Protein AF-A0A498M2C6-F1 (afdb_monomer_lite)

Secondary structure (DSSP, 8-state):
-PPPEEEEEEEETTSSEEEEEEESSSTT-EE-SEEEPPTT--HHHHHHHHHHHHHS---TTT--TT-EEEEEETTEEEEEEEEEEE-TT------SSSSEEEEEEEEGGGS-SSTT--HHHHHTS--GGGGTTTHHHHHHHHHHHHHHHHTTS--SS-------PPP----------------------------------------------------------------------PPP---PPPP--SGGGS--S-SS-----TT-SHHHHHH-GGGG-SS-S-BEE-TTT--B-TTSPPPEEES-B--TTSEEEEEE-SS-EEEE--TT-EEEESSSS-EEEEEEEEEE--SSS---SSEETTEEPSEEEEEEEEETTSSSHHHHTTSTT-EEEEEEEEEE-SS--HHHHHHHTTTTTT-STT-EEEEE--BGGGGS-S--SSEEEEEE--SSTT--S-EEEEEESSPEEE-HHHHHHHHHH-B-TTS-B-----PPPBP-TTPPPEESS-------------------THHHHHHHHHHHHHHHHHHHHHHHHHHHHHHHHHHHHHHHHHTTS---------------------

pLDDT: mean 75.08, std 27.7, range [21.81, 98.88]

Sequence (598 aa):
MGVPTFGAIILDETLDNVLMVQGYLAKSGWGFPKGKVNEDEAFHDCAVREVLEETGFDIRDRICQKTYIEQKISDQLVRLYIIPGVPKDTKFNPKTRKEIRNIEWFPVDKLPCHRNDMTPKSKLGLAPNKFFMAIPFMRQLREWIAKHKGESTSSDEDFASNGSTPCKPFRSKPRRSQMLMEASPESWSKQKQQKPFGQPSQSELVDVLKPKNHVKGNSKKHQESPNLKKRANGVSQQQRDDKKLQPRRLQDNFDTGSSHQDHWGYHDQESWLSAFEHCRGKSQSPINIDTRNVPYDPKLPPLKLEGYDLTGSTALTLINNGHTLQLSLPSNMRIMRGFDHVYVAAQLHFHWGTKEVPGSEHTIDNVHFPAEIHVVHYNSKYANLAEAATKADGLAVLGGFIGIGLHDNDNYEKILSALKDVSIEESDTEIPGFNVRHLLPDSLERFYRYNGSLTTPPCFQTVSWTVFNESIRVSRKQLAALEDTLKTEHNKLLSKNFRAPQLLHGRKVLASFHTGPHIGKPKALAPETEDSSIMESSGHILAIIFGALFAITLLVFSVYTYRQRKKYSKFKKDSKQNVIYKPAAIGKDMDQTSVTVT

Radius of gyration: 39.32 Å; chains: 1; bounding box: 101×142×106 Å

InterPro domains:
  IPR000086 NUDIX hydrolase domain [PF00293] (4-116)
  IPR000086 NUDIX hydrolase domain [PS51462] (1-132)
  IPR001148 Alpha carbonic anhydrase domain [PF00194] (268-513)
  IPR001148 Alpha carbonic anhydrase domain [PS51144] (262-513)
  IPR001148 Alpha carbonic anhydrase domain [SM01057] (264-513)
  IPR015797 NUDIX hydrolase-like domain superfamily [SSF55811] (4-115)
  IPR018338 Carbonic anhydrase, alpha-class, conserved site [PS00162] (360-376)
  IPR020084 NUDIX hydrolase, conserved site [PS00893] (35-56)
  IPR036398 Alpha carbonic anhydrase domain superfamily [G3DSA:3.10.200.10] (259-521)
  IPR036398 Alpha carbonic anhydrase domain superfamily [SSF51069] (263-513)
  IPR044099 mRNA decapping enzyme 2 , NUDIX hydrolase domain [cd03672] (3-152)

Foldseek 3Di:
DDFAKEAAFEAAQLSQKTKWWQWLLNNQATAGQMDGDDPPHDRVNRHQVRCCQRFVDGCPQQFDPPAWDWDQDPNYIYIYTYGYHDHQPDHGDHNDDRTTDDMDIDGLVQQDQDPPRCSCCVPVVGGNVNHVNVNVPSVVSVVVSVVVVVVVPPDDDDDDDDDDDDDDDDDDDDDDDDDDDDDDDDDDDDDDDDDDDDDDDDDDDDDDDDDDDDDDDDDDDDDDDDDDDDDDDDDDDDDDDPPDDDDDDDPSLAPDDDPDPDDDAQVCLVVLVVRAVQSVDLFADDAEDALVQAAADQPQKFWDKFDLADFQVDKWKWAQAQQWTKIADDQRIWGPDRDPAIWGWGIKTKWAAALVDATDQYHYNNDHARMKMKTKTFGPVDPDLSRQQQAQQTIEIEMAGEHADDDADPVLCQVLVCLQQRQEHGGMDITGRHNNCLVHDPDRQKWKWWFHFPQDPSTRRRYTYTYHPDHHYHHPVSSVSRQPRHAHPVRHTNHSSYHHHHDCSPTHMHISDDSDPPPPDPDDDDDDDDDDPPPPVVVVVVVVVVVVVVVVVVVVVVVVVVVVVVVVVVVVVVVPPDDDDDDDDDDDDDDDDDDDDD

Organism: Labeo rohita (NCBI:txid84645)

Structure (mmCIF, N/CA/C/O backbone):
data_AF-A0A498M2C6-F1
#
_entry.id   AF-A0A498M2C6-F1
#
loop_
_atom_site.group_PDB
_atom_site.id
_atom_site.type_symbol
_atom_site.label_atom_id
_atom_site.label_alt_id
_atom_site.label_comp_id
_atom_site.label_asym_id
_atom_site.label_entity_id
_atom_site.label_seq_id
_atom_site.pdbx_PDB_ins_code
_atom_site.Cartn_x
_atom_site.Cartn_y
_atom_site.Cartn_z
_atom_site.occupancy
_atom_site.B_iso_or_equiv
_atom_site.auth_seq_id
_atom_site.auth_comp_id
_atom_site.auth_asym_id
_atom_site.auth_atom_id
_atom_site.pdbx_PDB_model_num
ATOM 1 N N . MET A 1 1 ? 4.056 -15.065 -25.770 1.00 57.44 1 MET A N 1
ATOM 2 C CA . MET A 1 1 ? 5.535 -15.033 -25.743 1.00 57.44 1 MET A CA 1
ATOM 3 C C . MET A 1 1 ? 5.967 -13.614 -25.426 1.00 57.44 1 MET A C 1
ATOM 5 O O . MET A 1 1 ? 5.304 -12.699 -25.901 1.00 57.44 1 MET A O 1
ATOM 9 N N . GLY A 1 2 ? 7.008 -13.424 -24.613 1.00 76.38 2 GLY A N 1
ATOM 10 C CA . GLY A 1 2 ? 7.559 -12.086 -24.365 1.00 76.38 2 GLY A CA 1
ATOM 11 C C . GLY A 1 2 ? 8.337 -11.570 -25.578 1.00 76.38 2 GLY A C 1
ATOM 12 O O . GLY A 1 2 ? 8.970 -12.365 -26.274 1.00 76.38 2 GLY A O 1
ATOM 13 N N . VAL A 1 3 ? 8.303 -10.256 -25.826 1.00 87.94 3 VAL A N 1
ATOM 14 C CA . VAL A 1 3 ? 9.088 -9.620 -26.902 1.00 87.94 3 VAL A CA 1
ATOM 15 C C . VAL A 1 3 ? 10.584 -9.860 -26.641 1.00 87.94 3 VAL A C 1
ATOM 17 O O . VAL A 1 3 ? 11.045 -9.532 -25.543 1.00 87.94 3 VAL A O 1
ATOM 20 N N . PRO A 1 4 ? 11.346 -10.434 -27.594 1.00 92.19 4 PRO A N 1
ATOM 21 C CA . PRO A 1 4 ? 12.780 -10.650 -27.436 1.00 92.19 4 PRO A CA 1
ATOM 22 C C . PRO A 1 4 ? 13.545 -9.361 -27.128 1.00 92.19 4 PRO A C 1
ATOM 24 O O . PRO A 1 4 ? 13.195 -8.284 -27.613 1.00 92.19 4 PRO A O 1
ATOM 27 N N . THR A 1 5 ? 14.617 -9.486 -26.347 1.00 93.88 5 THR A N 1
ATOM 28 C CA . THR A 1 5 ? 15.501 -8.359 -26.021 1.00 93.88 5 THR A CA 1
ATOM 29 C C . THR A 1 5 ? 16.945 -8.628 -26.408 1.00 93.88 5 THR A C 1
ATOM 31 O O . THR A 1 5 ? 17.477 -9.699 -26.093 1.00 93.88 5 THR A O 1
ATOM 34 N N . PHE A 1 6 ? 17.582 -7.632 -27.017 1.00 95.81 6 PHE A N 1
ATOM 35 C CA . PHE A 1 6 ? 18.954 -7.693 -27.511 1.00 95.81 6 PHE A CA 1
ATOM 36 C C . PHE A 1 6 ? 19.806 -6.579 -26.902 1.00 95.81 6 PHE A C 1
ATOM 38 O O . PHE A 1 6 ? 19.297 -5.527 -26.523 1.00 95.81 6 PHE A O 1
ATOM 45 N N . GLY A 1 7 ? 21.105 -6.832 -26.765 1.00 96.31 7 GLY A N 1
ATOM 46 C CA . GLY A 1 7 ? 22.038 -5.919 -26.108 1.00 96.31 7 GLY A CA 1
ATOM 47 C C . GLY A 1 7 ? 23.475 -6.425 -26.149 1.00 96.31 7 GLY A C 1
ATOM 48 O O . GLY A 1 7 ? 23.799 -7.289 -26.969 1.00 96.31 7 GLY A O 1
ATOM 49 N N . ALA A 1 8 ? 24.337 -5.933 -25.258 1.00 96.81 8 ALA A N 1
ATOM 50 C CA . ALA A 1 8 ? 25.755 -6.298 -25.258 1.00 96.81 8 ALA A CA 1
ATOM 51 C C . ALA A 1 8 ? 26.371 -6.513 -23.871 1.00 96.81 8 ALA A C 1
ATOM 53 O O . ALA A 1 8 ? 26.026 -5.860 -22.892 1.00 96.81 8 ALA A O 1
ATOM 54 N N . ILE A 1 9 ? 27.359 -7.406 -23.826 1.00 97.12 9 ILE A N 1
ATOM 55 C CA . ILE A 1 9 ? 28.312 -7.567 -22.730 1.00 97.12 9 ILE A CA 1
ATOM 56 C C . ILE A 1 9 ? 29.603 -6.872 -23.165 1.00 97.12 9 ILE A C 1
ATOM 58 O O . ILE A 1 9 ? 30.325 -7.383 -24.021 1.00 97.12 9 ILE A O 1
ATOM 62 N N . ILE A 1 10 ? 29.883 -5.702 -22.594 1.00 96.75 10 ILE A N 1
ATOM 63 C CA . ILE A 1 10 ? 31.083 -4.917 -22.907 1.00 96.75 10 ILE A CA 1
ATOM 64 C C . ILE A 1 10 ? 32.184 -5.277 -21.907 1.00 96.75 10 ILE A C 1
ATOM 66 O O . ILE A 1 10 ? 31.971 -5.176 -20.700 1.00 96.75 10 ILE A O 1
ATOM 70 N N . LEU A 1 11 ? 33.348 -5.693 -22.403 1.00 96.19 11 LEU A N 1
ATOM 71 C CA . LEU A 1 11 ? 34.517 -6.060 -21.600 1.00 96.19 11 LEU A CA 1
ATOM 72 C C . LEU A 1 11 ? 35.653 -5.051 -21.788 1.00 96.19 11 LEU A C 1
ATOM 74 O O . LEU A 1 11 ? 35.818 -4.460 -22.860 1.00 96.19 11 LEU A O 1
ATOM 78 N N . ASP A 1 12 ? 36.450 -4.890 -20.737 1.00 95.00 12 ASP A N 1
ATOM 79 C CA . ASP A 1 12 ? 37.647 -4.059 -20.757 1.00 95.00 12 ASP A CA 1
ATOM 80 C C . ASP A 1 12 ? 38.783 -4.663 -21.605 1.00 95.00 12 ASP A C 1
ATOM 82 O O . ASP A 1 12 ? 38.686 -5.765 -22.150 1.00 95.00 12 ASP A O 1
ATOM 86 N N . GLU A 1 13 ? 39.883 -3.923 -21.733 1.00 93.06 13 GLU A N 1
ATOM 87 C CA . GLU A 1 13 ? 41.071 -4.338 -22.493 1.00 93.06 13 GLU A CA 1
ATOM 88 C C . GLU A 1 13 ? 41.732 -5.614 -21.953 1.00 93.06 13 GLU A C 1
ATOM 90 O O . GLU A 1 13 ? 42.285 -6.381 -22.736 1.00 93.06 13 GLU A O 1
ATOM 95 N N . THR A 1 14 ? 41.641 -5.886 -20.645 1.00 91.38 14 THR A N 1
ATOM 96 C CA . THR A 1 14 ? 42.213 -7.097 -20.025 1.00 91.38 14 THR A CA 1
ATOM 97 C C . THR A 1 14 ? 41.213 -8.255 -19.902 1.00 91.38 14 THR A C 1
ATOM 99 O O . THR A 1 14 ? 41.553 -9.326 -19.392 1.00 91.38 14 THR A O 1
ATOM 102 N N . LEU A 1 15 ? 39.966 -8.069 -20.359 1.00 92.31 15 LEU A N 1
ATOM 103 C CA . LEU A 1 15 ? 38.848 -9.007 -20.191 1.00 92.31 15 LEU A CA 1
ATOM 104 C C . LEU A 1 15 ? 38.634 -9.439 -18.720 1.00 92.31 15 LEU A C 1
ATOM 106 O O . LEU A 1 15 ? 38.170 -10.549 -18.444 1.00 92.31 15 LEU A O 1
ATOM 110 N N . ASP A 1 16 ? 39.043 -8.609 -17.756 1.00 91.50 16 ASP A N 1
ATOM 111 C CA . ASP A 1 16 ? 38.853 -8.827 -16.316 1.00 91.50 16 ASP A CA 1
ATOM 112 C C . ASP A 1 16 ? 37.620 -8.109 -15.785 1.00 91.50 16 ASP A C 1
ATOM 114 O O . ASP A 1 16 ? 37.108 -8.492 -14.736 1.00 91.50 16 ASP A O 1
ATOM 118 N N . ASN A 1 17 ? 37.157 -7.057 -16.461 1.00 93.25 17 ASN A N 1
ATOM 119 C CA . ASN A 1 17 ? 36.062 -6.219 -15.997 1.00 93.25 17 ASN A CA 1
ATOM 120 C C . ASN A 1 17 ? 34.991 -6.115 -17.073 1.00 93.25 17 ASN A C 1
ATOM 122 O O . ASN A 1 17 ? 35.276 -6.006 -18.264 1.00 93.25 17 ASN A O 1
ATOM 126 N N . VAL A 1 18 ? 33.741 -6.139 -16.629 1.00 95.81 18 VAL A N 1
ATOM 127 C CA . VAL A 1 18 ? 32.568 -6.036 -17.486 1.00 95.81 18 VAL A CA 1
ATOM 128 C C . VAL A 1 18 ? 31.791 -4.777 -17.140 1.00 95.81 18 VAL A C 1
ATOM 130 O O . VAL A 1 18 ? 31.618 -4.448 -15.963 1.00 95.81 18 VAL A O 1
ATOM 133 N N . LEU A 1 19 ? 31.350 -4.055 -18.164 1.00 95.06 19 LEU A N 1
ATOM 134 C CA . LEU A 1 19 ? 30.497 -2.894 -17.993 1.00 95.06 19 LEU A CA 1
ATOM 135 C C . LEU A 1 19 ? 29.098 -3.369 -17.615 1.00 95.06 19 LEU A C 1
ATOM 137 O O . LEU A 1 19 ? 28.514 -4.221 -18.292 1.00 95.06 19 LEU A O 1
ATOM 141 N N . MET A 1 20 ? 28.550 -2.797 -16.551 1.00 94.06 20 MET A N 1
ATOM 142 C CA . MET A 1 20 ? 27.161 -3.009 -16.173 1.00 94.06 20 MET A CA 1
ATOM 143 C C . MET A 1 20 ? 26.452 -1.669 -16.045 1.00 94.06 20 MET A C 1
ATOM 145 O O . MET A 1 20 ? 27.032 -0.677 -15.598 1.00 94.06 20 MET A O 1
ATOM 149 N N . VAL A 1 21 ? 25.177 -1.664 -16.415 1.00 92.19 21 VAL A N 1
ATOM 150 C CA . VAL A 1 21 ? 24.284 -0.519 -16.245 1.00 92.19 21 VAL A CA 1
ATOM 151 C C . VAL A 1 21 ? 23.347 -0.770 -15.068 1.00 92.19 21 VAL A C 1
ATOM 153 O O . VAL A 1 21 ? 22.921 -1.904 -14.815 1.00 92.19 21 VAL A O 1
ATOM 156 N N . GLN A 1 22 ? 23.033 0.293 -14.332 1.00 86.88 22 GLN A N 1
ATOM 157 C CA . GLN A 1 22 ? 21.986 0.306 -13.318 1.00 86.88 22 GLN A CA 1
ATOM 158 C C . GLN A 1 22 ? 20.840 1.185 -13.807 1.00 86.88 22 GLN A C 1
ATOM 160 O O . GLN A 1 22 ? 21.009 2.397 -13.972 1.00 86.88 22 GLN A O 1
ATOM 165 N N . GLY A 1 23 ? 19.668 0.578 -13.986 1.00 79.31 23 GLY A N 1
ATOM 166 C CA . GLY A 1 23 ? 18.453 1.306 -14.331 1.00 79.31 23 GLY A CA 1
ATOM 167 C C . GLY A 1 23 ? 18.041 2.287 -13.228 1.00 79.31 23 GLY A C 1
ATOM 168 O O . GLY A 1 23 ? 18.191 2.019 -12.035 1.00 79.31 23 GLY A O 1
ATOM 169 N N . TYR A 1 24 ? 17.493 3.427 -13.630 1.00 63.91 24 TYR A N 1
ATOM 170 C CA . TYR A 1 24 ? 17.062 4.520 -12.759 1.00 63.91 24 TYR A CA 1
ATOM 171 C C . TYR A 1 24 ? 15.860 4.143 -11.891 1.00 63.91 24 TYR A C 1
ATOM 173 O O . TYR A 1 24 ? 15.805 4.512 -10.719 1.00 63.91 24 TYR A O 1
ATOM 181 N N . LEU A 1 25 ? 14.951 3.336 -12.444 1.00 48.78 25 LEU A N 1
ATOM 182 C CA . LEU A 1 25 ? 13.845 2.704 -11.720 1.00 48.78 25 LEU A CA 1
ATOM 183 C C . LEU A 1 25 ? 14.295 1.388 -11.057 1.00 48.78 25 LEU A C 1
ATOM 185 O O . LEU A 1 25 ? 13.977 1.125 -9.902 1.00 48.78 25 LEU A O 1
ATOM 189 N N . ALA A 1 26 ? 15.156 0.610 -11.722 1.00 54.56 26 ALA A N 1
ATOM 190 C CA . ALA A 1 26 ? 15.774 -0.602 -11.173 1.00 54.56 26 ALA A CA 1
ATOM 191 C C . ALA A 1 26 ? 16.940 -0.292 -10.201 1.00 54.56 26 ALA A C 1
ATOM 193 O O . ALA A 1 26 ? 18.030 -0.855 -10.320 1.00 54.56 26 ALA A O 1
ATOM 194 N N . LYS A 1 27 ? 16.696 0.573 -9.202 1.00 53.25 27 LYS A N 1
ATOM 195 C CA . LYS A 1 27 ? 17.661 1.246 -8.291 1.00 53.25 27 LYS A CA 1
ATOM 196 C C . LYS A 1 27 ? 18.659 0.335 -7.544 1.00 53.25 27 LYS A C 1
ATOM 198 O O . LYS A 1 27 ? 19.547 0.841 -6.854 1.00 53.25 27 LYS A O 1
ATOM 203 N N . SER A 1 28 ? 18.503 -0.988 -7.617 1.00 57.03 28 SER A N 1
ATOM 204 C CA . SER A 1 28 ? 19.352 -1.996 -6.966 1.00 57.03 28 SER A CA 1
ATOM 205 C C . SER A 1 28 ? 19.918 -3.072 -7.905 1.00 57.03 28 SER A C 1
ATOM 207 O O . SER A 1 28 ? 20.810 -3.807 -7.481 1.00 57.03 28 SER A O 1
ATOM 209 N N . GLY A 1 29 ? 19.428 -3.171 -9.146 1.00 75.44 29 GLY A N 1
ATOM 210 C CA . GLY A 1 29 ? 19.758 -4.241 -10.085 1.00 75.44 29 GLY A CA 1
ATOM 211 C C . GLY A 1 29 ? 20.777 -3.808 -11.135 1.00 75.44 29 GLY A C 1
ATOM 212 O O . GLY A 1 29 ? 20.482 -2.968 -11.980 1.00 75.44 29 GLY A O 1
ATOM 213 N N . TRP A 1 30 ? 21.953 -4.426 -11.113 1.00 86.75 30 TRP A N 1
ATOM 214 C CA . TRP A 1 30 ? 22.955 -4.338 -12.169 1.00 86.75 30 TRP A CA 1
ATOM 215 C C . TRP A 1 30 ? 22.662 -5.365 -13.262 1.00 86.75 30 TRP A C 1
ATOM 217 O O . TRP A 1 30 ? 22.455 -6.552 -12.982 1.00 86.75 30 TRP A O 1
ATOM 227 N N . GLY A 1 31 ? 22.670 -4.911 -14.512 1.00 91.19 31 GLY A N 1
ATOM 228 C CA . GLY A 1 31 ? 22.482 -5.746 -15.694 1.00 91.19 31 GLY A CA 1
ATOM 229 C C . GLY A 1 31 ? 23.414 -5.354 -16.836 1.00 91.19 31 GLY A C 1
ATOM 230 O O . GLY A 1 31 ? 24.191 -4.406 -16.735 1.00 91.19 31 GLY A O 1
ATOM 231 N N . PHE A 1 32 ? 23.323 -6.107 -17.926 1.00 94.62 32 PHE A N 1
ATOM 232 C CA . PHE A 1 32 ? 23.949 -5.753 -19.197 1.00 94.62 32 PHE A CA 1
ATOM 233 C C . PHE A 1 32 ? 23.003 -4.866 -20.009 1.00 94.62 32 PHE A C 1
ATOM 235 O O . PHE A 1 32 ? 21.794 -5.135 -19.972 1.00 94.62 32 PHE A O 1
ATOM 242 N N . PRO A 1 33 ? 23.523 -3.850 -20.721 1.00 93.94 33 PRO A N 1
ATOM 243 C CA . PRO A 1 33 ? 22.693 -2.939 -21.491 1.00 93.94 33 PRO A CA 1
ATOM 244 C C . PRO A 1 33 ? 21.955 -3.666 -22.619 1.00 93.94 33 PRO A C 1
ATOM 246 O O . PRO A 1 33 ? 22.583 -4.422 -23.371 1.00 93.94 33 PRO A O 1
ATOM 249 N N . LYS A 1 34 ? 20.626 -3.505 -22.681 1.00 93.88 34 LYS A N 1
ATOM 250 C CA . LYS A 1 34 ? 19.717 -4.239 -23.586 1.00 93.88 34 LYS A CA 1
ATOM 251 C C . LYS A 1 34 ? 18.287 -3.668 -23.557 1.00 93.88 34 LYS A C 1
ATOM 253 O O . LYS A 1 34 ? 17.760 -3.374 -22.482 1.00 93.88 34 LYS A O 1
ATOM 258 N N . GLY A 1 35 ? 17.572 -3.788 -24.671 1.00 90.88 35 GLY A N 1
ATOM 259 C CA . GLY A 1 35 ? 16.126 -3.540 -24.723 1.00 90.88 35 GLY A CA 1
ATOM 260 C C . GLY A 1 35 ? 15.424 -4.320 -25.828 1.00 90.88 35 GLY A C 1
ATOM 261 O O . GLY A 1 35 ? 15.910 -5.379 -26.232 1.00 90.88 35 GLY A O 1
ATOM 262 N N . LYS A 1 36 ? 14.209 -3.905 -26.196 1.00 91.81 36 LYS A N 1
ATOM 263 C CA . LYS A 1 36 ? 13.266 -4.713 -26.995 1.00 91.81 36 LYS A CA 1
ATOM 264 C C . LYS A 1 36 ? 13.494 -4.507 -28.490 1.00 91.81 36 LYS A C 1
ATOM 266 O O . LYS A 1 36 ? 13.746 -3.395 -28.939 1.00 91.81 36 LYS A O 1
ATOM 271 N N . VAL A 1 37 ? 13.337 -5.582 -29.260 1.00 93.06 37 VAL A N 1
ATOM 272 C CA . VAL A 1 37 ? 13.366 -5.508 -30.727 1.00 93.06 37 VAL A CA 1
ATOM 273 C C . VAL A 1 37 ? 12.085 -4.881 -31.275 1.00 93.06 37 VAL A C 1
ATOM 275 O O . VAL A 1 37 ? 10.990 -5.206 -30.807 1.00 93.06 37 VAL A O 1
ATOM 278 N N . ASN A 1 38 ? 12.226 -4.000 -32.265 1.00 91.19 38 ASN A N 1
ATOM 279 C CA . ASN A 1 38 ? 11.103 -3.475 -33.043 1.00 91.19 38 ASN A CA 1
ATOM 280 C C . ASN A 1 38 ? 10.715 -4.434 -34.187 1.00 91.19 38 ASN A C 1
ATOM 282 O O . ASN A 1 38 ? 11.491 -5.311 -34.556 1.00 91.19 38 ASN A O 1
ATOM 286 N N . GLU A 1 39 ? 9.513 -4.272 -34.747 1.00 82.31 39 GLU A N 1
ATOM 287 C CA . GLU A 1 39 ? 8.877 -5.257 -35.644 1.00 82.31 39 GLU A CA 1
ATOM 288 C C . GLU A 1 39 ? 9.708 -5.610 -36.898 1.00 82.31 39 GLU A C 1
ATOM 290 O O . GLU A 1 39 ? 9.787 -6.784 -37.256 1.00 82.31 39 GLU A O 1
ATOM 295 N N . ASP A 1 40 ? 10.425 -4.633 -37.469 1.00 87.62 40 ASP A N 1
ATOM 296 C CA . ASP A 1 40 ? 11.303 -4.788 -38.645 1.00 87.62 40 ASP A CA 1
ATOM 297 C C . ASP A 1 40 ? 12.809 -4.601 -38.330 1.00 87.62 40 ASP A C 1
ATOM 299 O O . ASP A 1 40 ? 13.622 -4.336 -39.218 1.00 87.62 40 ASP A O 1
ATOM 303 N N . GLU A 1 41 ? 13.220 -4.696 -37.060 1.00 92.06 41 GLU A N 1
ATOM 304 C CA . GLU A 1 41 ? 14.597 -4.408 -36.632 1.00 92.06 41 GLU A CA 1
ATOM 305 C C . GLU A 1 41 ? 15.467 -5.673 -36.535 1.00 92.06 41 GLU A C 1
ATOM 307 O O . GLU A 1 41 ? 15.142 -6.642 -35.844 1.00 92.06 41 GLU A O 1
ATOM 312 N N . ALA A 1 42 ? 16.637 -5.666 -37.183 1.00 92.25 42 ALA A N 1
ATOM 313 C CA . ALA A 1 42 ? 17.572 -6.779 -37.073 1.00 92.25 42 ALA A CA 1
ATOM 314 C C . ALA A 1 42 ? 18.167 -6.871 -35.655 1.00 92.25 42 ALA A C 1
ATOM 316 O O . ALA A 1 42 ? 18.538 -5.876 -35.038 1.00 92.25 42 ALA A O 1
ATOM 317 N N . PHE A 1 43 ? 18.347 -8.095 -35.151 1.00 94.06 43 PHE A N 1
ATOM 318 C CA . PHE A 1 43 ? 18.755 -8.362 -33.761 1.00 94.06 43 PHE A CA 1
ATOM 319 C C . PHE A 1 43 ? 20.061 -7.678 -33.315 1.00 94.06 43 PHE A C 1
ATOM 321 O O . PHE A 1 43 ? 20.238 -7.385 -32.134 1.00 94.06 43 PHE A O 1
ATOM 328 N N . HIS A 1 44 ? 20.982 -7.437 -34.250 1.00 93.12 44 HIS A N 1
ATOM 329 C CA . HIS A 1 44 ? 22.243 -6.752 -33.975 1.00 93.12 44 HIS A CA 1
ATOM 330 C C . HIS A 1 44 ? 22.098 -5.225 -34.037 1.00 93.12 44 HIS A C 1
ATOM 332 O O . HIS A 1 44 ? 22.731 -4.543 -33.239 1.00 93.12 44 HIS A O 1
ATOM 338 N N . ASP A 1 45 ? 21.226 -4.693 -34.898 1.00 92.81 45 ASP A N 1
ATOM 339 C CA . ASP A 1 45 ? 20.904 -3.263 -34.938 1.00 92.81 45 ASP A CA 1
ATOM 340 C C . ASP A 1 45 ? 20.137 -2.831 -33.683 1.00 92.81 45 ASP A C 1
ATOM 342 O O . ASP A 1 45 ? 20.489 -1.817 -33.084 1.00 92.81 45 ASP A O 1
ATOM 346 N N . CYS A 1 46 ? 19.205 -3.666 -33.201 1.00 94.75 46 CYS A N 1
ATOM 347 C CA . CYS A 1 46 ? 18.575 -3.509 -31.887 1.00 94.75 46 CYS A CA 1
ATOM 348 C C . CYS A 1 46 ? 19.635 -3.425 -30.776 1.00 94.75 46 CYS A C 1
ATOM 350 O O . CYS A 1 46 ? 19.673 -2.451 -30.031 1.00 94.75 46 CYS A O 1
ATOM 352 N N . ALA A 1 47 ? 20.571 -4.381 -30.711 1.00 95.00 47 ALA A N 1
ATOM 353 C CA . ALA A 1 47 ? 21.644 -4.344 -29.716 1.00 95.00 47 ALA A CA 1
ATOM 354 C C . ALA A 1 47 ? 22.526 -3.082 -29.818 1.00 95.00 47 ALA A C 1
ATOM 356 O O . ALA A 1 47 ? 22.919 -2.536 -28.791 1.00 95.00 47 ALA A O 1
ATOM 357 N N . VAL A 1 48 ? 22.828 -2.603 -31.031 1.00 95.12 48 VAL A N 1
ATOM 358 C CA . VAL A 1 48 ? 23.579 -1.354 -31.255 1.00 95.12 48 VAL A CA 1
ATOM 359 C C . VAL A 1 48 ? 22.799 -0.142 -30.744 1.00 95.12 48 VAL A C 1
ATOM 361 O O . VAL A 1 48 ? 23.377 0.693 -30.049 1.00 95.12 48 VAL A O 1
ATOM 364 N N . ARG A 1 49 ? 21.505 -0.044 -31.074 1.00 94.44 49 ARG A N 1
ATOM 365 C CA . ARG A 1 49 ? 20.628 1.062 -30.673 1.00 94.44 49 ARG A CA 1
ATOM 366 C C . ARG A 1 49 ? 20.496 1.140 -29.152 1.00 94.44 49 ARG A C 1
ATOM 368 O O . ARG A 1 49 ? 20.845 2.165 -28.577 1.00 94.44 49 ARG A O 1
ATOM 375 N N . GLU A 1 50 ? 20.094 0.044 -28.516 1.00 94.19 50 GLU A N 1
ATOM 376 C CA . GLU A 1 50 ? 19.857 -0.036 -27.067 1.00 94.19 50 GLU A CA 1
ATOM 377 C C . GLU A 1 50 ? 21.127 0.302 -26.265 1.00 94.19 50 GLU A C 1
ATOM 379 O O . GLU A 1 50 ? 21.101 1.093 -25.324 1.00 94.19 50 GLU A O 1
ATOM 384 N N . VAL A 1 51 ? 22.288 -0.219 -26.682 1.00 94.25 51 VAL A N 1
ATOM 385 C CA . VAL A 1 51 ? 23.571 0.076 -26.021 1.00 94.25 51 VAL A CA 1
ATOM 386 C C . VAL A 1 51 ? 23.981 1.540 -26.212 1.00 94.25 51 VAL A C 1
ATOM 388 O O . VAL A 1 51 ? 24.480 2.160 -25.269 1.00 94.25 51 VAL A O 1
ATOM 391 N N . LEU A 1 52 ? 23.749 2.118 -27.393 1.00 92.75 52 LEU A N 1
ATOM 392 C CA . LEU A 1 52 ? 24.027 3.527 -27.679 1.00 92.75 52 LEU A CA 1
ATOM 393 C C . LEU A 1 52 ? 23.086 4.479 -26.922 1.00 92.75 52 LEU A C 1
ATOM 395 O O . LEU A 1 52 ? 23.497 5.586 -26.565 1.00 92.75 52 LEU A O 1
ATOM 399 N N . GLU A 1 53 ? 21.845 4.064 -26.684 1.00 89.88 53 GLU A N 1
ATOM 400 C CA . GLU A 1 53 ? 20.843 4.789 -25.901 1.00 89.88 53 GLU A CA 1
ATOM 401 C C . GLU A 1 53 ? 21.215 4.765 -24.409 1.00 89.88 53 GLU A C 1
ATOM 403 O O . GLU A 1 53 ? 21.464 5.828 -23.825 1.00 89.88 53 GLU A O 1
ATOM 408 N N . GLU A 1 54 ? 21.371 3.573 -23.826 1.00 91.19 54 GLU A N 1
ATOM 409 C CA . GLU A 1 54 ? 21.643 3.382 -22.396 1.00 91.19 54 GLU A CA 1
ATOM 410 C C . GLU A 1 54 ? 23.052 3.835 -21.973 1.00 91.19 54 GLU A C 1
ATOM 412 O O . GLU A 1 54 ? 23.219 4.400 -20.894 1.00 91.19 54 GLU A O 1
ATOM 417 N N . THR A 1 55 ? 24.089 3.616 -22.791 1.00 91.31 55 THR A N 1
ATOM 418 C CA . THR A 1 55 ? 25.488 3.908 -22.398 1.00 91.31 55 THR A CA 1
ATOM 419 C C . THR A 1 55 ? 26.111 5.115 -23.094 1.00 91.31 55 THR A C 1
ATOM 421 O O . THR A 1 55 ? 27.157 5.606 -22.665 1.00 91.31 55 THR A O 1
ATOM 424 N N . GLY A 1 56 ? 25.514 5.592 -24.188 1.00 90.44 56 GLY A N 1
ATOM 425 C CA . GLY A 1 56 ? 26.124 6.596 -25.064 1.00 90.44 56 GLY A CA 1
ATOM 426 C C . GLY A 1 56 ? 27.271 6.083 -25.941 1.00 90.44 56 GLY A C 1
ATOM 427 O O . GLY A 1 56 ? 27.791 6.855 -26.747 1.00 90.44 56 GLY A O 1
ATOM 428 N N . PHE A 1 57 ? 27.671 4.814 -25.807 1.00 93.31 57 PHE A N 1
ATOM 429 C CA . PHE A 1 57 ? 28.784 4.209 -26.537 1.00 93.31 57 PHE A CA 1
ATOM 430 C C . PHE A 1 57 ? 28.287 3.454 -27.776 1.00 93.31 57 PHE A C 1
ATOM 432 O O . PHE A 1 57 ? 27.418 2.591 -27.680 1.00 93.31 57 PHE A O 1
ATOM 439 N N . ASP A 1 58 ? 28.839 3.777 -28.948 1.00 92.94 58 ASP A N 1
ATOM 440 C CA . ASP A 1 58 ? 28.471 3.120 -30.205 1.00 92.94 58 ASP A CA 1
ATOM 441 C C . ASP A 1 58 ? 29.296 1.839 -30.405 1.00 92.94 58 ASP A C 1
ATOM 443 O O . ASP A 1 58 ? 30.528 1.873 -30.474 1.00 92.94 58 ASP A O 1
ATOM 447 N N . ILE A 1 59 ? 28.605 0.700 -30.497 1.00 94.25 59 ILE A N 1
ATOM 448 C CA . ILE A 1 59 ? 29.206 -0.623 -30.711 1.00 94.25 59 ILE A CA 1
ATOM 449 C C . ILE A 1 59 ? 29.086 -1.123 -32.160 1.00 94.25 59 ILE A C 1
ATOM 451 O O . ILE A 1 59 ? 29.512 -2.245 -32.437 1.00 94.25 59 ILE A O 1
ATOM 455 N N . ARG A 1 60 ? 28.544 -0.325 -33.094 1.00 92.50 60 ARG A N 1
ATOM 456 C CA . ARG A 1 60 ? 28.278 -0.736 -34.488 1.00 92.50 60 ARG A CA 1
ATOM 457 C C . ARG A 1 60 ? 29.498 -1.315 -35.202 1.00 92.50 60 ARG A C 1
ATOM 459 O O . ARG A 1 60 ? 29.392 -2.358 -35.835 1.00 92.50 60 ARG A O 1
ATOM 466 N N . ASP A 1 61 ? 30.661 -0.689 -35.040 1.00 91.50 61 ASP A N 1
ATOM 467 C CA . ASP A 1 61 ? 31.912 -1.129 -35.678 1.00 91.50 61 ASP A CA 1
ATOM 468 C C . ASP A 1 61 ? 32.636 -2.251 -34.898 1.00 91.50 61 ASP A C 1
ATOM 470 O O . ASP A 1 61 ? 33.714 -2.695 -35.294 1.00 91.50 61 ASP A O 1
ATOM 474 N N . ARG A 1 62 ? 32.072 -2.699 -33.765 1.00 90.81 62 ARG A N 1
ATOM 475 C CA . ARG A 1 62 ? 32.662 -3.695 -32.848 1.00 90.81 62 ARG A CA 1
ATOM 476 C C . ARG A 1 62 ? 31.820 -4.966 -32.689 1.00 90.81 62 ARG A C 1
ATOM 478 O O . ARG A 1 62 ? 32.306 -5.944 -32.123 1.00 90.81 62 ARG A O 1
ATOM 485 N N . ILE A 1 63 ? 30.570 -4.970 -33.152 1.00 91.56 63 ILE A N 1
ATOM 486 C CA . ILE A 1 63 ? 29.641 -6.090 -32.975 1.00 91.56 63 ILE A CA 1
ATOM 487 C C . ILE A 1 63 ? 29.926 -7.233 -33.962 1.00 91.56 63 ILE A C 1
ATOM 489 O O . ILE A 1 63 ? 29.941 -7.053 -35.178 1.00 91.56 63 ILE A O 1
ATOM 493 N N . CYS A 1 64 ? 30.115 -8.448 -33.443 1.00 90.00 64 CYS A N 1
ATOM 494 C CA . CYS A 1 64 ? 30.213 -9.659 -34.256 1.00 90.00 64 CYS A CA 1
ATOM 495 C C . CYS A 1 64 ? 28.912 -10.461 -34.148 1.00 90.00 64 CYS A C 1
ATOM 497 O O . CYS A 1 64 ? 28.600 -11.005 -33.089 1.00 90.00 64 CYS A O 1
ATOM 499 N N . GLN A 1 65 ? 28.179 -10.612 -35.257 1.00 88.44 65 GLN A N 1
ATOM 500 C CA . GLN A 1 65 ? 26.897 -11.335 -35.281 1.00 88.44 65 GLN A CA 1
ATOM 501 C C . GLN A 1 65 ? 26.994 -12.809 -34.830 1.00 88.44 65 GLN A C 1
ATOM 503 O O . GLN A 1 65 ? 25.980 -13.397 -34.456 1.00 88.44 65 GLN A O 1
ATOM 508 N N . LYS A 1 66 ? 28.194 -13.409 -34.855 1.00 88.12 66 LYS A N 1
ATOM 509 C CA . LYS A 1 66 ? 28.459 -14.793 -34.422 1.00 88.12 66 LYS A CA 1
ATOM 510 C C . LYS A 1 66 ? 28.870 -14.918 -32.948 1.00 88.12 66 LYS A C 1
ATOM 512 O O . LYS A 1 66 ? 28.895 -16.033 -32.438 1.00 88.12 66 LYS A O 1
ATOM 517 N N . THR A 1 67 ? 29.187 -13.814 -32.267 1.00 91.81 67 THR A N 1
ATOM 518 C CA . THR A 1 67 ? 29.741 -13.826 -30.902 1.00 91.81 67 THR A CA 1
ATOM 519 C C . THR A 1 67 ? 28.722 -13.271 -29.908 1.00 91.81 67 THR A C 1
ATOM 521 O O . THR A 1 67 ? 28.712 -12.080 -29.598 1.00 91.81 67 THR A O 1
ATOM 524 N N . TYR A 1 68 ? 27.846 -14.142 -29.408 1.00 95.00 68 TYR A N 1
ATOM 525 C CA . TYR A 1 68 ? 26.799 -13.787 -28.451 1.00 95.00 68 TYR A CA 1
ATOM 526 C C . TYR A 1 68 ? 26.547 -14.892 -27.422 1.00 95.00 68 TYR A C 1
ATOM 528 O O . TYR A 1 68 ? 26.892 -16.053 -27.634 1.00 95.00 68 TYR A O 1
ATOM 536 N N . ILE A 1 69 ? 25.899 -14.516 -26.322 1.00 95.00 69 ILE A N 1
ATOM 537 C CA . ILE A 1 69 ? 25.327 -15.417 -25.320 1.00 95.00 69 ILE A CA 1
ATOM 538 C C . ILE A 1 69 ? 23.810 -15.269 -25.387 1.00 95.00 69 ILE A C 1
ATOM 540 O O . ILE A 1 69 ? 23.293 -14.153 -25.347 1.00 95.00 69 ILE A O 1
ATOM 544 N N . GLU A 1 70 ? 23.089 -16.382 -25.484 1.00 94.06 70 GLU A N 1
ATOM 545 C CA . GLU A 1 70 ? 21.627 -16.403 -25.524 1.00 94.06 70 GLU A CA 1
ATOM 546 C C . GLU A 1 70 ? 21.059 -17.205 -24.351 1.00 94.06 70 GLU A C 1
ATOM 548 O O . GLU A 1 70 ? 21.588 -18.251 -23.973 1.00 94.06 70 GLU A O 1
ATOM 553 N N . GLN A 1 71 ? 19.975 -16.699 -23.764 1.00 90.88 71 GLN A N 1
ATOM 554 C CA . GLN A 1 71 ? 19.278 -17.340 -22.661 1.00 90.88 71 GLN A CA 1
ATOM 555 C C . GLN A 1 71 ? 17.777 -17.045 -22.731 1.00 90.88 71 GLN A C 1
ATOM 557 O O . GLN A 1 71 ? 17.352 -15.899 -22.879 1.00 90.88 71 GLN A O 1
ATOM 562 N N . LYS A 1 72 ? 16.955 -18.084 -22.558 1.00 89.38 72 LYS A N 1
ATOM 563 C CA . LYS A 1 72 ? 15.511 -17.931 -22.341 1.00 89.38 72 LYS A CA 1
ATOM 564 C C . LYS A 1 72 ? 15.249 -17.702 -20.848 1.00 89.38 72 LYS A C 1
ATOM 566 O O . LYS A 1 72 ? 15.702 -18.498 -20.022 1.00 89.38 72 LYS A O 1
ATOM 571 N N . ILE A 1 73 ? 14.546 -16.621 -20.506 1.00 82.81 73 ILE A N 1
ATOM 572 C CA . ILE A 1 73 ? 14.221 -16.200 -19.132 1.00 82.81 73 ILE A CA 1
ATOM 573 C C . ILE A 1 73 ? 12.725 -15.882 -19.082 1.00 82.81 73 ILE A C 1
ATOM 575 O O . ILE A 1 73 ? 12.269 -15.031 -19.834 1.00 82.81 73 ILE A O 1
ATOM 579 N N . SER A 1 74 ? 11.957 -16.556 -18.219 1.00 76.62 74 SER A N 1
ATOM 580 C CA . SER A 1 74 ? 10.515 -16.297 -18.013 1.00 76.62 74 SER A CA 1
ATOM 581 C C . SER A 1 74 ? 9.695 -16.154 -19.311 1.00 76.62 74 SER A C 1
ATOM 583 O O . SER A 1 74 ? 8.860 -15.268 -19.444 1.00 76.62 74 SER A O 1
ATOM 585 N N . ASP A 1 75 ? 9.958 -17.036 -20.280 1.00 79.56 75 ASP A N 1
ATOM 586 C CA . ASP A 1 75 ? 9.316 -17.067 -21.606 1.00 79.56 75 ASP A CA 1
ATOM 587 C C . ASP A 1 75 ? 9.607 -15.871 -22.548 1.00 79.56 75 ASP A C 1
ATOM 589 O O . ASP A 1 75 ? 8.956 -15.698 -23.582 1.00 79.56 75 ASP A O 1
ATOM 593 N N . GLN A 1 76 ? 10.657 -15.107 -22.234 1.00 87.81 76 GLN A N 1
ATOM 594 C CA . GLN A 1 76 ? 11.299 -14.100 -23.080 1.00 87.81 76 GLN A CA 1
ATOM 595 C C . GLN A 1 76 ? 12.687 -14.586 -23.536 1.00 87.81 76 GLN A C 1
ATOM 597 O O . GLN A 1 76 ? 13.423 -15.220 -22.773 1.00 87.81 76 GLN A O 1
ATOM 602 N N . LEU A 1 77 ? 13.057 -14.290 -24.785 1.00 92.12 77 LEU A N 1
ATOM 603 C CA . LEU A 1 77 ? 14.400 -14.544 -25.312 1.00 92.12 77 LEU A CA 1
ATOM 604 C C . LEU A 1 77 ? 15.311 -13.344 -25.025 1.00 92.12 77 LEU A C 1
ATOM 606 O O . LEU A 1 77 ? 14.936 -12.206 -25.310 1.00 92.12 77 LEU A O 1
ATOM 610 N N . VAL A 1 78 ? 16.506 -13.590 -24.487 1.00 94.81 78 VAL A N 1
ATOM 611 C CA . VAL A 1 78 ? 17.520 -12.554 -24.254 1.00 94.81 78 VAL A CA 1
ATOM 612 C C . VAL A 1 78 ? 18.830 -12.965 -24.914 1.00 94.81 78 VAL A C 1
ATOM 614 O O . VAL A 1 78 ? 19.375 -14.020 -24.587 1.00 94.81 78 VAL A O 1
ATOM 617 N N . ARG A 1 79 ? 19.355 -12.128 -25.814 1.00 96.06 79 ARG A N 1
ATOM 618 C CA . ARG A 1 79 ? 20.640 -12.348 -26.494 1.00 96.06 79 ARG A CA 1
ATOM 619 C C . ARG A 1 79 ? 21.555 -11.143 -26.305 1.00 96.06 79 ARG A C 1
ATOM 621 O O . ARG A 1 79 ? 21.161 -10.013 -26.573 1.00 96.06 79 ARG A O 1
ATOM 628 N N . LEU A 1 80 ? 22.785 -11.394 -25.872 1.00 97.12 80 LEU A N 1
ATOM 629 C CA . LEU A 1 80 ? 23.787 -10.367 -25.603 1.00 97.12 80 LEU A CA 1
ATOM 630 C C . LEU A 1 80 ? 25.050 -10.629 -26.425 1.00 97.12 80 LEU A C 1
ATOM 632 O O . LEU A 1 80 ? 25.662 -11.689 -26.295 1.00 97.12 80 LEU A O 1
ATOM 636 N N . TYR A 1 81 ? 25.448 -9.672 -27.258 1.00 97.00 81 TYR A N 1
ATOM 637 C CA . TYR A 1 81 ? 26.675 -9.743 -28.055 1.00 97.00 81 TYR A CA 1
ATOM 638 C C . TYR A 1 81 ? 27.899 -9.390 -27.202 1.00 97.00 81 TYR A C 1
ATOM 640 O O . TYR A 1 81 ? 27.831 -8.480 -26.380 1.00 97.00 81 TYR A O 1
ATOM 648 N N . ILE A 1 82 ? 29.020 -10.094 -27.370 1.00 96.44 82 ILE A N 1
ATOM 649 C CA . ILE A 1 82 ? 30.232 -9.837 -26.571 1.00 96.44 82 ILE A CA 1
ATOM 650 C C . ILE A 1 82 ? 31.118 -8.821 -27.299 1.00 96.44 82 ILE A C 1
ATOM 652 O O . ILE A 1 82 ? 31.508 -9.048 -28.444 1.00 96.44 82 ILE A O 1
ATOM 656 N N . ILE A 1 83 ? 31.445 -7.718 -26.622 1.00 96.31 83 ILE A N 1
ATOM 657 C CA . ILE A 1 83 ? 32.223 -6.589 -27.145 1.00 96.31 83 ILE A CA 1
ATOM 658 C C . ILE A 1 83 ? 33.509 -6.435 -26.309 1.00 96.31 83 ILE A C 1
ATOM 660 O O . ILE A 1 83 ? 33.483 -5.771 -25.272 1.00 96.31 83 ILE A O 1
ATOM 664 N N . PRO A 1 84 ? 34.629 -7.066 -26.706 1.00 94.31 84 PRO A N 1
ATOM 665 C CA . PRO A 1 84 ? 35.905 -6.957 -25.999 1.00 94.31 84 PRO A CA 1
ATOM 666 C C . PRO A 1 84 ? 36.672 -5.664 -26.322 1.00 94.31 84 PRO A C 1
ATOM 668 O O . PRO A 1 84 ? 36.431 -5.012 -27.344 1.00 94.31 84 PRO A O 1
ATOM 671 N N . GLY A 1 85 ? 37.659 -5.329 -25.484 1.00 91.69 85 GLY A N 1
ATOM 672 C CA . GLY A 1 85 ? 38.666 -4.315 -25.809 1.00 91.69 85 GLY A CA 1
ATOM 673 C C . GLY A 1 85 ? 38.160 -2.874 -25.751 1.00 91.69 85 GLY A C 1
ATOM 674 O O . GLY A 1 85 ? 38.473 -2.077 -26.641 1.00 91.69 85 GLY A O 1
ATOM 675 N N . VAL A 1 86 ? 37.335 -2.536 -24.756 1.00 93.81 86 VAL A N 1
ATOM 676 C CA . VAL A 1 86 ? 36.909 -1.151 -24.499 1.00 93.81 86 VAL A CA 1
ATOM 677 C C . VAL A 1 86 ? 37.763 -0.546 -23.369 1.00 93.81 86 VAL A C 1
ATOM 679 O O . VAL A 1 86 ? 37.770 -1.100 -22.270 1.00 93.81 86 VAL A O 1
ATOM 682 N N . PRO A 1 87 ? 38.479 0.574 -23.593 1.00 92.38 87 PRO A N 1
ATOM 683 C CA . PRO A 1 87 ? 39.310 1.205 -22.564 1.00 92.38 87 PRO A CA 1
ATOM 684 C C . PRO A 1 87 ? 38.510 1.598 -21.317 1.00 92.38 87 PRO A C 1
ATOM 686 O O . PRO A 1 87 ? 37.387 2.098 -21.428 1.00 92.38 87 PRO A O 1
ATOM 689 N N . LYS A 1 88 ? 39.072 1.407 -20.116 1.00 87.50 88 LYS A N 1
ATOM 690 C CA . LYS A 1 88 ? 38.355 1.682 -18.850 1.00 87.50 88 LYS A CA 1
ATOM 691 C C . LYS A 1 88 ? 38.004 3.152 -18.636 1.00 87.50 88 LYS A C 1
ATOM 693 O O . LYS A 1 88 ? 37.034 3.450 -17.942 1.00 87.50 88 LYS A O 1
ATOM 698 N N . ASP A 1 89 ? 38.803 4.051 -19.195 1.00 88.62 89 ASP A N 1
ATOM 699 C CA . ASP A 1 89 ? 38.648 5.503 -19.122 1.00 88.62 89 ASP A CA 1
ATOM 700 C C . ASP A 1 89 ? 37.582 6.054 -20.088 1.00 88.62 89 ASP A C 1
ATOM 702 O O . ASP A 1 89 ? 37.194 7.222 -19.951 1.00 88.62 89 ASP A O 1
ATOM 706 N N . THR A 1 90 ? 37.064 5.208 -20.997 1.00 90.19 90 THR A N 1
ATOM 707 C CA . THR A 1 90 ? 35.933 5.503 -21.891 1.00 90.19 90 THR A CA 1
ATOM 708 C C . THR A 1 90 ? 34.798 6.176 -21.122 1.00 90.19 90 THR A C 1
ATOM 710 O O . THR A 1 90 ? 34.302 5.666 -20.115 1.00 90.19 90 THR A O 1
ATOM 713 N N . LYS A 1 91 ? 34.366 7.345 -21.605 1.00 88.25 91 LYS A N 1
ATOM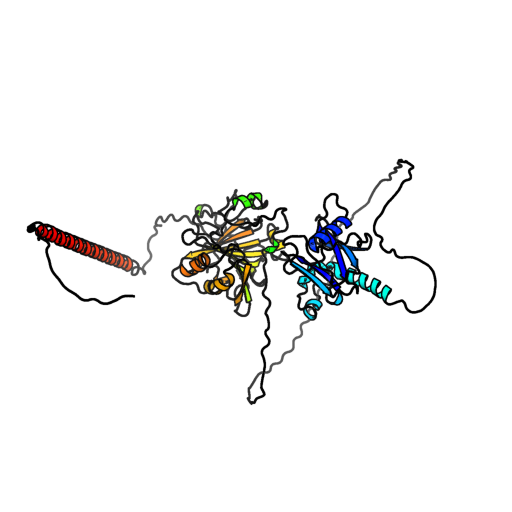 714 C CA . LYS A 1 91 ? 33.269 8.107 -21.001 1.00 88.25 91 LYS A CA 1
ATOM 715 C C . LYS A 1 91 ? 31.930 7.632 -21.552 1.00 88.25 91 LYS A C 1
ATOM 717 O O . LYS A 1 91 ? 31.588 7.919 -22.695 1.00 88.25 91 LYS A O 1
ATOM 722 N N . PHE A 1 92 ? 31.178 6.935 -20.709 1.00 90.62 92 PHE A N 1
ATOM 723 C CA . PHE A 1 92 ? 29.799 6.544 -20.976 1.00 90.62 92 PHE A CA 1
ATOM 724 C C . PHE A 1 92 ? 28.864 7.699 -20.602 1.00 90.62 92 PHE A C 1
ATOM 726 O O . PHE A 1 92 ? 28.840 8.135 -19.453 1.00 90.62 92 PHE A O 1
ATOM 733 N N . ASN A 1 93 ? 28.126 8.205 -21.589 1.00 87.56 93 ASN A N 1
ATOM 734 C CA . ASN A 1 93 ? 27.233 9.356 -21.472 1.00 87.56 93 ASN A CA 1
ATOM 735 C C . ASN A 1 93 ? 25.840 8.948 -21.989 1.00 87.56 93 ASN A C 1
ATOM 737 O O . ASN A 1 93 ? 25.576 9.136 -23.181 1.00 87.56 93 ASN A O 1
ATOM 741 N N . PRO A 1 94 ? 24.968 8.370 -21.136 1.00 86.12 94 PRO A N 1
ATOM 742 C CA . PRO A 1 94 ? 23.626 7.931 -21.521 1.00 86.12 94 PRO A CA 1
ATOM 743 C C . PRO A 1 94 ? 22.866 9.007 -22.301 1.00 86.12 94 PRO A C 1
ATOM 745 O O . PRO A 1 94 ? 22.842 10.172 -21.899 1.00 86.12 94 PRO A O 1
ATOM 748 N N . LYS A 1 95 ? 22.224 8.623 -23.408 1.00 79.62 95 LYS A N 1
ATOM 749 C CA . LYS A 1 95 ? 21.386 9.540 -24.205 1.00 79.62 95 LYS A CA 1
ATOM 750 C C . LYS A 1 95 ? 19.949 9.597 -23.685 1.00 79.62 95 LYS A C 1
ATOM 752 O O . LYS A 1 95 ? 19.242 10.578 -23.912 1.00 79.62 95 LYS A O 1
ATOM 757 N N . THR A 1 96 ? 19.545 8.562 -22.959 1.00 68.88 96 THR A N 1
ATOM 758 C CA . THR A 1 96 ? 18.254 8.412 -22.286 1.00 68.88 96 THR A CA 1
ATOM 759 C C . THR A 1 96 ? 18.109 9.355 -21.086 1.00 68.88 96 THR A C 1
ATOM 761 O O . THR A 1 96 ? 19.002 9.429 -20.236 1.00 68.88 96 THR A O 1
ATOM 764 N N . ARG A 1 97 ? 16.963 10.033 -20.941 1.00 64.69 97 ARG A N 1
ATOM 765 C CA . ARG A 1 97 ? 16.671 10.870 -19.761 1.00 64.69 97 ARG A CA 1
ATOM 766 C C . ARG A 1 97 ? 16.017 10.028 -18.664 1.00 64.69 97 ARG A C 1
ATOM 768 O O . ARG A 1 97 ? 14.932 9.513 -18.873 1.00 64.69 97 ARG A O 1
ATOM 775 N N . LYS A 1 98 ? 16.625 9.975 -17.471 1.00 64.25 98 LYS A N 1
ATOM 776 C CA . LYS A 1 98 ? 16.106 9.241 -16.292 1.00 64.25 98 LYS A CA 1
ATOM 777 C C . LYS A 1 98 ? 15.904 7.721 -16.504 1.00 64.25 98 LYS A C 1
ATOM 779 O O . LYS A 1 98 ? 15.068 7.134 -15.827 1.00 64.25 98 LYS A O 1
ATOM 784 N N . GLU A 1 99 ? 16.673 7.066 -17.378 1.00 73.88 99 GLU A N 1
ATOM 785 C CA . GLU A 1 99 ? 16.590 5.598 -17.566 1.00 73.88 99 GLU A CA 1
ATOM 786 C C . GLU A 1 99 ? 17.802 4.853 -17.007 1.00 73.88 99 GLU A C 1
ATOM 788 O O . GLU A 1 99 ? 17.623 3.833 -16.345 1.00 73.88 99 GLU A O 1
ATOM 793 N N . ILE A 1 100 ? 19.017 5.392 -17.162 1.00 81.69 100 ILE A N 1
ATOM 794 C CA . ILE A 1 100 ? 20.245 4.857 -16.558 1.00 81.69 100 ILE A CA 1
ATOM 795 C C . ILE A 1 100 ? 20.746 5.803 -15.464 1.00 81.69 100 ILE A C 1
ATOM 797 O O . ILE A 1 100 ? 20.803 7.019 -15.645 1.00 81.69 100 ILE A O 1
ATOM 801 N N . ARG A 1 101 ? 21.080 5.237 -14.301 1.00 80.12 101 ARG A N 1
ATOM 802 C CA . ARG A 1 101 ? 21.514 5.969 -13.101 1.00 80.12 101 ARG A CA 1
ATOM 803 C C . ARG A 1 101 ? 23.022 5.930 -12.913 1.00 80.12 101 ARG A C 1
ATOM 805 O O . ARG A 1 101 ? 23.642 6.976 -12.766 1.00 80.12 101 ARG A O 1
ATOM 812 N N . ASN A 1 102 ? 23.588 4.725 -12.935 1.00 84.75 102 ASN A N 1
ATOM 813 C CA . ASN A 1 102 ? 25.023 4.488 -12.843 1.00 84.75 102 ASN A CA 1
ATOM 814 C C . ASN A 1 102 ? 25.456 3.556 -13.978 1.00 84.75 102 ASN A C 1
ATOM 816 O O . ASN A 1 102 ? 24.716 2.653 -14.377 1.00 84.75 102 ASN A O 1
ATOM 820 N N . ILE A 1 103 ? 26.692 3.746 -14.429 1.00 90.62 103 ILE A N 1
ATOM 821 C CA . ILE A 1 103 ? 27.422 2.826 -15.297 1.00 90.62 103 ILE A CA 1
ATOM 822 C C . ILE A 1 103 ? 28.768 2.585 -14.625 1.00 90.62 103 ILE A C 1
ATOM 824 O O . ILE A 1 103 ? 29.509 3.536 -14.381 1.00 90.62 103 ILE A O 1
ATOM 828 N N . GLU A 1 104 ? 29.067 1.333 -14.293 1.00 91.50 104 GLU A N 1
ATOM 829 C CA . GLU A 1 104 ? 30.277 0.966 -13.554 1.00 91.50 104 GLU A CA 1
ATOM 830 C C . GLU A 1 104 ? 30.909 -0.310 -14.125 1.00 91.50 104 GLU A C 1
ATOM 832 O O . GLU A 1 104 ? 30.238 -1.184 -14.681 1.00 91.50 104 GLU A O 1
ATOM 837 N N . TRP A 1 105 ? 32.231 -0.402 -13.978 1.00 92.88 105 TRP A N 1
ATOM 838 C CA . TRP A 1 105 ? 33.024 -1.575 -14.331 1.00 92.88 105 TRP A CA 1
ATOM 839 C C . TRP A 1 105 ? 33.084 -2.547 -13.149 1.00 92.88 105 TRP A C 1
ATOM 841 O O . TRP A 1 105 ? 33.572 -2.190 -12.076 1.00 92.88 105 TRP A O 1
ATOM 851 N N . PHE A 1 106 ? 32.656 -3.792 -13.357 1.00 92.00 106 PHE A N 1
ATOM 852 C CA . PHE A 1 106 ? 32.694 -4.840 -12.337 1.00 92.00 106 PHE A CA 1
ATOM 853 C C . PHE A 1 106 ? 33.722 -5.921 -12.676 1.00 92.00 106 PHE A C 1
ATOM 855 O O . PHE A 1 106 ? 33.662 -6.474 -13.776 1.00 92.00 106 PHE A O 1
ATOM 862 N N . PRO A 1 107 ? 34.619 -6.295 -11.743 1.00 91.44 107 PRO A N 1
ATOM 863 C CA . PRO A 1 107 ? 35.521 -7.422 -11.937 1.00 91.44 107 PRO A CA 1
ATOM 864 C C . PRO A 1 107 ? 34.736 -8.722 -12.128 1.00 91.44 107 PRO A C 1
ATOM 866 O O . PRO A 1 107 ? 33.966 -9.133 -11.254 1.00 91.44 107 PRO A O 1
ATOM 869 N N . VAL A 1 108 ? 34.941 -9.381 -13.268 1.00 90.50 108 VAL A N 1
ATOM 870 C CA . VAL A 1 108 ? 34.248 -10.611 -13.662 1.00 90.50 108 VAL A CA 1
ATOM 871 C C . VAL A 1 108 ? 34.476 -11.707 -12.627 1.00 90.50 108 VAL A C 1
ATOM 873 O O . VAL A 1 108 ? 33.542 -12.441 -12.319 1.00 90.50 108 VAL A O 1
ATOM 876 N N . ASP A 1 109 ? 35.672 -11.788 -12.029 1.00 84.38 109 ASP A N 1
ATOM 877 C CA . ASP A 1 109 ? 36.000 -12.753 -10.976 1.00 84.38 109 ASP A CA 1
ATOM 878 C C . ASP A 1 109 ? 35.069 -12.647 -9.754 1.00 84.38 109 ASP A C 1
ATOM 880 O O . ASP A 1 109 ? 34.702 -13.678 -9.187 1.00 84.38 109 ASP A O 1
ATOM 884 N N . LYS A 1 110 ? 34.619 -11.433 -9.409 1.00 81.56 110 LYS A N 1
ATOM 885 C CA . LYS A 1 110 ? 33.805 -11.126 -8.219 1.00 81.56 110 LYS A CA 1
ATOM 886 C C . LYS A 1 110 ? 32.290 -11.200 -8.441 1.00 81.56 110 LYS A C 1
ATOM 888 O O . LYS A 1 110 ? 31.546 -11.081 -7.468 1.00 81.56 110 LYS A O 1
ATOM 893 N N . LEU A 1 111 ? 31.826 -11.389 -9.678 1.00 84.19 111 LEU A N 1
ATOM 894 C CA . LEU A 1 111 ? 30.399 -11.481 -10.014 1.00 84.19 111 LEU A CA 1
ATOM 895 C C . LEU A 1 111 ? 29.825 -12.892 -9.759 1.00 84.19 111 LEU A C 1
ATOM 897 O O . LEU A 1 111 ? 30.521 -13.883 -9.996 1.00 84.19 111 LEU A O 1
ATOM 901 N N . PRO A 1 112 ? 28.561 -13.020 -9.309 1.00 81.38 112 PRO A N 1
ATOM 902 C CA . PRO A 1 112 ? 28.011 -14.302 -8.875 1.00 81.38 112 PRO A CA 1
ATOM 903 C C . PRO A 1 112 ? 27.659 -15.213 -10.057 1.00 81.38 112 PRO A C 1
ATOM 905 O O . PRO A 1 112 ? 27.007 -14.788 -11.010 1.00 81.38 112 PRO A O 1
ATOM 908 N N . CYS A 1 113 ? 28.024 -16.493 -9.972 1.00 75.50 113 CYS A N 1
ATOM 909 C CA . CYS A 1 113 ? 27.683 -17.493 -10.996 1.00 75.50 113 CYS A CA 1
ATOM 910 C C . CYS A 1 113 ? 26.320 -18.165 -10.779 1.00 75.50 113 CYS A C 1
ATOM 912 O O . CYS A 1 113 ? 25.789 -18.801 -11.686 1.00 75.50 113 CYS A O 1
ATOM 914 N N . HIS A 1 114 ? 25.773 -18.087 -9.566 1.00 71.12 114 HIS A N 1
ATOM 915 C CA . HIS A 1 114 ? 24.530 -18.749 -9.172 1.00 71.12 114 HIS A CA 1
ATOM 916 C C . HIS A 1 114 ? 23.859 -17.985 -8.019 1.00 71.12 114 HIS A C 1
ATOM 918 O O . HIS A 1 114 ? 24.489 -17.173 -7.347 1.00 71.12 114 HIS A O 1
ATOM 924 N N . ARG A 1 115 ? 22.564 -18.229 -7.774 1.00 61.56 115 ARG A N 1
ATOM 925 C CA . ARG A 1 115 ? 21.748 -17.418 -6.840 1.00 61.56 115 ARG A CA 1
ATOM 926 C C . ARG A 1 115 ? 22.225 -17.431 -5.378 1.00 61.56 115 ARG A C 1
ATOM 928 O O . ARG A 1 115 ? 21.920 -16.492 -4.651 1.00 61.56 115 ARG A O 1
ATOM 935 N N . ASN A 1 116 ? 22.973 -18.458 -4.975 1.00 59.75 116 ASN A N 1
ATOM 936 C CA . ASN A 1 116 ? 23.489 -18.628 -3.610 1.00 59.75 116 ASN A CA 1
ATOM 937 C C . ASN A 1 116 ? 24.972 -18.219 -3.475 1.00 59.75 116 ASN A C 1
ATOM 939 O O . ASN A 1 116 ? 25.571 -18.417 -2.420 1.00 59.75 116 ASN A O 1
ATOM 943 N N . ASP A 1 117 ? 25.567 -17.663 -4.533 1.00 66.38 117 ASP A N 1
ATOM 944 C CA . ASP A 1 117 ? 26.975 -17.275 -4.573 1.00 66.38 117 ASP A CA 1
ATOM 945 C C . ASP A 1 117 ? 27.218 -16.006 -3.744 1.00 66.38 117 ASP A C 1
ATOM 947 O O . ASP A 1 117 ? 26.825 -14.902 -4.122 1.00 66.38 117 ASP A O 1
ATOM 951 N N . MET A 1 118 ? 27.870 -16.160 -2.593 1.00 61.25 118 MET A N 1
ATOM 952 C CA . MET A 1 118 ? 28.133 -15.065 -1.652 1.00 61.25 118 MET A CA 1
ATOM 953 C C . MET A 1 118 ? 29.398 -14.255 -1.987 1.00 61.25 118 MET A C 1
ATOM 955 O O . MET A 1 118 ? 29.697 -13.291 -1.279 1.00 61.25 118 MET A O 1
ATOM 959 N N . THR A 1 119 ? 30.117 -14.586 -3.068 1.00 63.38 119 THR A N 1
ATOM 960 C CA . THR A 1 119 ? 31.349 -13.894 -3.498 1.00 63.38 119 THR A CA 1
ATOM 961 C C . THR A 1 119 ? 31.193 -12.369 -3.650 1.00 63.38 119 THR A C 1
ATOM 963 O O . THR A 1 119 ? 32.062 -11.639 -3.163 1.00 63.38 119 THR A O 1
ATOM 966 N N . PRO A 1 120 ? 30.090 -11.829 -4.212 1.00 59.38 120 PRO A N 1
ATOM 967 C CA . PRO A 1 120 ? 29.893 -10.378 -4.291 1.00 59.38 120 PRO A CA 1
ATOM 968 C C . PRO A 1 120 ? 29.766 -9.721 -2.911 1.00 59.38 120 PRO A C 1
ATOM 970 O O . PRO A 1 120 ? 30.282 -8.623 -2.690 1.00 59.38 120 PRO A O 1
ATOM 973 N N . LYS A 1 121 ? 29.144 -10.418 -1.948 1.00 53.59 121 LYS A N 1
ATOM 974 C CA . LYS A 1 121 ? 28.953 -9.910 -0.583 1.00 53.59 121 LYS A CA 1
ATOM 975 C C . LYS A 1 121 ? 30.288 -9.773 0.148 1.00 53.59 121 LYS A C 1
ATOM 977 O O . LYS A 1 121 ? 30.464 -8.816 0.893 1.00 53.59 121 LYS A O 1
ATOM 982 N N . SER A 1 122 ? 31.215 -10.708 -0.071 1.00 55.94 122 SER A N 1
ATOM 983 C CA . SER A 1 122 ? 32.528 -10.714 0.584 1.00 55.94 122 SER A CA 1
ATOM 984 C C . SER A 1 122 ? 33.574 -9.831 -0.103 1.00 55.94 122 SER A C 1
ATOM 986 O O . SER A 1 122 ? 34.428 -9.287 0.591 1.00 55.94 122 SER A O 1
ATOM 988 N N . LYS A 1 123 ? 33.526 -9.669 -1.437 1.00 63.88 123 LYS A N 1
ATOM 989 C CA . LYS A 1 123 ? 34.570 -8.959 -2.209 1.00 63.88 123 LYS A CA 1
ATOM 990 C C . LYS A 1 123 ? 34.166 -7.608 -2.812 1.00 63.88 123 LYS A C 1
ATOM 992 O O . LYS A 1 123 ? 35.055 -6.859 -3.212 1.00 63.88 123 LYS A O 1
ATOM 997 N N . LEU A 1 124 ? 32.870 -7.304 -2.921 1.00 65.06 124 LEU A N 1
ATOM 998 C CA . LEU A 1 124 ? 32.355 -6.037 -3.473 1.00 65.06 124 LEU A CA 1
ATOM 999 C C . LEU A 1 124 ? 31.484 -5.254 -2.475 1.00 65.06 124 LEU A C 1
ATOM 1001 O O . LEU A 1 124 ? 31.062 -4.146 -2.784 1.00 65.06 124 LEU A O 1
ATOM 1005 N N . GLY A 1 125 ? 31.155 -5.823 -1.308 1.00 60.72 125 GLY A N 1
ATOM 1006 C CA . GLY A 1 125 ? 30.202 -5.225 -0.360 1.00 60.72 125 GLY A CA 1
ATOM 1007 C C . GLY A 1 125 ? 28.760 -5.146 -0.891 1.00 60.72 125 GLY A C 1
ATOM 1008 O O . GLY A 1 125 ? 27.894 -4.531 -0.271 1.00 60.72 125 GLY A O 1
ATOM 1009 N N . LEU A 1 126 ? 28.481 -5.774 -2.037 1.00 68.50 126 LEU A N 1
ATOM 1010 C CA . LEU A 1 126 ? 27.189 -5.751 -2.716 1.00 68.50 126 LEU A CA 1
ATOM 1011 C C . LEU A 1 126 ? 26.505 -7.109 -2.558 1.00 68.50 126 LEU A C 1
ATOM 1013 O O . LEU A 1 126 ? 27.102 -8.157 -2.790 1.00 68.50 126 LEU A O 1
ATOM 1017 N N . ALA A 1 127 ? 25.236 -7.104 -2.155 1.00 63.47 127 ALA A N 1
ATOM 1018 C CA . ALA A 1 127 ? 24.482 -8.339 -1.979 1.00 63.47 127 ALA A CA 1
ATOM 1019 C C . ALA A 1 127 ? 24.260 -9.055 -3.338 1.00 63.47 127 ALA A C 1
ATOM 1021 O O . ALA A 1 127 ? 24.012 -8.376 -4.337 1.00 63.47 127 ALA A O 1
ATOM 1022 N N . PRO A 1 128 ? 24.323 -10.404 -3.416 1.00 60.66 128 PRO A N 1
ATOM 1023 C CA . PRO A 1 128 ? 24.314 -11.126 -4.699 1.00 60.66 128 PRO A CA 1
ATOM 1024 C C . PRO A 1 128 ? 23.037 -10.931 -5.526 1.00 60.66 128 PRO A C 1
ATOM 1026 O O . PRO A 1 128 ? 23.075 -10.968 -6.755 1.00 60.66 128 PRO A O 1
ATOM 1029 N N . ASN A 1 129 ? 21.912 -10.649 -4.861 1.00 69.00 129 ASN A N 1
ATOM 1030 C CA . ASN A 1 129 ? 20.642 -10.297 -5.497 1.00 69.00 129 ASN A CA 1
ATOM 1031 C C . ASN A 1 129 ? 20.733 -9.038 -6.381 1.00 69.00 129 ASN A C 1
ATOM 1033 O O . ASN A 1 129 ? 19.974 -8.935 -7.340 1.00 69.00 129 ASN A O 1
ATOM 1037 N N . LYS A 1 130 ? 21.688 -8.128 -6.134 1.00 78.12 130 LYS A N 1
ATOM 1038 C CA . LYS A 1 130 ? 21.931 -6.964 -7.000 1.00 78.12 130 LYS A CA 1
ATOM 1039 C C . LYS A 1 130 ? 22.407 -7.336 -8.406 1.00 78.12 130 LYS A C 1
ATOM 1041 O O . LYS A 1 130 ? 22.231 -6.544 -9.318 1.00 78.12 130 LYS A O 1
ATOM 1046 N N . PHE A 1 131 ? 22.968 -8.528 -8.608 1.00 82.62 131 PHE A N 1
ATOM 1047 C CA . PHE A 1 131 ? 23.455 -8.997 -9.914 1.00 82.62 131 PHE A CA 1
ATOM 1048 C C . PHE A 1 131 ? 22.539 -10.056 -10.544 1.00 82.62 131 PHE A C 1
ATOM 1050 O O . PHE A 1 131 ? 22.927 -10.731 -11.497 1.00 82.62 131 PHE A O 1
ATOM 1057 N N . PHE A 1 132 ? 21.315 -10.220 -10.028 1.00 81.62 132 PHE A N 1
ATOM 1058 C CA . PHE A 1 132 ? 20.381 -11.270 -10.448 1.00 81.62 132 PHE A CA 1
ATOM 1059 C C . PHE A 1 132 ? 20.118 -11.300 -11.963 1.00 81.62 132 PHE A C 1
ATOM 1061 O O . PHE A 1 132 ? 19.979 -12.381 -12.531 1.00 81.62 132 PHE A O 1
ATOM 1068 N N . MET A 1 133 ? 20.103 -10.136 -12.622 1.00 82.88 133 MET A N 1
ATOM 1069 C CA . MET A 1 133 ? 19.912 -10.030 -14.075 1.00 82.88 133 MET A CA 1
ATOM 1070 C C . MET A 1 133 ? 21.116 -10.527 -14.891 1.00 82.88 133 MET A C 1
ATOM 1072 O O . MET A 1 133 ? 20.942 -10.923 -16.039 1.00 82.88 133 MET A O 1
ATOM 1076 N N . ALA A 1 134 ? 22.319 -10.540 -14.310 1.00 86.06 134 ALA A N 1
ATOM 1077 C CA . ALA A 1 134 ? 23.542 -11.001 -14.966 1.00 86.06 134 ALA A CA 1
ATOM 1078 C C . ALA A 1 134 ? 23.846 -12.486 -14.718 1.00 86.06 134 ALA A C 1
ATOM 1080 O O . ALA A 1 134 ? 24.390 -13.140 -15.609 1.00 86.06 134 ALA A O 1
ATOM 1081 N N . ILE A 1 135 ? 23.450 -13.039 -13.558 1.00 87.75 135 ILE A N 1
ATOM 1082 C CA . ILE A 1 135 ? 23.663 -14.455 -13.175 1.00 87.75 135 ILE A CA 1
ATOM 1083 C C . ILE A 1 135 ? 23.415 -15.455 -14.327 1.00 87.75 135 ILE A C 1
ATOM 1085 O O . ILE A 1 135 ? 24.272 -16.319 -14.519 1.00 87.75 135 ILE A O 1
ATOM 1089 N N . PRO A 1 136 ? 22.324 -15.368 -15.125 1.00 89.44 136 PRO A N 1
ATOM 1090 C CA . PRO A 1 136 ? 22.055 -16.337 -16.193 1.00 89.44 136 PRO A CA 1
ATOM 1091 C C . PRO A 1 136 ? 23.139 -16.400 -17.283 1.00 89.44 136 PRO A C 1
ATOM 1093 O O . PRO A 1 136 ? 23.298 -17.433 -17.929 1.00 89.44 136 PRO A O 1
ATOM 1096 N N . PHE A 1 137 ? 23.902 -15.320 -17.468 1.00 92.12 137 PHE A N 1
ATOM 1097 C CA . PHE A 1 137 ? 24.934 -15.191 -18.500 1.00 92.12 137 PHE A CA 1
ATOM 1098 C C . PHE A 1 137 ? 26.351 -15.427 -17.951 1.00 92.12 137 PHE A C 1
ATOM 1100 O O . PHE A 1 137 ? 27.238 -15.818 -18.709 1.00 92.12 137 PHE A O 1
ATOM 1107 N N . MET A 1 138 ? 26.574 -15.243 -16.640 1.00 91.19 138 MET A N 1
ATOM 1108 C CA . MET A 1 138 ? 27.920 -15.241 -16.041 1.00 91.19 138 MET A CA 1
ATOM 1109 C C . MET A 1 138 ? 28.718 -16.529 -16.269 1.00 91.19 138 MET A C 1
ATOM 1111 O O . MET A 1 138 ? 29.931 -16.454 -16.452 1.00 91.19 138 MET A O 1
ATOM 1115 N N . ARG A 1 139 ? 28.071 -17.705 -16.279 1.00 90.12 139 ARG A N 1
ATOM 1116 C CA . ARG A 1 139 ? 28.762 -18.981 -16.539 1.00 90.12 139 ARG A CA 1
ATOM 1117 C C . ARG A 1 139 ? 29.347 -19.017 -17.956 1.00 90.12 139 ARG A C 1
ATOM 1119 O O . ARG A 1 139 ? 30.552 -19.182 -18.111 1.00 90.12 139 ARG A O 1
ATOM 1126 N N . GLN A 1 140 ? 28.501 -18.789 -18.962 1.00 91.81 140 GLN A N 1
ATOM 1127 C CA . GLN A 1 140 ? 28.900 -18.785 -20.375 1.00 91.81 140 GLN A CA 1
ATOM 1128 C C . GLN A 1 140 ? 29.920 -17.669 -20.668 1.00 91.81 140 GLN A C 1
ATOM 1130 O O . GLN A 1 140 ? 30.865 -17.873 -21.424 1.00 91.81 140 GLN A O 1
ATOM 1135 N N . LEU A 1 141 ? 29.783 -16.509 -20.012 1.00 93.12 141 LEU A N 1
ATOM 1136 C CA . LEU A 1 141 ? 30.734 -15.403 -20.128 1.00 93.12 141 LEU A CA 1
ATOM 1137 C C . LEU A 1 141 ? 32.123 -15.776 -19.593 1.00 93.12 141 LEU A C 1
ATOM 1139 O O . LEU A 1 141 ? 33.125 -15.500 -20.246 1.00 93.12 141 LEU A O 1
ATOM 1143 N N . ARG A 1 142 ? 32.202 -16.432 -18.430 1.00 92.50 142 ARG A N 1
ATOM 1144 C CA . ARG A 1 142 ? 33.478 -16.897 -17.862 1.00 92.50 142 ARG A CA 1
ATOM 1145 C C . ARG A 1 142 ? 34.123 -17.990 -18.711 1.00 92.50 142 ARG A C 1
ATOM 1147 O O . ARG A 1 142 ? 35.333 -17.955 -18.890 1.00 92.50 142 ARG A O 1
ATOM 1154 N N . GLU A 1 143 ? 33.332 -18.914 -19.255 1.00 91.50 143 GLU A N 1
ATOM 1155 C CA . GLU A 1 143 ? 33.797 -19.940 -20.202 1.00 91.50 143 GLU A CA 1
ATOM 1156 C C . GLU A 1 143 ? 34.379 -19.297 -21.476 1.00 91.50 143 GLU A C 1
ATOM 1158 O O . GLU A 1 143 ? 35.478 -19.651 -21.905 1.00 91.50 143 GLU A O 1
ATOM 1163 N N . TRP A 1 144 ? 33.701 -18.284 -22.030 1.00 93.50 144 TRP A N 1
ATOM 1164 C CA . TRP A 1 144 ? 34.188 -17.514 -23.178 1.00 93.50 144 TRP A CA 1
ATOM 1165 C C . TRP A 1 144 ? 35.486 -16.754 -22.861 1.00 93.50 144 TRP A C 1
ATOM 1167 O O . TRP A 1 144 ? 36.448 -16.853 -23.623 1.00 93.50 144 TRP A O 1
ATOM 1177 N N . ILE A 1 145 ? 35.551 -16.049 -21.724 1.00 92.44 145 ILE A N 1
ATOM 1178 C CA . ILE A 1 145 ? 36.749 -15.304 -21.295 1.00 92.44 145 ILE A CA 1
ATOM 1179 C C . ILE A 1 145 ? 37.925 -16.253 -21.049 1.00 92.44 145 ILE A C 1
ATOM 1181 O O . ILE A 1 145 ? 39.033 -15.953 -21.477 1.00 92.44 145 ILE A O 1
ATOM 1185 N N . ALA A 1 146 ? 37.707 -17.402 -20.402 1.00 90.75 146 ALA A N 1
ATOM 1186 C CA . ALA A 1 146 ? 38.764 -18.379 -20.146 1.00 90.75 146 ALA A CA 1
ATOM 1187 C C . ALA A 1 146 ? 39.390 -18.898 -21.450 1.00 90.75 146 ALA A C 1
ATOM 1189 O O . ALA A 1 146 ? 40.612 -18.999 -21.538 1.00 90.75 146 ALA A O 1
ATOM 1190 N N . LYS A 1 147 ? 38.569 -19.147 -22.481 1.00 90.69 147 LYS A N 1
ATOM 1191 C CA . LYS A 1 147 ? 39.055 -19.536 -23.809 1.00 90.69 147 LYS A CA 1
ATOM 1192 C C . LYS A 1 147 ? 39.924 -18.444 -24.452 1.00 90.69 147 LYS A C 1
ATOM 1194 O O . LYS A 1 147 ? 41.052 -18.725 -24.840 1.00 90.69 147 LYS A O 1
ATOM 1199 N N . HIS A 1 148 ? 39.436 -17.204 -24.499 1.00 85.31 148 HIS A N 1
ATOM 1200 C CA . HIS A 1 148 ? 40.151 -16.097 -25.153 1.00 85.31 148 HIS A CA 1
ATOM 1201 C C . HIS A 1 148 ? 41.375 -15.619 -24.351 1.00 85.31 148 HIS A C 1
ATOM 1203 O O . HIS A 1 148 ? 42.324 -15.107 -24.936 1.00 85.31 148 HIS A O 1
ATOM 1209 N N . LYS A 1 149 ? 41.400 -15.825 -23.024 1.00 81.62 149 LYS A N 1
ATOM 1210 C CA . LYS A 1 149 ? 42.608 -15.627 -22.207 1.00 81.62 149 LYS A CA 1
ATOM 1211 C C . LYS A 1 149 ? 43.640 -16.724 -22.430 1.00 81.62 149 LYS A C 1
ATOM 1213 O O . LYS A 1 149 ? 44.809 -16.392 -22.594 1.00 81.62 149 LYS A O 1
ATOM 1218 N N . GLY A 1 150 ? 43.223 -17.990 -22.508 1.00 63.31 150 GLY A N 1
ATOM 1219 C CA . GLY A 1 150 ? 44.116 -19.098 -22.861 1.00 63.31 150 GLY A CA 1
ATOM 1220 C C . GLY A 1 150 ? 44.812 -18.881 -24.208 1.00 63.31 150 GLY A C 1
ATOM 1221 O O . GLY A 1 150 ? 46.023 -19.043 -24.291 1.00 63.31 150 GLY A O 1
ATOM 1222 N N . GLU A 1 151 ? 44.076 -18.394 -25.212 1.00 54.78 151 GLU A N 1
ATOM 1223 C CA . GLU A 1 151 ? 44.609 -18.006 -26.531 1.00 54.78 151 GLU A CA 1
ATOM 1224 C C . GLU A 1 151 ? 45.573 -16.795 -26.483 1.00 54.78 151 GLU A C 1
ATOM 1226 O O . GLU A 1 151 ? 46.315 -16.576 -27.436 1.00 54.78 151 GLU A O 1
ATOM 1231 N N . SER A 1 152 ? 45.603 -16.026 -25.385 1.00 49.16 152 SER A N 1
ATOM 1232 C CA . SER A 1 152 ? 46.501 -14.869 -25.190 1.00 49.16 152 SER A CA 1
ATOM 1233 C C . SER A 1 152 ? 47.738 -15.152 -24.325 1.00 49.16 152 SER A C 1
ATOM 1235 O O . SER A 1 152 ? 48.651 -14.332 -24.289 1.00 49.16 152 SER A O 1
ATOM 1237 N N . THR A 1 153 ? 47.785 -16.295 -23.630 1.00 38.38 153 THR A N 1
ATOM 1238 C CA . THR A 1 153 ? 48.913 -16.702 -22.766 1.00 38.38 153 THR A CA 1
ATOM 1239 C C . THR A 1 153 ? 49.627 -17.965 -23.257 1.00 38.38 153 THR A C 1
ATOM 1241 O O . THR A 1 153 ? 50.377 -18.575 -22.500 1.00 38.38 153 THR A O 1
ATOM 1244 N N . SER A 1 154 ? 49.392 -18.379 -24.505 1.00 36.84 154 SER A N 1
ATOM 1245 C CA . SER A 1 154 ? 50.090 -19.492 -25.163 1.00 36.84 154 SER A CA 1
ATOM 1246 C C . SER A 1 154 ? 50.753 -19.038 -26.469 1.00 36.84 154 SER A C 1
ATOM 1248 O O . SER A 1 154 ? 50.428 -19.528 -27.551 1.00 36.84 154 SER A O 1
ATOM 1250 N N . SER A 1 155 ? 51.664 -18.072 -26.369 1.00 38.81 155 SER A N 1
ATOM 1251 C CA . SER A 1 155 ? 52.557 -17.700 -27.469 1.00 38.81 155 SER A CA 1
ATOM 1252 C C . SER A 1 155 ? 53.876 -17.140 -26.936 1.00 38.81 155 SER A C 1
ATOM 1254 O O . SER A 1 155 ? 54.051 -15.928 -26.901 1.00 38.81 155 SER A O 1
ATOM 1256 N N . ASP A 1 156 ? 54.756 -18.047 -26.521 1.00 35.22 156 ASP A N 1
ATOM 1257 C CA . ASP A 1 156 ? 56.214 -17.960 -26.673 1.00 35.22 156 ASP A CA 1
ATOM 1258 C C . ASP A 1 156 ? 56.708 -19.422 -26.786 1.00 35.22 156 ASP A C 1
ATOM 1260 O O . ASP A 1 156 ? 56.448 -20.213 -25.880 1.00 35.22 156 ASP A O 1
ATOM 1264 N N . GLU A 1 157 ? 57.344 -19.760 -27.918 1.00 36.97 157 GLU A N 1
ATOM 1265 C CA . GLU A 1 157 ? 57.945 -21.054 -28.330 1.00 36.97 157 GLU A CA 1
ATOM 1266 C C . GLU A 1 157 ? 57.019 -22.325 -28.331 1.00 36.97 157 GLU A C 1
ATOM 1268 O O . GLU A 1 157 ? 56.359 -22.650 -27.350 1.00 36.97 157 GLU A O 1
ATOM 1273 N N . ASP A 1 158 ? 56.918 -23.174 -29.371 1.00 31.72 158 ASP A N 1
ATOM 1274 C CA . ASP A 1 158 ? 57.680 -23.253 -30.627 1.00 31.72 158 ASP A CA 1
ATOM 1275 C C . ASP A 1 158 ? 56.955 -24.061 -31.754 1.00 31.72 158 ASP A C 1
ATOM 1277 O O . ASP A 1 158 ? 56.153 -24.953 -31.482 1.00 31.72 158 ASP A O 1
ATOM 1281 N N . PHE A 1 159 ? 57.260 -23.741 -33.024 1.00 30.50 159 PHE A N 1
ATOM 1282 C CA . PHE A 1 159 ? 56.996 -24.442 -34.318 1.00 30.50 159 PHE A CA 1
ATOM 1283 C C . PHE A 1 159 ? 55.805 -25.434 -34.527 1.00 30.50 159 PHE A C 1
ATOM 1285 O O . PHE A 1 159 ? 55.878 -26.596 -34.136 1.00 30.50 159 PHE A O 1
ATOM 1292 N N . ALA A 1 160 ? 54.844 -25.084 -35.417 1.00 32.06 160 ALA A N 1
ATOM 1293 C CA . ALA A 1 160 ? 54.803 -25.561 -36.834 1.00 32.06 160 ALA A CA 1
ATOM 1294 C C . ALA A 1 160 ? 53.416 -25.527 -37.563 1.00 32.06 160 ALA A C 1
ATOM 1296 O O . ALA A 1 160 ? 52.587 -26.421 -37.428 1.00 32.06 160 ALA A O 1
ATOM 1297 N N . SER A 1 161 ? 53.283 -24.602 -38.528 1.00 30.95 161 SER A N 1
ATOM 1298 C CA . SER A 1 161 ? 52.426 -24.636 -39.746 1.00 30.95 161 SER A CA 1
ATOM 1299 C C . SER A 1 161 ? 50.873 -24.557 -39.695 1.00 30.95 161 SER A C 1
ATOM 1301 O O . SER A 1 161 ? 50.185 -25.315 -39.023 1.00 30.95 161 SER A O 1
ATOM 1303 N N . ASN A 1 162 ? 50.361 -23.719 -40.616 1.00 30.50 162 ASN A N 1
ATOM 1304 C CA . ASN A 1 162 ? 49.059 -23.743 -41.318 1.00 30.50 162 ASN A CA 1
ATOM 1305 C C . ASN A 1 162 ? 47.749 -23.234 -40.660 1.00 30.50 162 ASN A C 1
ATOM 1307 O O . ASN A 1 162 ? 46.931 -24.011 -40.186 1.00 30.50 162 ASN A O 1
ATOM 1311 N N . GLY A 1 163 ? 47.458 -21.945 -40.921 1.00 29.38 163 GLY A N 1
ATOM 1312 C CA . GLY A 1 163 ? 46.115 -21.402 -41.233 1.00 29.38 163 GLY A CA 1
ATOM 1313 C C . GLY A 1 163 ? 45.157 -21.159 -40.050 1.00 29.38 163 GLY A C 1
ATOM 1314 O O . GLY A 1 163 ? 44.834 -22.069 -39.309 1.00 29.38 163 GLY A O 1
ATOM 1315 N N . SER A 1 164 ? 44.537 -19.987 -39.863 1.00 32.22 164 SER A N 1
ATOM 1316 C CA . SER A 1 164 ? 44.185 -18.935 -40.834 1.00 32.22 164 SER A CA 1
ATOM 1317 C C . SER A 1 164 ? 43.820 -17.596 -40.142 1.00 32.22 164 SER A C 1
ATOM 1319 O O . SER A 1 164 ? 43.670 -17.530 -38.926 1.00 32.22 164 SER A O 1
ATOM 1321 N N . THR A 1 165 ? 43.753 -16.508 -40.918 1.00 35.72 165 THR A N 1
ATOM 1322 C CA . THR A 1 165 ? 43.923 -15.102 -40.476 1.00 35.72 165 THR A CA 1
ATOM 1323 C C . THR A 1 165 ? 42.695 -14.434 -39.810 1.00 35.72 165 THR A C 1
ATOM 1325 O O . THR A 1 165 ? 41.579 -14.615 -40.296 1.00 35.72 165 THR A O 1
ATOM 1328 N N . PRO A 1 166 ? 42.875 -13.555 -38.793 1.00 30.33 166 PRO A N 1
ATOM 1329 C CA . PRO A 1 166 ? 41.822 -12.680 -38.252 1.00 30.33 166 PRO A CA 1
ATOM 1330 C C . PRO A 1 166 ? 41.732 -11.303 -38.955 1.00 30.33 166 PRO A C 1
ATOM 1332 O O . PRO A 1 166 ? 42.735 -10.752 -39.412 1.00 30.33 166 PRO A O 1
ATOM 1335 N N . CYS A 1 167 ? 40.539 -10.695 -39.001 1.00 26.44 167 CYS A N 1
ATOM 1336 C CA . CYS A 1 167 ? 40.313 -9.383 -39.635 1.00 26.44 167 CYS A CA 1
ATOM 1337 C C . CYS A 1 167 ? 40.553 -8.180 -38.697 1.00 26.44 167 CYS A C 1
ATOM 1339 O O . CYS A 1 167 ? 40.119 -8.177 -37.548 1.00 26.44 167 CYS A O 1
ATOM 1341 N N . LYS A 1 168 ? 41.163 -7.113 -39.240 1.00 31.41 168 LYS A N 1
ATOM 1342 C CA . LYS A 1 168 ? 41.267 -5.762 -38.645 1.00 31.41 168 LYS A CA 1
ATOM 1343 C C . LYS A 1 168 ? 40.306 -4.767 -39.343 1.00 31.41 168 LYS A C 1
ATOM 1345 O O . LYS A 1 168 ? 39.901 -5.036 -40.474 1.00 31.41 168 LYS A O 1
ATOM 1350 N N . PRO A 1 169 ? 39.933 -3.639 -38.702 1.00 32.06 169 PRO A N 1
A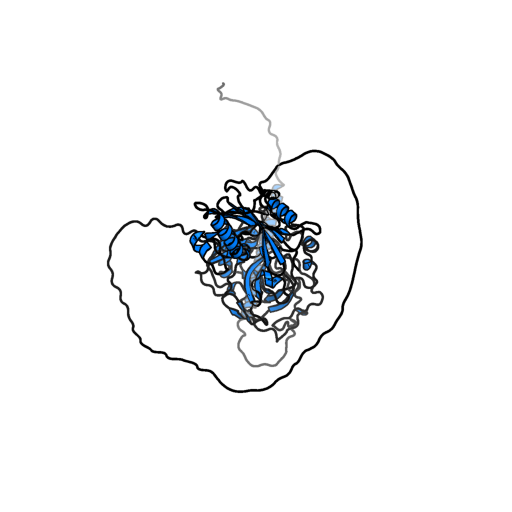TOM 1351 C CA . PRO A 1 169 ? 38.891 -2.724 -39.191 1.00 32.06 169 PRO A CA 1
ATOM 1352 C C . PRO A 1 169 ? 39.407 -1.671 -40.190 1.00 32.06 169 PRO A C 1
ATOM 1354 O O . PRO A 1 169 ? 40.589 -1.330 -40.178 1.00 32.06 169 PRO A O 1
ATOM 1357 N N . PHE A 1 170 ? 38.511 -1.099 -41.009 1.00 28.19 170 PHE A N 1
ATOM 1358 C CA . PHE A 1 170 ? 38.828 -0.018 -41.959 1.00 28.19 170 PHE A CA 1
ATOM 1359 C C . PHE A 1 170 ? 37.712 1.031 -42.095 1.00 28.19 170 PHE A C 1
ATOM 1361 O O . PHE A 1 170 ? 36.527 0.721 -41.993 1.00 28.19 170 PHE A O 1
ATOM 1368 N N . ARG A 1 171 ? 38.102 2.284 -42.381 1.00 26.31 171 ARG A N 1
ATOM 1369 C CA . ARG A 1 171 ? 37.225 3.467 -42.454 1.00 26.31 171 ARG A CA 1
ATOM 1370 C C . ARG A 1 171 ? 37.110 4.012 -43.896 1.00 26.31 171 ARG A C 1
ATOM 1372 O O . ARG A 1 171 ? 38.107 4.387 -44.493 1.00 26.31 171 ARG A O 1
ATOM 1379 N N . SER A 1 172 ? 35.875 4.069 -44.407 1.00 27.17 172 SER A N 1
ATOM 1380 C CA . SER A 1 172 ? 35.314 4.923 -45.489 1.00 27.17 172 SER A CA 1
ATOM 1381 C C . SER A 1 172 ? 36.062 5.218 -46.825 1.00 27.17 172 SER A C 1
ATOM 1383 O O . SER A 1 172 ? 36.859 6.147 -46.858 1.00 27.17 172 SER A O 1
ATOM 1385 N N . LYS A 1 173 ? 35.554 4.612 -47.931 1.00 26.75 173 LYS A N 1
ATOM 1386 C CA . LYS A 1 173 ? 35.083 5.198 -49.243 1.00 26.75 173 LYS A CA 1
ATOM 1387 C C . LYS A 1 173 ? 36.041 6.075 -50.121 1.00 26.75 173 LYS A C 1
ATOM 1389 O O . LYS A 1 173 ? 36.997 6.606 -49.578 1.00 26.75 173 LYS A O 1
ATOM 1394 N N . PRO A 1 174 ? 35.770 6.353 -51.439 1.00 34.91 174 PRO A N 1
ATOM 1395 C CA . PRO A 1 174 ? 34.673 5.937 -52.358 1.00 34.91 174 PRO A CA 1
ATOM 1396 C C . PRO A 1 174 ? 35.109 5.452 -53.793 1.00 34.91 174 PRO A C 1
ATOM 1398 O O . PRO A 1 174 ? 36.291 5.436 -54.108 1.00 34.91 174 PRO A O 1
ATOM 1401 N N . ARG A 1 175 ? 34.116 5.232 -54.699 1.00 23.52 175 ARG A N 1
ATOM 1402 C CA . ARG A 1 175 ? 34.181 5.046 -56.192 1.00 23.52 175 ARG A CA 1
ATOM 1403 C C . ARG A 1 175 ? 34.727 3.691 -56.720 1.00 23.52 175 ARG A C 1
ATOM 1405 O O . ARG A 1 175 ? 35.576 3.099 -56.081 1.00 23.52 175 ARG A O 1
ATOM 1412 N N . ARG A 1 176 ? 34.321 3.165 -57.898 1.00 23.69 176 ARG A N 1
ATOM 1413 C CA . ARG A 1 176 ? 33.197 3.452 -58.842 1.00 23.69 176 ARG A CA 1
ATOM 1414 C C . ARG A 1 176 ? 33.032 2.273 -59.840 1.00 23.69 176 ARG A C 1
ATOM 1416 O O . ARG A 1 176 ? 34.033 1.815 -60.358 1.00 23.69 176 ARG A O 1
ATOM 1423 N N . SER A 1 177 ? 31.781 1.906 -60.159 1.00 24.75 177 SER A N 1
ATOM 1424 C CA . SER A 1 177 ? 31.284 1.174 -61.358 1.00 24.75 177 SER A CA 1
ATOM 1425 C C . SER A 1 177 ? 31.993 -0.097 -61.873 1.00 24.75 177 SER A C 1
ATOM 1427 O O . SER A 1 177 ? 33.040 0.007 -62.498 1.00 24.75 177 SER A O 1
ATOM 1429 N N . GLN A 1 178 ? 31.255 -1.217 -61.919 1.00 27.97 178 GLN A N 1
ATOM 1430 C CA . GLN A 1 178 ? 30.817 -1.814 -63.199 1.00 27.97 178 GLN A CA 1
ATOM 1431 C C . GLN A 1 178 ? 29.576 -2.720 -63.025 1.00 27.97 178 GLN A C 1
ATOM 1433 O O . GLN A 1 178 ? 29.195 -3.035 -61.901 1.00 27.97 178 GLN A O 1
ATOM 1438 N N . MET A 1 179 ? 28.881 -2.999 -64.134 1.00 25.33 179 MET A N 1
ATOM 1439 C CA . MET A 1 179 ? 27.546 -3.626 -64.224 1.00 25.33 179 MET A CA 1
ATOM 1440 C C . MET A 1 179 ? 27.599 -5.146 -64.493 1.00 25.33 179 MET A C 1
ATOM 1442 O O . MET A 1 179 ? 28.671 -5.669 -64.781 1.00 25.33 179 MET A O 1
ATOM 1446 N N . LEU A 1 180 ? 26.394 -5.746 -64.588 1.00 25.69 180 LEU A N 1
ATOM 1447 C CA . LEU A 1 180 ? 26.019 -7.047 -65.187 1.00 25.69 180 LEU A CA 1
ATOM 1448 C C . LEU A 1 180 ? 26.025 -8.233 -64.191 1.00 25.69 180 LEU A C 1
ATOM 1450 O O . LEU A 1 180 ? 26.967 -8.374 -63.422 1.00 25.69 180 LEU A O 1
ATOM 1454 N N . MET A 1 181 ? 25.015 -9.117 -64.149 1.00 25.36 181 MET A N 1
ATOM 1455 C CA . MET A 1 181 ? 23.700 -9.127 -64.828 1.00 25.36 181 MET A CA 1
ATOM 1456 C C . MET A 1 181 ? 22.669 -9.961 -64.028 1.00 2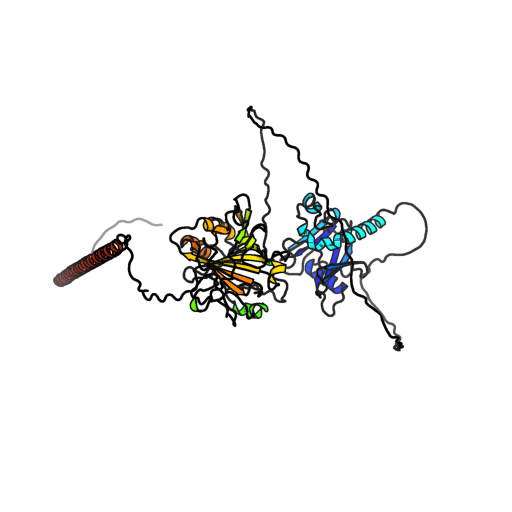5.36 181 MET A C 1
ATOM 1458 O O . MET A 1 181 ? 23.023 -10.604 -63.043 1.00 25.36 181 MET A O 1
ATOM 1462 N N . GLU A 1 182 ? 21.400 -9.931 -64.440 1.00 22.84 182 GLU A N 1
ATOM 1463 C CA . GLU A 1 182 ? 20.282 -10.683 -63.842 1.00 22.84 182 GLU A CA 1
ATOM 1464 C C . GLU A 1 182 ? 20.400 -12.212 -63.982 1.00 22.84 182 GLU A C 1
ATOM 1466 O O . GLU A 1 182 ? 20.880 -12.699 -65.002 1.00 22.84 182 GLU A O 1
ATOM 1471 N N . ALA A 1 183 ? 19.829 -12.956 -63.021 1.00 24.22 183 ALA A N 1
ATOM 1472 C CA . ALA A 1 183 ? 18.958 -14.110 -63.297 1.00 24.22 183 ALA A CA 1
ATOM 1473 C C . ALA A 1 183 ? 18.180 -14.572 -62.042 1.00 24.22 183 ALA A C 1
ATOM 1475 O O . ALA A 1 183 ? 18.704 -14.600 -60.930 1.00 24.22 183 ALA A O 1
ATOM 1476 N N . SER A 1 184 ? 16.922 -14.957 -62.252 1.00 23.52 184 SER A N 1
ATOM 1477 C CA . SER A 1 184 ? 15.959 -15.567 -61.317 1.00 23.52 184 SER A CA 1
ATOM 1478 C C . SER A 1 184 ? 14.790 -16.098 -62.173 1.00 23.52 184 SER A C 1
ATOM 1480 O O . SER A 1 184 ? 14.617 -15.557 -63.269 1.00 23.52 184 SER A O 1
ATOM 1482 N N . PRO A 1 185 ? 13.915 -17.024 -61.731 1.00 42.00 185 PRO A N 1
ATOM 1483 C CA . PRO A 1 185 ? 14.027 -18.094 -60.727 1.00 42.00 185 PRO A CA 1
ATOM 1484 C C . PRO A 1 185 ? 13.747 -19.494 -61.346 1.00 42.00 185 PRO A C 1
ATOM 1486 O O . PRO A 1 185 ? 13.454 -19.591 -62.527 1.00 42.00 185 PRO A O 1
ATOM 1489 N N . GLU A 1 186 ? 13.766 -20.566 -60.539 1.00 24.48 186 GLU A N 1
ATOM 1490 C CA . GLU A 1 186 ? 12.797 -21.698 -60.549 1.00 24.48 186 GLU A CA 1
ATOM 1491 C C . GLU A 1 186 ? 13.163 -22.657 -59.384 1.00 24.48 186 GLU A C 1
ATOM 1493 O O . GLU A 1 186 ? 14.316 -23.036 -59.214 1.00 24.48 186 GLU A O 1
ATOM 1498 N N . SER A 1 187 ? 12.308 -22.880 -58.377 1.00 21.89 187 SER A N 1
ATOM 1499 C CA . SER A 1 187 ? 11.185 -23.838 -58.369 1.00 21.89 187 SER A CA 1
ATOM 1500 C C . SER A 1 187 ? 11.605 -25.294 -58.620 1.00 21.89 187 SER A C 1
ATOM 1502 O O . SER A 1 187 ? 11.789 -25.666 -59.766 1.00 21.89 187 SER A O 1
ATOM 1504 N N . TRP A 1 188 ? 11.605 -26.140 -57.577 1.00 24.41 188 TRP A N 1
ATOM 1505 C CA . TRP A 1 188 ? 11.141 -27.540 -57.645 1.00 24.41 188 TRP A CA 1
ATOM 1506 C C . TRP A 1 188 ? 10.676 -27.999 -56.254 1.00 24.41 188 TRP A C 1
ATOM 1508 O O . TRP A 1 188 ? 11.397 -27.894 -55.264 1.00 24.41 188 TRP A O 1
ATOM 1518 N N . SER A 1 189 ? 9.454 -28.519 -56.181 1.00 24.58 189 SER A N 1
ATOM 1519 C CA . SER A 1 189 ? 8.835 -29.072 -54.974 1.00 24.58 189 SER A CA 1
ATOM 1520 C C . SER A 1 189 ? 8.831 -30.604 -55.014 1.00 24.58 189 SER A C 1
ATOM 1522 O O . SER A 1 189 ? 8.795 -31.195 -56.095 1.00 24.58 189 SER A O 1
ATOM 1524 N N . LYS A 1 190 ? 8.806 -31.271 -53.847 1.00 26.84 190 LYS A N 1
ATOM 1525 C CA . LYS A 1 190 ? 8.196 -32.610 -53.708 1.00 26.84 190 LYS A CA 1
ATOM 1526 C C . LYS A 1 190 ? 7.897 -33.003 -52.257 1.00 26.84 190 LYS A C 1
ATOM 1528 O O . LYS A 1 190 ? 8.728 -32.872 -51.367 1.00 26.84 190 LYS A O 1
ATOM 1533 N N . GLN A 1 191 ? 6.681 -33.509 -52.054 1.00 24.94 191 GLN A N 1
ATOM 1534 C CA . GLN A 1 191 ? 6.176 -34.084 -50.804 1.00 24.94 191 GLN A CA 1
ATOM 1535 C C . GLN A 1 191 ? 6.699 -35.510 -50.566 1.00 24.94 191 GLN A C 1
ATOM 1537 O O . GLN A 1 191 ? 6.882 -36.269 -51.519 1.00 24.94 191 GLN A O 1
ATOM 1542 N N . LYS A 1 192 ? 6.687 -35.949 -49.299 1.00 25.17 192 LYS A N 1
ATOM 1543 C CA . LYS A 1 192 ? 6.055 -37.235 -48.953 1.00 25.17 192 LYS A CA 1
ATOM 1544 C C . LYS A 1 192 ? 5.430 -37.207 -47.551 1.00 25.17 192 LYS A C 1
ATOM 1546 O O . LYS A 1 192 ? 5.785 -36.380 -46.719 1.00 25.17 192 LYS A O 1
ATOM 1551 N N . GLN A 1 193 ? 4.423 -38.052 -47.348 1.00 24.75 193 GLN A N 1
ATOM 1552 C CA . GLN A 1 193 ? 3.419 -37.987 -46.279 1.00 24.75 193 GLN A CA 1
ATOM 1553 C C . GLN A 1 193 ? 3.523 -39.162 -45.282 1.00 24.75 193 GLN A C 1
ATOM 1555 O O . GLN A 1 193 ? 3.802 -40.264 -45.735 1.00 24.75 193 GLN A O 1
ATOM 1560 N N . GLN A 1 194 ? 3.113 -38.918 -44.018 1.00 24.12 194 GLN A N 1
ATOM 1561 C CA . GLN A 1 194 ? 2.272 -39.793 -43.145 1.00 24.12 194 GLN A CA 1
ATOM 1562 C C . GLN A 1 194 ? 2.813 -41.200 -42.730 1.00 24.12 194 GLN A C 1
ATOM 1564 O O . GLN A 1 194 ? 3.624 -41.780 -43.431 1.00 24.12 194 GLN A O 1
ATOM 1569 N N . LYS A 1 195 ? 2.427 -41.856 -41.610 1.00 25.22 195 LYS A N 1
ATOM 1570 C CA . LYS A 1 195 ? 1.493 -41.603 -40.469 1.00 25.22 195 LYS A CA 1
ATOM 1571 C C . LYS A 1 195 ? 1.917 -42.480 -39.224 1.00 25.22 195 LYS A C 1
ATOM 1573 O O . LYS A 1 195 ? 2.956 -43.125 -39.319 1.00 25.22 195 LYS A O 1
ATOM 1578 N N . PRO A 1 196 ? 1.201 -42.487 -38.065 1.00 37.12 196 PRO A N 1
ATOM 1579 C CA . PRO A 1 196 ? 1.732 -42.879 -36.738 1.00 37.12 196 PRO A CA 1
ATOM 1580 C C . PRO A 1 196 ? 1.168 -44.194 -36.144 1.00 37.12 196 PRO A C 1
ATOM 1582 O O . PRO A 1 196 ? 0.240 -44.757 -36.706 1.00 37.12 196 PRO A O 1
ATOM 1585 N N . PHE A 1 197 ? 1.649 -44.576 -34.948 1.00 23.25 197 PHE A N 1
ATOM 1586 C CA . PHE A 1 197 ? 0.992 -45.323 -33.840 1.00 23.25 197 PHE A CA 1
ATOM 1587 C C . PHE A 1 197 ? 1.938 -45.231 -32.604 1.00 23.25 197 PHE A C 1
ATOM 1589 O O . PHE A 1 197 ? 3.130 -45.026 -32.807 1.00 23.25 197 PHE A O 1
ATOM 1596 N N . GLY A 1 198 ? 1.561 -45.331 -31.320 1.00 24.48 198 GLY A N 1
ATOM 1597 C CA . GLY A 1 198 ? 0.275 -45.475 -30.617 1.00 24.48 198 GLY A CA 1
ATOM 1598 C C . GLY A 1 198 ? 0.499 -45.415 -29.080 1.00 24.48 198 GLY A C 1
ATOM 1599 O O . GLY A 1 198 ? 1.644 -45.425 -28.634 1.00 24.48 198 GLY A O 1
ATOM 1600 N N . GLN A 1 199 ? -0.564 -45.333 -28.265 1.00 23.33 199 GLN A N 1
ATOM 1601 C CA . GLN A 1 199 ? -0.484 -45.475 -26.790 1.00 23.33 199 GLN A CA 1
ATOM 1602 C C . GLN A 1 199 ? -0.324 -46.953 -26.369 1.00 23.33 199 GLN A C 1
ATOM 1604 O O . GLN A 1 199 ? -0.520 -47.846 -27.195 1.00 23.33 199 GLN A O 1
ATOM 1609 N N . PRO A 1 200 ? -0.040 -47.225 -25.081 1.00 27.91 200 PRO A N 1
ATOM 1610 C CA . PRO A 1 200 ? -1.100 -47.861 -24.280 1.00 27.91 200 PRO A CA 1
ATOM 1611 C C . PRO A 1 200 ? -1.247 -47.299 -22.848 1.00 27.91 200 PRO A C 1
ATOM 1613 O O . PRO A 1 200 ? -0.512 -46.409 -22.422 1.00 27.91 200 PRO A O 1
ATOM 1616 N N . SER A 1 201 ? -2.230 -47.825 -22.114 1.00 24.22 201 SER A N 1
ATOM 1617 C CA . SER A 1 201 ? -2.581 -47.486 -20.727 1.00 24.22 201 SER A CA 1
ATOM 1618 C C . SER A 1 201 ? -2.866 -48.750 -19.886 1.00 24.22 201 SER A C 1
ATOM 1620 O O . SER A 1 201 ? -2.854 -49.857 -20.419 1.00 24.22 201 SER A O 1
ATOM 1622 N N . GLN A 1 202 ? -3.181 -48.544 -18.597 1.00 26.00 202 GLN A N 1
ATOM 1623 C CA . GLN A 1 202 ? -3.625 -49.514 -17.570 1.00 26.00 202 GLN A CA 1
ATOM 1624 C C . GLN A 1 202 ? -2.546 -50.285 -16.775 1.00 26.00 202 GLN A C 1
ATOM 1626 O O . GLN A 1 202 ? -1.357 -50.001 -16.880 1.00 26.00 202 GLN A O 1
ATOM 1631 N N . SER A 1 203 ? -3.020 -51.052 -15.786 1.00 23.53 203 SER A N 1
ATOM 1632 C CA . SER A 1 203 ? -2.634 -50.960 -14.364 1.00 23.53 203 SER A CA 1
ATOM 1633 C C . SER A 1 203 ? -2.346 -52.319 -13.692 1.00 23.53 203 SER A C 1
ATOM 1635 O O . SER A 1 203 ? -2.401 -53.345 -14.355 1.00 23.53 203 SER A O 1
ATOM 1637 N N . GLU A 1 204 ? -2.142 -52.294 -12.361 1.00 25.77 204 GLU A N 1
ATOM 1638 C CA . GLU A 1 204 ? -1.892 -53.430 -11.436 1.00 25.77 204 GLU A CA 1
ATOM 1639 C C . GLU A 1 204 ? -0.415 -53.907 -11.412 1.00 25.77 204 GLU A C 1
ATOM 1641 O O . GLU A 1 204 ? 0.274 -53.843 -12.422 1.00 25.77 204 GLU A O 1
ATOM 1646 N N . LEU A 1 205 ? 0.202 -54.295 -10.282 1.00 24.64 205 LEU A N 1
ATOM 1647 C CA . LEU A 1 205 ? -0.312 -54.783 -8.986 1.00 24.64 205 LEU A CA 1
ATOM 1648 C C . LEU A 1 205 ? 0.545 -54.296 -7.777 1.00 24.64 205 LEU A C 1
ATOM 1650 O O . LEU A 1 205 ? 1.627 -53.737 -7.946 1.00 24.64 205 LEU A O 1
ATOM 1654 N N . VAL A 1 206 ? 0.042 -54.516 -6.554 1.00 25.47 206 VAL A N 1
ATOM 1655 C CA . VAL A 1 206 ? 0.704 -54.302 -5.233 1.00 25.47 206 VAL A CA 1
ATOM 1656 C C . VAL A 1 206 ? 1.829 -55.361 -5.007 1.00 25.47 206 VAL A C 1
ATOM 1658 O O . VAL A 1 206 ? 1.826 -56.372 -5.699 1.00 25.47 206 VAL A O 1
ATOM 1661 N N . ASP A 1 207 ? 2.849 -55.238 -4.132 1.00 25.56 207 ASP A N 1
ATOM 1662 C CA . ASP A 1 207 ? 2.736 -55.069 -2.670 1.00 25.56 207 ASP A CA 1
ATOM 1663 C C . ASP A 1 207 ? 4.073 -54.790 -1.902 1.00 25.56 207 ASP A C 1
ATOM 1665 O O . ASP A 1 207 ? 5.161 -55.124 -2.363 1.00 25.56 207 ASP A O 1
ATOM 1669 N N . VAL A 1 208 ? 3.944 -54.264 -0.668 1.00 24.86 208 VAL A N 1
ATOM 1670 C CA . VAL A 1 208 ? 4.789 -54.499 0.547 1.00 24.86 208 VAL A CA 1
ATOM 1671 C C . VAL A 1 208 ? 6.316 -54.173 0.571 1.00 24.86 208 VAL A C 1
ATOM 1673 O O . VAL A 1 208 ? 7.165 -55.004 0.267 1.00 24.86 208 VAL A O 1
ATOM 1676 N N . LEU A 1 209 ? 6.693 -53.031 1.190 1.00 25.52 209 LEU A N 1
ATOM 1677 C CA . LEU A 1 209 ? 7.334 -52.977 2.538 1.00 25.52 209 LEU A CA 1
ATOM 1678 C C . LEU A 1 209 ? 7.491 -51.539 3.102 1.00 25.52 209 LEU A C 1
ATOM 1680 O O . LEU A 1 209 ? 7.542 -50.556 2.369 1.00 25.52 209 LEU A O 1
ATOM 1684 N N . LYS A 1 210 ? 7.535 -51.419 4.441 1.00 26.61 210 LYS A N 1
ATOM 1685 C CA . LYS A 1 210 ? 7.427 -50.166 5.235 1.00 26.61 210 LYS A CA 1
ATOM 1686 C C . LYS A 1 210 ? 8.755 -49.767 5.949 1.00 26.61 210 LYS A C 1
ATOM 1688 O O . LYS A 1 210 ? 9.719 -50.527 5.885 1.00 26.61 210 LYS A O 1
ATOM 1693 N N . PRO A 1 211 ? 8.857 -48.572 6.583 1.00 31.69 211 PRO A N 1
ATOM 1694 C CA . PRO A 1 211 ? 10.133 -47.872 6.809 1.00 31.69 211 PRO A CA 1
ATOM 1695 C C . PRO A 1 211 ? 10.838 -48.198 8.138 1.00 31.69 211 PRO A C 1
ATOM 1697 O O . PRO A 1 211 ? 10.265 -48.818 9.033 1.00 31.69 211 PRO A O 1
ATOM 1700 N N . LYS A 1 212 ? 12.062 -47.670 8.313 1.00 24.95 212 LYS A N 1
ATOM 1701 C CA . LYS A 1 212 ? 12.760 -47.611 9.609 1.00 24.95 212 LYS A CA 1
ATOM 1702 C C . LYS A 1 212 ? 12.972 -46.176 10.094 1.00 24.95 212 LYS A C 1
ATOM 1704 O O . LYS A 1 212 ? 13.745 -45.420 9.514 1.00 24.95 212 LYS A O 1
ATOM 1709 N N . ASN A 1 213 ? 12.345 -45.858 11.225 1.00 25.00 213 ASN A N 1
ATOM 1710 C CA . ASN A 1 213 ? 12.796 -44.798 12.125 1.00 25.00 213 ASN A CA 1
ATOM 1711 C C . ASN A 1 213 ? 14.141 -45.186 12.756 1.00 25.00 213 ASN A C 1
ATOM 1713 O O . ASN A 1 213 ? 14.373 -46.366 13.023 1.00 25.00 213 ASN A O 1
ATOM 1717 N N . HIS A 1 214 ? 14.950 -44.198 13.144 1.00 25.84 214 HIS A N 1
ATOM 1718 C CA . HIS A 1 214 ? 15.894 -44.390 14.242 1.00 25.84 214 HIS A CA 1
ATOM 1719 C C . HIS A 1 214 ? 15.907 -43.189 15.188 1.00 25.84 214 HIS A C 1
ATOM 1721 O O . HIS A 1 214 ? 16.423 -42.122 14.875 1.00 25.84 214 HIS A O 1
ATOM 1727 N N . VAL A 1 215 ? 15.361 -43.406 16.383 1.00 24.66 215 VAL A N 1
ATOM 1728 C CA . VAL A 1 215 ? 15.635 -42.595 17.570 1.00 24.66 215 VAL A CA 1
ATOM 1729 C C . VAL A 1 215 ? 16.751 -43.286 18.350 1.00 24.66 215 VAL A C 1
ATOM 1731 O O . VAL A 1 215 ? 16.735 -44.509 18.500 1.00 24.66 215 VAL A O 1
ATOM 1734 N N . LYS A 1 216 ? 17.693 -42.505 18.881 1.00 25.25 216 LYS A N 1
ATOM 1735 C CA . LYS A 1 216 ? 18.464 -42.830 20.089 1.00 25.25 216 LYS A CA 1
ATOM 1736 C C . LYS A 1 216 ? 18.888 -41.513 20.734 1.00 25.25 216 LYS A C 1
ATOM 1738 O O . LYS A 1 216 ? 19.670 -40.770 20.154 1.00 25.25 216 LYS A O 1
ATOM 1743 N N . GLY A 1 217 ? 18.340 -41.216 21.907 1.00 22.34 217 GLY A N 1
ATOM 1744 C CA . GLY A 1 217 ? 18.841 -40.130 22.747 1.00 22.34 217 GLY A CA 1
ATOM 1745 C C . GLY A 1 217 ? 19.960 -40.622 23.662 1.00 22.34 217 GLY A C 1
ATOM 1746 O O . GLY A 1 217 ? 20.118 -41.828 23.860 1.00 22.34 217 GLY A O 1
ATOM 1747 N N . ASN A 1 218 ? 20.682 -39.691 24.282 1.00 23.83 218 ASN A N 1
ATOM 1748 C CA . ASN A 1 218 ? 21.244 -39.939 25.603 1.00 23.83 218 ASN A CA 1
ATOM 1749 C C . ASN A 1 218 ? 21.344 -38.633 26.400 1.00 23.83 218 ASN A C 1
ATOM 1751 O O . ASN A 1 218 ? 21.605 -37.569 25.841 1.00 23.83 218 ASN A O 1
ATOM 1755 N N . SER A 1 219 ? 21.114 -38.725 27.705 1.00 23.38 219 SER A N 1
ATOM 1756 C CA . SER A 1 219 ? 21.006 -37.580 28.615 1.00 23.38 219 SER A CA 1
ATOM 1757 C C . SER A 1 219 ? 22.302 -37.364 29.394 1.00 23.38 219 SER A C 1
ATOM 1759 O O . SER A 1 219 ? 22.923 -38.347 29.794 1.00 23.38 219 SER A O 1
ATOM 1761 N N . LYS A 1 220 ? 22.621 -36.112 29.764 1.00 26.06 220 LYS A N 1
ATOM 1762 C CA . LYS A 1 220 ? 23.049 -35.761 31.138 1.00 26.06 220 LYS A CA 1
ATOM 1763 C C . LYS A 1 220 ? 23.101 -34.247 31.386 1.00 26.06 220 LYS A C 1
ATOM 1765 O O . LYS A 1 220 ? 23.366 -33.461 30.486 1.00 26.06 220 LYS A O 1
ATOM 1770 N N . LYS A 1 221 ? 22.801 -33.878 32.634 1.00 24.03 221 LYS A N 1
ATOM 1771 C CA . LYS A 1 221 ? 22.833 -32.516 33.197 1.00 24.03 221 LYS A CA 1
ATOM 1772 C C . LYS A 1 221 ? 24.274 -32.103 33.532 1.00 24.03 221 LYS A C 1
ATOM 1774 O O . LYS A 1 221 ? 25.064 -32.985 33.850 1.00 24.03 221 LYS A O 1
ATOM 1779 N N . HIS A 1 222 ? 24.546 -30.802 33.642 1.00 24.70 222 HIS A N 1
ATOM 1780 C CA . HIS A 1 222 ? 24.952 -30.195 34.923 1.00 24.70 222 HIS A CA 1
ATOM 1781 C C . HIS A 1 222 ? 24.740 -28.669 34.915 1.00 24.70 222 HIS A C 1
ATOM 1783 O O . HIS A 1 222 ? 24.279 -28.110 33.922 1.00 24.70 222 HIS A O 1
ATOM 1789 N N . GLN A 1 223 ? 24.953 -28.043 36.070 1.00 24.08 223 GLN A N 1
ATOM 1790 C CA . GLN A 1 223 ? 24.412 -26.750 36.499 1.00 24.08 223 GLN A CA 1
ATOM 1791 C C . GLN A 1 223 ? 25.550 -25.848 37.028 1.00 24.08 223 GLN A C 1
ATOM 1793 O O . GLN A 1 223 ? 26.638 -26.349 37.293 1.00 24.08 223 GLN A O 1
ATOM 1798 N N . GLU A 1 224 ? 25.228 -24.569 37.256 1.00 21.81 224 GLU A N 1
ATOM 1799 C CA . GLU A 1 224 ? 25.957 -23.558 38.056 1.00 21.81 224 GLU A CA 1
ATOM 1800 C C . GLU A 1 224 ? 27.006 -22.650 37.380 1.00 21.81 224 GLU A C 1
ATOM 1802 O O . GLU A 1 224 ? 27.943 -23.074 36.708 1.00 21.81 224 GLU A O 1
ATOM 1807 N N . SER A 1 225 ? 26.841 -21.353 37.666 1.00 23.78 225 SER A N 1
ATOM 1808 C CA . SER A 1 225 ? 27.881 -20.314 37.669 1.00 23.78 225 SER A CA 1
ATOM 1809 C C . SER A 1 225 ? 28.467 -20.213 39.090 1.00 23.78 225 SER A C 1
ATOM 1811 O O . SER A 1 225 ? 27.793 -20.618 40.038 1.00 23.78 225 SER A O 1
ATOM 1813 N N . PRO A 1 226 ? 29.631 -19.565 39.302 1.00 33.59 226 PRO A N 1
ATOM 1814 C CA . PRO A 1 226 ? 29.537 -18.162 39.734 1.00 33.59 226 PRO A CA 1
ATOM 1815 C C . PRO A 1 226 ? 30.658 -17.221 39.234 1.00 33.59 226 PRO A C 1
ATOM 1817 O O . PRO A 1 226 ? 31.664 -17.621 38.657 1.00 33.59 226 PRO A O 1
ATOM 1820 N N . ASN A 1 227 ? 30.449 -15.924 39.480 1.00 24.31 227 ASN A N 1
ATOM 1821 C CA . ASN A 1 227 ? 31.355 -14.812 39.165 1.00 24.31 227 ASN A CA 1
ATOM 1822 C C . ASN A 1 227 ? 32.635 -14.785 40.021 1.00 24.31 227 ASN A C 1
ATOM 1824 O O . ASN A 1 227 ? 32.566 -15.061 41.217 1.00 24.31 227 ASN A O 1
ATOM 1828 N N . LEU A 1 228 ? 33.719 -14.193 39.491 1.00 25.88 228 LEU A N 1
ATOM 1829 C CA . LEU A 1 228 ? 34.616 -13.338 40.290 1.00 25.88 228 LEU A CA 1
ATOM 1830 C C . LEU A 1 228 ? 35.372 -12.292 39.441 1.00 25.88 228 LEU A C 1
ATOM 1832 O O . LEU A 1 228 ? 35.730 -12.528 38.292 1.00 25.88 228 LEU A O 1
ATOM 1836 N N . LYS A 1 229 ? 35.568 -11.097 40.017 1.00 24.66 229 LYS A N 1
ATOM 1837 C CA . LYS A 1 229 ? 36.107 -9.879 39.374 1.00 24.66 229 LYS A CA 1
ATOM 1838 C C . LYS A 1 229 ? 37.616 -9.699 39.610 1.00 24.66 229 LYS A C 1
ATOM 1840 O O . LYS A 1 229 ? 38.058 -9.891 40.739 1.00 24.66 229 LYS A O 1
ATOM 1845 N N . LYS A 1 230 ? 38.326 -9.124 38.625 1.00 25.09 230 LYS A N 1
ATOM 1846 C CA . LYS A 1 230 ? 39.386 -8.074 38.727 1.00 25.09 230 LYS A CA 1
ATOM 1847 C C . LYS A 1 230 ? 39.792 -7.687 37.284 1.00 25.09 230 LYS A C 1
ATOM 1849 O O . LYS A 1 230 ? 40.017 -8.579 36.483 1.00 25.09 230 LYS A O 1
ATOM 1854 N N . ARG A 1 231 ? 39.634 -6.440 36.804 1.00 22.67 231 ARG A N 1
ATOM 1855 C CA . ARG A 1 231 ? 40.488 -5.231 36.991 1.00 22.67 231 ARG A CA 1
ATOM 1856 C C . ARG A 1 231 ? 41.986 -5.516 36.712 1.00 22.67 231 ARG A C 1
ATOM 1858 O O . ARG A 1 231 ? 42.513 -6.427 37.332 1.00 22.67 231 ARG A O 1
ATOM 1865 N N . ALA A 1 232 ? 42.712 -4.760 35.871 1.00 24.33 232 ALA A N 1
ATOM 1866 C CA . ALA A 1 232 ? 42.448 -3.394 35.381 1.00 24.33 232 ALA A CA 1
ATOM 1867 C C . ALA A 1 232 ? 43.178 -2.99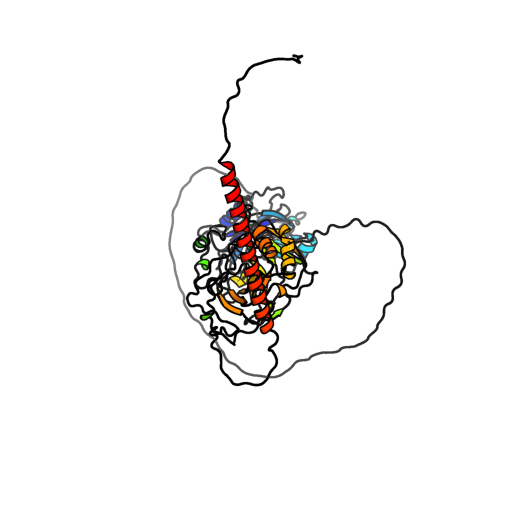3 34.064 1.00 24.33 232 ALA A C 1
ATOM 1869 O O . ALA A 1 232 ? 44.214 -3.555 33.747 1.00 24.33 232 ALA A O 1
ATOM 1870 N N . ASN A 1 233 ? 42.639 -1.938 33.424 1.00 22.81 233 ASN A N 1
ATOM 1871 C CA . ASN A 1 233 ? 43.261 -0.857 32.619 1.00 22.81 233 ASN A CA 1
ATOM 1872 C C . ASN A 1 233 ? 44.123 -1.155 31.365 1.00 22.81 233 ASN A C 1
ATOM 1874 O O . ASN A 1 233 ? 45.108 -1.876 31.435 1.00 22.81 233 ASN A O 1
ATOM 1878 N N . GLY A 1 234 ? 43.829 -0.459 30.245 1.00 23.83 234 GLY A N 1
ATOM 1879 C CA . GLY A 1 234 ? 44.640 -0.567 29.014 1.00 23.83 234 GLY A CA 1
ATOM 1880 C C . GLY A 1 234 ? 44.336 0.310 27.776 1.00 23.83 234 GLY A C 1
ATOM 1881 O O . GLY A 1 234 ? 44.869 -0.016 26.731 1.00 23.83 234 GLY A O 1
ATOM 1882 N N . VAL A 1 235 ? 43.554 1.401 27.870 1.00 22.11 235 VAL A N 1
ATOM 1883 C CA . VAL A 1 235 ? 43.518 2.560 26.922 1.00 22.11 235 VAL A CA 1
ATOM 1884 C C . VAL A 1 235 ? 43.101 2.362 25.433 1.00 22.11 235 VAL A C 1
ATOM 1886 O O . VAL A 1 235 ? 43.705 1.630 24.664 1.00 22.11 235 VAL A O 1
ATOM 1889 N N . SER A 1 236 ? 42.152 3.216 25.011 1.00 24.16 236 SER A N 1
ATOM 1890 C CA . SER A 1 236 ? 41.786 3.633 23.636 1.00 24.16 236 SER A CA 1
ATOM 1891 C C . SER A 1 236 ? 41.125 2.626 22.674 1.00 24.16 236 SER A C 1
ATOM 1893 O O . SER A 1 236 ? 41.768 1.787 22.050 1.00 24.16 236 SER A O 1
ATOM 1895 N N . GLN A 1 237 ? 39.824 2.835 22.436 1.00 23.11 237 GLN A N 1
ATOM 1896 C CA . GLN A 1 237 ? 39.132 2.427 21.210 1.00 23.11 237 GLN A CA 1
ATOM 1897 C C . GLN A 1 237 ? 38.505 3.663 20.560 1.00 23.11 237 GLN A C 1
ATOM 1899 O O . GLN A 1 237 ? 37.629 4.302 21.142 1.00 23.11 237 GLN A O 1
ATOM 1904 N N . GLN A 1 238 ? 38.938 3.974 19.341 1.00 24.50 238 GLN A N 1
ATOM 1905 C CA . GLN A 1 238 ? 38.280 4.937 18.462 1.00 24.50 238 GLN A CA 1
ATOM 1906 C C . GLN A 1 238 ? 37.159 4.200 17.709 1.00 24.50 238 GLN A C 1
ATOM 1908 O O . GLN A 1 238 ? 37.386 3.112 17.174 1.00 24.50 238 GLN A O 1
ATOM 1913 N N . GLN A 1 239 ? 35.935 4.732 17.744 1.00 24.67 239 GLN A N 1
ATOM 1914 C CA . GLN A 1 239 ? 34.742 4.023 17.264 1.00 24.67 239 GLN A CA 1
ATOM 1915 C C . GLN A 1 239 ? 34.753 3.788 15.747 1.00 24.67 239 GLN A C 1
ATOM 1917 O O . GLN A 1 239 ? 35.202 4.626 14.969 1.00 24.67 239 GLN A O 1
ATOM 1922 N N . ARG A 1 240 ? 34.215 2.631 15.342 1.00 22.55 240 ARG A N 1
ATOM 1923 C CA . ARG A 1 240 ? 33.875 2.316 13.950 1.00 22.55 240 ARG A CA 1
ATOM 1924 C C . ARG A 1 240 ? 32.473 2.841 13.645 1.00 22.55 240 ARG A C 1
ATOM 1926 O O . ARG A 1 240 ? 31.536 2.488 14.356 1.00 22.55 240 ARG A O 1
ATOM 1933 N N . ASP A 1 241 ? 32.334 3.602 12.565 1.00 23.69 241 ASP A N 1
ATOM 1934 C CA . ASP A 1 241 ? 31.033 3.991 12.016 1.00 23.69 241 ASP A CA 1
ATOM 1935 C C . ASP A 1 241 ? 30.460 2.873 11.129 1.00 23.69 241 ASP A C 1
ATOM 1937 O O . ASP A 1 241 ? 30.693 2.827 9.917 1.00 23.69 241 ASP A O 1
ATOM 1941 N N . ASP A 1 242 ? 29.677 1.971 11.722 1.00 23.00 242 ASP A N 1
ATOM 1942 C CA . ASP A 1 242 ? 28.902 0.978 10.971 1.00 23.00 242 ASP A CA 1
ATOM 1943 C C . ASP A 1 242 ? 27.673 1.636 10.311 1.00 23.00 242 ASP A C 1
ATOM 1945 O O . ASP A 1 242 ? 26.582 1.717 10.883 1.00 23.00 242 ASP A O 1
ATOM 1949 N N . LYS A 1 243 ? 27.833 2.094 9.060 1.00 25.86 243 LYS A N 1
ATOM 1950 C CA . LYS A 1 243 ? 26.722 2.579 8.218 1.00 25.86 243 LYS A CA 1
ATOM 1951 C C . LYS A 1 243 ? 25.784 1.433 7.818 1.00 25.86 243 LYS A C 1
ATOM 1953 O O . LYS A 1 243 ? 25.932 0.800 6.774 1.00 25.86 243 LYS A O 1
ATOM 1958 N N . LYS A 1 244 ? 24.789 1.203 8.673 1.00 24.80 244 LYS A N 1
ATOM 1959 C CA . LYS A 1 244 ? 23.665 0.276 8.501 1.00 24.80 244 LYS A CA 1
ATOM 1960 C C . LYS A 1 244 ? 22.881 0.581 7.209 1.00 24.80 244 LYS A C 1
ATOM 1962 O O . LYS A 1 244 ? 22.405 1.697 7.022 1.00 24.80 244 LYS A O 1
ATOM 1967 N N . LEU A 1 245 ? 22.757 -0.403 6.310 1.00 24.89 245 LEU A N 1
ATOM 1968 C CA . LEU A 1 245 ? 21.982 -0.265 5.068 1.00 24.89 245 LEU A CA 1
ATOM 1969 C C . LEU A 1 245 ? 20.476 -0.423 5.323 1.00 24.89 245 LEU A C 1
ATOM 1971 O O . LEU A 1 245 ? 20.047 -1.463 5.820 1.00 24.89 245 LEU A O 1
ATOM 1975 N N . GLN A 1 246 ? 19.698 0.560 4.869 1.00 26.12 246 GLN A N 1
ATOM 1976 C CA . GLN A 1 246 ? 18.234 0.546 4.901 1.00 26.12 246 GLN A CA 1
ATOM 1977 C C . GLN A 1 246 ? 17.623 -0.389 3.827 1.00 26.12 246 GLN A C 1
ATOM 1979 O O . GLN A 1 246 ? 18.144 -0.465 2.706 1.00 26.12 246 GLN A O 1
ATOM 1984 N N . PRO A 1 247 ? 16.487 -1.057 4.108 1.00 26.83 247 PRO A N 1
ATOM 1985 C CA . PRO A 1 247 ? 15.642 -1.704 3.096 1.00 26.83 247 PRO A CA 1
ATOM 1986 C C . PRO A 1 247 ? 14.943 -0.676 2.186 1.00 26.83 247 PRO A C 1
ATOM 1988 O O . PRO A 1 247 ? 14.510 0.365 2.669 1.00 26.83 247 PRO A O 1
ATOM 1991 N N . ARG A 1 248 ? 14.752 -0.963 0.884 1.00 34.28 248 ARG A N 1
ATOM 1992 C CA . ARG A 1 248 ? 13.976 -0.086 -0.022 1.00 34.28 248 ARG A CA 1
ATOM 1993 C C . ARG A 1 248 ? 12.967 -0.806 -0.925 1.00 34.28 248 ARG A C 1
ATOM 1995 O O . ARG A 1 248 ? 13.355 -1.606 -1.768 1.00 34.28 248 ARG A O 1
ATOM 2002 N N . ARG A 1 249 ? 11.712 -0.364 -0.748 1.00 32.34 249 ARG A N 1
ATOM 2003 C CA . ARG A 1 249 ? 10.627 -0.073 -1.716 1.00 32.34 249 ARG A CA 1
ATOM 2004 C C . ARG A 1 249 ? 10.125 -1.207 -2.627 1.00 32.34 249 ARG A C 1
ATOM 2006 O O . ARG A 1 249 ? 10.857 -1.802 -3.404 1.00 32.34 249 ARG A O 1
ATOM 2013 N N . LEU A 1 250 ? 8.810 -1.439 -2.539 1.00 37.19 250 LEU A N 1
ATOM 2014 C CA . LEU A 1 250 ? 8.049 -2.444 -3.294 1.00 37.19 250 LEU A CA 1
ATOM 2015 C C . LEU A 1 250 ? 7.089 -1.851 -4.343 1.00 37.19 250 LEU A C 1
ATOM 2017 O O . LEU A 1 250 ? 6.510 -2.630 -5.095 1.00 37.19 250 LEU A O 1
ATOM 2021 N N . GLN A 1 251 ? 6.906 -0.524 -4.395 1.00 36.84 251 GLN A N 1
ATOM 2022 C CA . GLN A 1 251 ? 5.939 0.113 -5.302 1.00 36.84 251 GLN A CA 1
ATOM 2023 C C . GLN A 1 251 ? 6.441 0.174 -6.759 1.00 36.84 251 GLN A C 1
ATOM 2025 O O . GLN A 1 251 ? 5.639 0.018 -7.673 1.00 36.84 251 GLN A O 1
ATOM 2030 N N . ASP A 1 252 ? 7.766 0.232 -6.968 1.00 36.25 252 ASP A N 1
ATOM 2031 C CA . ASP A 1 252 ? 8.447 0.175 -8.283 1.00 36.25 252 ASP A CA 1
ATOM 2032 C C . ASP A 1 252 ? 8.202 -1.158 -9.057 1.00 36.25 252 ASP A C 1
ATOM 2034 O O . ASP A 1 252 ? 8.739 -1.363 -10.142 1.00 36.25 252 ASP A O 1
ATOM 2038 N N . ASN A 1 253 ? 7.419 -2.101 -8.512 1.00 34.62 253 ASN A N 1
ATOM 2039 C CA . ASN A 1 253 ? 7.199 -3.439 -9.074 1.00 34.62 253 ASN A CA 1
ATOM 2040 C C . ASN A 1 253 ? 5.965 -3.583 -9.986 1.00 34.62 253 ASN A C 1
ATOM 2042 O O . ASN A 1 253 ? 5.760 -4.673 -10.525 1.00 34.62 253 ASN A O 1
ATOM 2046 N N . PHE A 1 254 ? 5.129 -2.549 -10.142 1.00 41.44 254 PHE A N 1
ATOM 2047 C CA . PHE A 1 254 ? 3.903 -2.639 -10.954 1.00 41.44 254 PHE A CA 1
ATOM 2048 C C . PHE A 1 254 ? 3.954 -1.930 -12.311 1.00 41.44 254 PHE A C 1
ATOM 2050 O O . PHE A 1 254 ? 3.135 -2.242 -13.176 1.00 41.44 254 PHE A O 1
ATOM 2057 N N . ASP A 1 255 ? 4.974 -1.111 -12.563 1.00 31.69 255 ASP A N 1
ATOM 2058 C CA . ASP A 1 255 ? 5.172 -0.437 -13.849 1.00 31.69 255 ASP A CA 1
ATOM 2059 C C . ASP A 1 255 ? 5.973 -1.291 -14.842 1.00 31.69 255 ASP A C 1
ATOM 2061 O O . ASP A 1 255 ? 7.143 -1.046 -15.128 1.00 31.69 255 ASP A O 1
ATOM 2065 N N . THR A 1 256 ? 5.322 -2.303 -15.423 1.00 34.28 256 THR A N 1
ATOM 2066 C CA . THR A 1 256 ? 5.824 -2.978 -16.639 1.00 34.28 256 THR A CA 1
ATOM 2067 C C . THR A 1 256 ? 4.713 -3.250 -17.657 1.00 34.28 256 THR A C 1
ATOM 2069 O O . THR A 1 256 ? 4.476 -4.394 -18.041 1.00 34.28 256 THR A O 1
ATOM 2072 N N . GLY A 1 257 ? 4.032 -2.201 -18.144 1.00 31.36 257 GLY A N 1
ATOM 2073 C CA . GLY A 1 257 ? 2.977 -2.424 -19.142 1.00 31.36 257 GLY A CA 1
ATOM 2074 C C . GLY A 1 257 ? 2.172 -1.247 -19.696 1.00 31.36 257 GLY A C 1
ATOM 2075 O O . GLY A 1 257 ? 0.985 -1.441 -19.918 1.00 31.36 257 GLY A O 1
ATOM 2076 N N . SER A 1 258 ? 2.752 -0.073 -19.973 1.00 27.23 258 SER A N 1
ATOM 2077 C CA . SER A 1 258 ? 2.143 0.877 -20.927 1.00 27.23 258 SER A CA 1
ATOM 2078 C C . SER A 1 258 ? 3.179 1.849 -21.490 1.00 27.23 258 SER A C 1
ATOM 2080 O O . SER A 1 258 ? 4.061 2.316 -20.770 1.00 27.23 258 SER A O 1
ATOM 2082 N N . SER A 1 259 ? 3.093 2.152 -22.783 1.00 33.16 259 SER A N 1
ATOM 2083 C CA . SER A 1 259 ? 3.928 3.154 -23.441 1.00 33.16 259 SER A CA 1
ATOM 2084 C C . SER A 1 259 ? 3.298 4.542 -23.309 1.00 33.16 259 SER A C 1
ATOM 2086 O O . SER A 1 259 ? 2.657 4.984 -24.251 1.00 33.16 259 SER A O 1
ATOM 2088 N N . HIS A 1 260 ? 3.454 5.188 -22.149 1.00 30.69 260 HIS A N 1
ATOM 2089 C CA . HIS A 1 260 ? 3.499 6.647 -21.925 1.00 30.69 260 HIS A CA 1
ATOM 2090 C C . HIS A 1 260 ? 3.715 6.888 -20.414 1.00 30.69 260 HIS A C 1
ATOM 2092 O O . HIS A 1 260 ? 2.974 6.358 -19.590 1.00 30.69 260 HIS A O 1
ATOM 2098 N N . GLN A 1 261 ? 4.758 7.640 -20.037 1.00 41.81 261 GLN A N 1
ATOM 2099 C CA . GLN A 1 261 ? 5.086 7.937 -18.632 1.00 41.81 261 GLN A CA 1
ATOM 2100 C C . GLN A 1 261 ? 4.215 9.079 -18.077 1.00 41.81 261 GLN A C 1
ATOM 2102 O O . GLN A 1 261 ? 4.701 10.197 -17.906 1.00 41.81 261 GLN A O 1
ATOM 2107 N N . ASP A 1 262 ? 2.954 8.794 -17.755 1.00 45.00 262 ASP A N 1
ATOM 2108 C CA . ASP A 1 262 ? 2.112 9.721 -16.992 1.00 45.00 262 ASP A CA 1
ATOM 2109 C C . ASP A 1 262 ? 2.176 9.382 -15.496 1.00 45.00 262 ASP A C 1
ATOM 2111 O O . ASP A 1 262 ? 1.554 8.437 -15.008 1.00 45.00 262 ASP A O 1
ATOM 2115 N N . HIS A 1 263 ? 2.963 10.170 -14.757 1.00 70.94 263 HIS A N 1
ATOM 2116 C CA . HIS A 1 263 ? 3.050 10.094 -13.300 1.00 70.94 263 HIS A CA 1
ATOM 2117 C C . HIS A 1 263 ? 1.688 10.446 -12.685 1.00 70.94 263 HIS A C 1
ATOM 2119 O O . HIS A 1 263 ? 1.266 11.604 -12.701 1.00 70.94 263 HIS A O 1
ATOM 2125 N N . TRP A 1 264 ? 0.989 9.449 -12.145 1.00 87.56 264 TRP A N 1
ATOM 2126 C CA . TRP A 1 264 ? -0.379 9.620 -11.664 1.00 87.56 264 TRP A CA 1
ATOM 2127 C C . TRP A 1 264 ? -0.454 10.431 -10.360 1.00 87.56 264 TRP A C 1
ATOM 2129 O O . TRP A 1 264 ? 0.523 10.608 -9.633 1.00 87.56 264 TRP A O 1
ATOM 2139 N N . GLY A 1 265 ? -1.649 10.932 -10.044 1.00 87.19 265 GLY A N 1
ATOM 2140 C CA . GLY A 1 265 ? -1.932 11.609 -8.779 1.00 87.19 265 GLY A CA 1
ATOM 2141 C C . GLY A 1 265 ? -3.425 11.634 -8.459 1.00 87.19 265 GLY A C 1
ATOM 2142 O O . GLY A 1 265 ? -4.262 11.479 -9.347 1.00 87.19 265 GLY A O 1
ATOM 2143 N N . TYR A 1 266 ? -3.772 11.843 -7.187 1.00 90.56 266 TYR A N 1
ATOM 2144 C CA . TYR A 1 266 ? -5.161 11.786 -6.698 1.00 90.56 266 TYR A CA 1
ATOM 2145 C C . TYR A 1 266 ? -6.062 12.950 -7.142 1.00 90.56 266 TYR A C 1
ATOM 2147 O O . TYR A 1 266 ? -7.273 12.875 -6.946 1.00 90.56 266 TYR A O 1
ATOM 2155 N N . HIS A 1 267 ? -5.505 14.021 -7.718 1.00 86.25 267 HIS A N 1
ATOM 2156 C CA . HIS A 1 267 ? -6.283 15.178 -8.178 1.00 86.25 267 HIS A CA 1
ATOM 2157 C C . HIS A 1 267 ? -7.056 14.928 -9.481 1.00 86.25 267 HIS A C 1
ATOM 2159 O O . HIS A 1 267 ? -8.078 15.573 -9.692 1.00 86.25 267 HIS A O 1
ATOM 2165 N N . ASP A 1 268 ? -6.589 14.006 -10.326 1.00 85.25 268 ASP A N 1
ATOM 2166 C CA . ASP A 1 268 ? -7.220 13.657 -11.602 1.00 85.25 268 ASP A CA 1
ATOM 2167 C C . ASP A 1 268 ? -7.326 12.132 -11.724 1.00 85.25 268 ASP A C 1
ATOM 2169 O O . ASP A 1 268 ? -6.534 11.469 -12.393 1.00 85.25 268 ASP A O 1
ATOM 2173 N N . GLN A 1 269 ? -8.292 11.562 -11.006 1.00 90.88 269 GLN A N 1
ATOM 2174 C CA . GLN A 1 269 ? -8.540 10.114 -10.983 1.00 90.88 269 GLN A CA 1
ATOM 2175 C C . GLN A 1 269 ? -9.248 9.627 -12.256 1.00 90.88 269 GLN A C 1
ATOM 2177 O O . GLN A 1 269 ? -9.183 8.443 -12.580 1.00 90.88 269 GLN A O 1
ATOM 2182 N N . GLU A 1 270 ? -9.889 10.534 -12.997 1.00 89.44 270 GLU A N 1
ATOM 2183 C CA . GLU A 1 270 ? -10.502 10.239 -14.294 1.00 89.44 270 GLU A CA 1
ATOM 2184 C C . GLU A 1 270 ? -9.420 9.943 -15.342 1.00 89.44 270 GLU A C 1
ATOM 2186 O O . GLU A 1 270 ? -9.549 8.981 -16.103 1.00 89.44 270 GLU A O 1
ATOM 2191 N N . SER A 1 271 ? -8.291 10.670 -15.318 1.00 91.06 271 SER A N 1
ATOM 2192 C CA . SER A 1 271 ? -7.133 10.368 -16.174 1.00 91.06 271 SER A CA 1
ATOM 2193 C C . SER A 1 271 ? -6.606 8.937 -16.007 1.00 91.06 271 SER A C 1
ATOM 2195 O O . SER A 1 271 ? -6.117 8.347 -16.978 1.00 91.06 271 SER A O 1
ATOM 2197 N N . TRP A 1 272 ? -6.766 8.327 -14.821 1.00 93.88 272 TRP A N 1
ATOM 2198 C CA . TRP A 1 272 ? -6.321 6.953 -14.571 1.00 93.88 272 TRP A CA 1
ATOM 2199 C C . TRP A 1 272 ? -7.075 5.952 -15.447 1.00 93.88 272 TRP A C 1
ATOM 2201 O O . TRP A 1 272 ? -6.508 4.937 -15.841 1.00 93.88 272 TRP A O 1
ATOM 2211 N N . LEU A 1 273 ? -8.337 6.242 -15.787 1.00 90.81 273 LEU A N 1
ATOM 2212 C CA . LEU A 1 273 ? -9.128 5.415 -16.695 1.00 90.81 273 LEU A CA 1
ATOM 2213 C C . LEU A 1 273 ? -8.488 5.376 -18.089 1.00 90.81 273 LEU A C 1
ATOM 2215 O O . LEU A 1 273 ? -8.459 4.323 -18.719 1.00 90.81 273 LEU A O 1
ATOM 2219 N N . SER A 1 274 ? -7.972 6.507 -18.579 1.00 88.81 274 SER A N 1
ATOM 2220 C CA . SER A 1 274 ? -7.254 6.590 -19.859 1.00 88.81 274 SER A CA 1
ATOM 2221 C C . SER A 1 274 ? -5.850 5.994 -19.818 1.00 88.81 274 SER A C 1
ATOM 2223 O O . SER A 1 274 ? -5.503 5.272 -20.750 1.00 88.81 274 SER A O 1
ATOM 2225 N N . ALA A 1 275 ? -5.071 6.274 -18.772 1.00 89.06 275 ALA A N 1
ATOM 2226 C CA . ALA A 1 275 ? -3.665 5.878 -18.687 1.00 89.06 275 ALA A CA 1
ATOM 2227 C C . ALA A 1 275 ? -3.465 4.394 -18.316 1.00 89.06 275 ALA A C 1
ATOM 2229 O O . ALA A 1 275 ? -2.513 3.764 -18.778 1.00 89.06 275 ALA A O 1
ATOM 2230 N N . PHE A 1 276 ? -4.373 3.811 -17.523 1.00 92.75 276 PHE A N 1
ATOM 2231 C CA . PHE A 1 276 ? -4.242 2.454 -16.987 1.00 92.75 276 PHE A CA 1
ATOM 2232 C C . PHE A 1 276 ? -5.497 1.626 -17.291 1.00 92.75 276 PHE A C 1
ATOM 2234 O O . PHE A 1 276 ? -6.532 1.763 -16.638 1.00 92.75 276 PHE A O 1
ATOM 2241 N N . GLU A 1 277 ? -5.398 0.717 -18.267 1.00 93.38 277 GLU A N 1
ATOM 2242 C CA . GLU A 1 277 ? -6.526 -0.078 -18.787 1.00 93.38 277 GLU A CA 1
ATOM 2243 C C . GLU A 1 277 ? -7.374 -0.730 -17.681 1.00 93.38 277 GLU A C 1
ATOM 2245 O O . GLU A 1 277 ? -8.604 -0.638 -17.681 1.00 93.38 277 GLU A O 1
ATOM 2250 N N . HIS A 1 278 ? -6.724 -1.347 -16.693 1.00 94.75 278 HIS A N 1
ATOM 2251 C CA . HIS A 1 278 ? -7.403 -2.055 -15.612 1.00 94.75 278 HIS A CA 1
ATOM 2252 C C . HIS A 1 278 ? -8.172 -1.138 -14.646 1.00 94.75 278 HIS A C 1
ATOM 2254 O O . HIS A 1 278 ? -9.109 -1.620 -14.007 1.00 94.75 278 HIS A O 1
ATOM 2260 N N . CYS A 1 279 ? -7.871 0.167 -14.574 1.00 95.75 279 CYS A N 1
ATOM 2261 C CA . CYS A 1 279 ? -8.634 1.113 -13.751 1.00 95.75 279 CYS A CA 1
ATOM 2262 C C . CYS A 1 279 ? -10.072 1.325 -14.267 1.00 95.75 279 CYS A C 1
ATOM 2264 O O . CYS A 1 279 ? -10.935 1.713 -13.482 1.00 95.75 279 CYS A O 1
ATOM 2266 N N . ARG A 1 280 ? -10.362 0.983 -15.538 1.00 94.31 280 ARG A N 1
ATOM 2267 C CA . ARG A 1 280 ? -11.719 0.923 -16.133 1.00 94.31 280 ARG A CA 1
ATOM 2268 C C . ARG A 1 280 ? -12.500 -0.361 -15.809 1.00 94.31 280 ARG A C 1
ATOM 2270 O O . ARG A 1 280 ? -13.583 -0.584 -16.354 1.00 94.31 280 ARG A O 1
ATOM 2277 N N . GLY A 1 281 ? -11.946 -1.253 -14.990 1.00 94.88 281 GLY A N 1
ATOM 2278 C CA . GLY A 1 281 ? -12.574 -2.530 -14.667 1.00 94.88 281 GLY A CA 1
ATOM 2279 C C . GLY A 1 281 ? -13.920 -2.397 -13.930 1.00 94.88 281 GLY A C 1
ATOM 2280 O O . GLY A 1 281 ? -14.234 -1.372 -13.336 1.00 94.88 281 GLY A O 1
ATOM 2281 N N . LYS A 1 282 ? -14.737 -3.460 -13.939 1.00 96.56 282 LYS A N 1
ATOM 2282 C CA . LYS A 1 282 ? -16.062 -3.491 -13.271 1.00 96.56 282 LYS A CA 1
ATOM 2283 C C . LYS A 1 282 ? -16.033 -4.045 -11.837 1.00 96.56 282 LYS A C 1
ATOM 2285 O O . LYS A 1 282 ? -17.056 -4.088 -11.164 1.00 96.56 282 LYS A O 1
ATOM 2290 N N . SER A 1 283 ? -14.865 -4.455 -11.360 1.00 97.12 283 SER A N 1
ATOM 2291 C CA . SER A 1 283 ? -14.615 -4.990 -10.019 1.00 97.12 283 SER A CA 1
ATOM 2292 C C . SER A 1 283 ? -13.588 -4.130 -9.278 1.00 97.12 283 SER A C 1
ATOM 2294 O O . SER A 1 283 ? -12.653 -4.646 -8.674 1.00 97.12 283 SER A O 1
ATOM 2296 N N . GLN A 1 284 ? -13.743 -2.809 -9.362 1.00 98.38 284 GLN A N 1
ATOM 2297 C CA . GLN A 1 284 ? -12.828 -1.837 -8.763 1.00 98.38 284 GLN A CA 1
ATOM 2298 C C . GLN A 1 284 ? -13.102 -1.600 -7.270 1.00 98.38 284 GLN A C 1
ATOM 2300 O O . GLN A 1 284 ? -14.164 -1.955 -6.746 1.00 98.38 284 GLN A O 1
ATOM 2305 N N . SER A 1 285 ? -12.129 -0.991 -6.605 1.00 98.75 285 SER A N 1
ATOM 2306 C CA . SER A 1 285 ? -12.145 -0.556 -5.208 1.00 98.75 285 SER A CA 1
ATOM 2307 C C . SER A 1 285 ? -11.666 0.902 -5.107 1.00 98.75 285 SER A C 1
ATOM 2309 O O . SER A 1 285 ? -10.947 1.353 -6.010 1.00 98.75 285 SER A O 1
ATOM 2311 N N . PRO A 1 286 ? -12.006 1.633 -4.027 1.00 98.75 286 PRO A N 1
ATOM 2312 C CA . PRO A 1 286 ? -12.835 1.224 -2.882 1.00 98.75 286 PRO A CA 1
ATOM 2313 C C . PRO A 1 286 ? -14.328 1.157 -3.238 1.00 98.75 286 PRO A C 1
ATOM 2315 O O . PRO A 1 286 ? -14.699 1.362 -4.389 1.00 98.75 286 PRO A O 1
ATOM 2318 N N . ILE A 1 287 ? -15.198 0.853 -2.274 1.00 98.81 287 ILE A N 1
ATOM 2319 C CA . ILE A 1 287 ? -16.661 0.815 -2.454 1.00 98.81 287 ILE A CA 1
ATOM 2320 C C . ILE A 1 287 ? -17.385 1.470 -1.271 1.00 98.81 287 ILE A C 1
ATOM 2322 O O . ILE A 1 287 ? -16.830 1.568 -0.174 1.00 98.81 287 ILE A O 1
ATOM 2326 N N . ASN A 1 288 ? -18.652 1.835 -1.476 1.00 98.56 288 ASN A N 1
ATOM 2327 C CA . ASN A 1 288 ? -19.595 2.010 -0.373 1.00 98.56 288 ASN A CA 1
ATOM 2328 C C . ASN A 1 288 ? -20.130 0.648 0.099 1.00 98.56 288 ASN A C 1
ATOM 2330 O O . ASN A 1 288 ? -20.519 -0.193 -0.716 1.00 98.56 288 ASN A O 1
ATOM 2334 N N . ILE A 1 289 ? -20.201 0.465 1.414 1.00 98.06 289 ILE A N 1
ATOM 2335 C CA . ILE A 1 289 ? -20.814 -0.680 2.083 1.00 98.06 289 ILE A CA 1
ATOM 2336 C C . ILE A 1 289 ? -22.162 -0.213 2.656 1.00 98.06 289 ILE A C 1
ATOM 2338 O O . ILE A 1 289 ? -22.213 0.420 3.708 1.00 98.06 289 ILE A O 1
ATOM 2342 N N . ASP A 1 290 ? -23.258 -0.510 1.947 1.00 95.88 290 ASP A N 1
ATOM 2343 C CA . ASP A 1 290 ? -24.633 -0.254 2.412 1.00 95.88 290 ASP A CA 1
ATOM 2344 C C . ASP A 1 290 ? -25.049 -1.343 3.406 1.00 95.88 290 ASP A C 1
ATOM 2346 O O . ASP A 1 290 ? -25.383 -2.464 3.008 1.00 95.88 290 ASP A O 1
ATOM 2350 N N . THR A 1 291 ? -25.011 -1.025 4.699 1.00 93.12 291 THR A N 1
ATOM 2351 C CA . THR A 1 291 ? -25.137 -1.986 5.810 1.00 93.12 291 THR A CA 1
ATOM 2352 C C . THR A 1 291 ? -26.454 -2.759 5.789 1.00 93.12 291 THR A C 1
ATOM 2354 O O . THR A 1 291 ? -26.508 -3.905 6.235 1.00 93.12 291 THR A O 1
ATOM 2357 N N . ARG A 1 292 ? -27.500 -2.170 5.200 1.00 91.00 292 ARG A N 1
ATOM 2358 C CA . ARG A 1 292 ? -28.843 -2.758 5.050 1.00 91.00 292 ARG A CA 1
ATOM 2359 C C . ARG A 1 292 ? -28.902 -3.840 3.970 1.00 91.00 292 ARG A C 1
ATOM 2361 O O . ARG A 1 292 ? -29.810 -4.664 3.986 1.00 91.00 292 ARG A O 1
ATOM 2368 N N . ASN A 1 293 ? -27.955 -3.815 3.032 1.00 90.38 293 ASN A N 1
ATOM 2369 C CA . ASN A 1 293 ? -27.889 -4.691 1.863 1.00 90.38 293 ASN A CA 1
ATOM 2370 C C . ASN A 1 293 ? -26.739 -5.713 1.935 1.00 90.38 293 ASN A C 1
ATOM 2372 O O . ASN A 1 293 ? -26.571 -6.508 1.008 1.00 90.38 293 ASN A O 1
ATOM 2376 N N . VAL A 1 294 ? -25.962 -5.731 3.025 1.00 95.25 294 VAL A N 1
ATOM 2377 C CA . VAL A 1 294 ? -24.938 -6.754 3.267 1.00 95.25 294 VAL A CA 1
ATOM 2378 C C . VAL A 1 294 ? -25.561 -7.979 3.953 1.00 95.25 294 VAL A C 1
ATOM 2380 O O . VAL A 1 294 ? -25.901 -7.890 5.136 1.00 95.25 294 VAL A O 1
ATOM 2383 N N . PRO A 1 295 ? -25.684 -9.141 3.283 1.00 95.81 295 PRO A N 1
ATOM 2384 C CA . PRO A 1 295 ? -26.051 -10.385 3.948 1.00 95.81 295 PRO A CA 1
ATOM 2385 C C . PRO A 1 295 ? -24.948 -10.868 4.901 1.00 95.81 295 PRO A C 1
ATOM 2387 O O . PRO A 1 295 ? -23.756 -10.839 4.580 1.00 95.81 295 PRO A O 1
ATOM 2390 N N . TYR A 1 296 ? -25.370 -11.389 6.051 1.00 96.62 296 TYR A N 1
ATOM 2391 C CA . TYR A 1 296 ? -24.524 -12.195 6.925 1.00 96.62 296 TYR A CA 1
ATOM 2392 C C . TYR A 1 296 ? -24.178 -13.531 6.248 1.00 96.62 296 TYR A C 1
ATOM 2394 O O . TYR A 1 296 ? -25.076 -14.229 5.775 1.00 96.62 296 TYR A O 1
ATOM 2402 N N . ASP A 1 297 ? -22.895 -13.902 6.240 1.00 96.56 297 ASP A N 1
ATOM 2403 C CA . ASP A 1 297 ? -22.445 -15.243 5.862 1.00 96.56 297 ASP A CA 1
ATOM 2404 C C . ASP A 1 297 ? -21.715 -15.921 7.042 1.00 96.56 297 ASP A C 1
ATOM 2406 O O . ASP A 1 297 ? -20.566 -15.572 7.339 1.00 96.56 297 ASP A O 1
ATOM 2410 N N . PRO A 1 298 ? -22.334 -16.919 7.710 1.00 93.25 298 PRO A N 1
ATOM 2411 C CA . PRO A 1 298 ? -21.716 -17.650 8.819 1.00 93.25 298 PRO A CA 1
ATOM 2412 C C . PRO A 1 298 ? -20.510 -18.504 8.398 1.00 93.25 298 PRO A C 1
ATOM 2414 O O . PRO A 1 298 ? -19.817 -19.038 9.262 1.00 93.25 298 PRO A O 1
ATOM 2417 N N . LYS A 1 299 ? -20.255 -18.673 7.093 1.00 94.50 299 LYS A N 1
ATOM 2418 C CA . LYS A 1 299 ? -19.110 -19.438 6.580 1.00 94.50 299 LYS A CA 1
ATOM 2419 C C . LYS A 1 299 ? -17.822 -18.622 6.525 1.00 94.50 299 LYS A C 1
ATOM 2421 O O . LYS A 1 299 ? -16.768 -19.221 6.326 1.00 94.50 299 LYS A O 1
ATOM 2426 N N . LEU A 1 300 ? -17.879 -17.296 6.691 1.00 95.56 300 LEU A N 1
ATOM 2427 C CA . LEU A 1 300 ? -16.684 -16.450 6.722 1.00 95.56 300 LEU A CA 1
ATOM 2428 C C . LEU A 1 300 ? -15.806 -16.825 7.931 1.00 95.56 300 LEU A C 1
ATOM 2430 O O . LEU A 1 300 ? -16.216 -16.609 9.073 1.00 95.56 300 LEU A O 1
ATOM 2434 N N . PRO A 1 301 ? -14.603 -17.393 7.719 1.00 91.12 301 PRO A N 1
ATOM 2435 C CA . PRO A 1 301 ? -13.807 -17.904 8.824 1.00 91.12 301 PRO A CA 1
ATOM 2436 C C . PRO A 1 301 ? -13.152 -16.754 9.609 1.00 91.12 301 PRO A C 1
ATOM 2438 O O . PRO A 1 301 ? -12.684 -15.791 8.992 1.00 91.12 301 PRO A O 1
ATOM 2441 N N . PRO A 1 302 ? -13.031 -16.862 10.949 1.00 93.12 302 PRO A N 1
ATOM 2442 C CA . PRO A 1 302 ? -12.316 -15.877 11.755 1.00 93.12 302 PRO A CA 1
ATOM 2443 C C . PRO A 1 302 ? -10.875 -15.671 11.280 1.00 93.12 302 PRO A C 1
ATOM 2445 O O . PRO A 1 302 ? -10.152 -16.636 10.997 1.00 93.12 302 PRO A O 1
ATOM 2448 N N . LEU A 1 303 ? -10.450 -14.408 11.233 1.00 96.94 303 LEU A N 1
ATOM 2449 C CA . LEU A 1 303 ? -9.079 -14.039 10.901 1.00 96.94 303 LEU A CA 1
ATOM 2450 C C . LEU A 1 303 ? -8.118 -14.485 12.008 1.00 96.94 303 LEU A C 1
ATOM 2452 O O . LEU A 1 303 ? -8.312 -14.164 13.179 1.00 96.94 303 LEU A O 1
ATOM 2456 N N . LYS A 1 304 ? -7.041 -15.179 11.630 1.00 97.12 304 LYS A N 1
ATOM 2457 C CA . LYS A 1 304 ? -5.901 -15.451 12.516 1.00 97.12 304 LYS A CA 1
ATOM 2458 C C . LYS A 1 304 ? -4.641 -14.863 11.900 1.00 97.12 304 LYS A C 1
ATOM 2460 O O . LYS A 1 304 ? -4.242 -15.291 10.818 1.00 97.12 304 LYS A O 1
ATOM 2465 N N . LEU A 1 305 ? -4.022 -13.925 12.608 1.00 98.25 305 LEU A N 1
ATOM 2466 C CA . LEU A 1 305 ? -2.740 -13.324 12.245 1.00 98.25 305 LEU A CA 1
ATOM 2467 C C . LEU A 1 305 ? -1.599 -13.977 13.042 1.00 98.25 305 LEU A C 1
ATOM 2469 O O . LEU A 1 305 ? -1.812 -14.432 14.166 1.00 98.25 305 LEU A O 1
ATOM 2473 N N . GLU A 1 306 ? -0.402 -14.023 12.465 1.00 98.25 306 GLU A N 1
ATOM 2474 C CA . GLU A 1 306 ? 0.820 -14.566 13.075 1.00 98.25 306 GLU A CA 1
ATOM 2475 C C . GLU A 1 306 ? 2.014 -13.649 12.765 1.00 98.25 306 GLU A C 1
ATOM 2477 O O . GLU A 1 306 ? 2.080 -13.089 11.671 1.00 98.25 306 GLU A O 1
ATOM 2482 N N . GLY A 1 307 ? 2.935 -13.464 13.721 1.00 97.19 307 GLY A N 1
ATOM 2483 C CA . GLY A 1 307 ? 4.175 -12.693 13.543 1.00 97.19 307 GLY A CA 1
ATOM 2484 C C . GLY A 1 307 ? 4.038 -11.164 13.588 1.00 97.19 307 GLY A C 1
ATOM 2485 O O . GLY A 1 307 ? 4.996 -10.464 13.258 1.00 97.19 307 GLY A O 1
ATOM 2486 N N . TYR A 1 308 ? 2.866 -10.641 13.966 1.00 97.75 308 TYR A N 1
ATOM 2487 C CA . TYR A 1 308 ? 2.589 -9.197 14.076 1.00 97.75 308 TYR A CA 1
ATOM 2488 C C . TYR A 1 308 ? 3.176 -8.558 15.340 1.00 97.75 308 TYR A C 1
ATOM 2490 O O . TYR A 1 308 ? 3.404 -7.350 15.382 1.00 97.75 308 TYR A O 1
ATOM 2498 N N . ASP A 1 309 ? 3.432 -9.380 16.349 1.00 96.12 309 ASP A N 1
ATOM 2499 C CA . ASP A 1 309 ? 3.952 -9.084 17.678 1.00 96.12 309 ASP A CA 1
ATOM 2500 C C . ASP A 1 309 ? 5.471 -8.844 17.682 1.00 96.12 309 ASP A C 1
ATOM 2502 O O . ASP A 1 309 ? 6.217 -9.415 18.476 1.00 96.12 309 ASP A O 1
ATOM 2506 N N . LEU A 1 310 ? 5.953 -7.983 16.777 1.00 94.25 310 LEU A N 1
ATOM 2507 C CA . LEU A 1 310 ? 7.377 -7.661 16.702 1.00 94.25 310 LEU A CA 1
ATOM 2508 C C . LEU A 1 310 ? 7.881 -6.953 17.962 1.00 94.25 310 LEU A C 1
ATOM 2510 O O . LEU A 1 310 ? 7.212 -6.113 18.566 1.00 94.25 310 LEU A O 1
ATOM 2514 N N . THR A 1 311 ? 9.143 -7.229 18.274 1.00 89.38 311 THR A N 1
ATOM 2515 C CA . THR A 1 311 ? 9.924 -6.542 19.299 1.00 89.38 311 THR A CA 1
ATOM 2516 C C . THR A 1 311 ? 10.827 -5.468 18.679 1.00 89.38 311 THR A C 1
ATOM 2518 O O . THR A 1 311 ? 11.156 -5.507 17.488 1.00 89.38 311 THR A O 1
ATOM 2521 N N . GLY A 1 312 ? 11.291 -4.528 19.509 1.00 85.94 312 GLY A N 1
ATOM 2522 C CA . GLY A 1 312 ? 12.115 -3.381 19.094 1.00 85.94 312 GLY A CA 1
ATOM 2523 C C . GLY A 1 312 ? 13.484 -3.703 18.484 1.00 85.94 312 GLY A C 1
ATOM 2524 O O . GLY A 1 312 ? 14.173 -2.787 18.048 1.00 85.94 312 GLY A O 1
ATOM 2525 N N . SER A 1 313 ? 13.893 -4.976 18.431 1.00 88.12 313 SER A N 1
ATOM 2526 C CA . SER A 1 313 ? 15.121 -5.410 17.752 1.00 88.12 313 SER A CA 1
ATOM 2527 C C . SER A 1 313 ? 15.000 -5.442 16.226 1.00 88.12 313 SER A C 1
ATOM 2529 O O . SER A 1 313 ? 16.012 -5.376 15.530 1.00 88.12 313 SER A O 1
ATOM 2531 N N . THR A 1 314 ? 13.782 -5.568 15.693 1.00 92.06 314 THR A N 1
ATOM 2532 C CA . THR A 1 314 ? 13.527 -5.533 14.247 1.00 92.06 314 THR A CA 1
ATOM 2533 C C . THR A 1 314 ? 13.458 -4.079 13.791 1.00 92.06 314 THR A C 1
ATOM 2535 O O . THR A 1 314 ? 12.766 -3.291 14.419 1.00 92.06 314 THR A O 1
ATOM 2538 N N . ALA A 1 315 ? 14.138 -3.702 12.707 1.00 95.00 315 ALA A N 1
ATOM 2539 C CA . ALA A 1 315 ? 13.971 -2.379 12.100 1.00 95.00 315 ALA A CA 1
ATOM 2540 C C . ALA A 1 315 ? 12.893 -2.433 11.009 1.00 95.00 315 ALA A C 1
ATOM 2542 O O . ALA A 1 315 ? 12.900 -3.352 10.188 1.00 95.00 315 ALA A O 1
ATOM 2543 N N . LEU A 1 316 ? 11.985 -1.457 10.996 1.00 97.06 316 LEU A N 1
ATOM 2544 C CA . LEU A 1 316 ? 10.935 -1.312 9.987 1.00 97.06 316 LEU A CA 1
ATOM 2545 C C . LEU A 1 316 ? 11.162 -0.027 9.190 1.00 97.06 316 LEU A C 1
ATOM 2547 O O . LEU A 1 316 ? 11.382 1.033 9.773 1.00 97.06 316 LEU A O 1
ATOM 2551 N N . THR A 1 317 ? 11.097 -0.107 7.862 1.00 98.06 317 THR A N 1
ATOM 2552 C CA . THR A 1 317 ? 11.294 1.064 6.998 1.00 98.06 317 THR A CA 1
ATOM 2553 C C . THR A 1 317 ? 9.987 1.815 6.810 1.00 98.06 317 THR A C 1
ATOM 2555 O O . THR A 1 317 ? 9.046 1.275 6.222 1.00 98.06 317 THR A O 1
ATOM 2558 N N . LEU A 1 318 ? 9.961 3.062 7.272 1.00 98.38 318 LEU A N 1
ATOM 2559 C CA . LEU A 1 318 ? 8.896 4.025 7.029 1.00 98.38 318 LEU A CA 1
ATOM 2560 C C . LEU A 1 318 ? 9.314 4.935 5.863 1.00 98.38 318 LEU A C 1
ATOM 2562 O O . LEU A 1 318 ? 10.432 5.447 5.850 1.00 98.38 318 LEU A O 1
ATOM 2566 N N . ILE A 1 319 ? 8.436 5.105 4.877 1.00 97.81 319 ILE A N 1
ATOM 2567 C CA . ILE A 1 319 ? 8.675 5.843 3.628 1.00 97.81 319 ILE A CA 1
ATOM 2568 C C . ILE A 1 319 ? 7.493 6.780 3.368 1.00 97.81 319 ILE A C 1
ATOM 2570 O O . ILE A 1 319 ? 6.340 6.361 3.478 1.00 97.81 319 ILE A O 1
ATOM 2574 N N . ASN A 1 320 ? 7.772 8.011 2.941 1.00 97.56 320 ASN A N 1
ATOM 2575 C CA . ASN A 1 320 ? 6.813 8.821 2.190 1.00 97.56 320 ASN A CA 1
ATOM 2576 C C . ASN A 1 320 ? 7.073 8.591 0.695 1.00 97.56 320 ASN A C 1
ATOM 2578 O O . ASN A 1 320 ? 8.133 8.957 0.192 1.00 97.56 320 ASN A O 1
ATOM 2582 N N . ASN A 1 321 ? 6.133 7.949 -0.001 1.00 93.88 321 ASN A N 1
ATOM 2583 C CA . ASN A 1 321 ? 6.278 7.570 -1.414 1.00 93.88 321 ASN A CA 1
ATOM 2584 C C . ASN A 1 321 ? 5.583 8.555 -2.378 1.00 93.88 321 ASN A C 1
ATOM 2586 O O . ASN A 1 321 ? 5.203 8.162 -3.476 1.00 93.88 321 ASN A O 1
ATOM 2590 N N . GLY A 1 322 ? 5.311 9.790 -1.936 1.00 94.12 322 GLY A N 1
ATOM 2591 C CA . GLY A 1 322 ? 4.590 10.809 -2.715 1.00 94.12 322 GLY A CA 1
ATOM 2592 C C . GLY A 1 322 ? 3.071 10.621 -2.759 1.00 94.12 322 GLY A C 1
ATOM 2593 O O . GLY A 1 322 ? 2.332 11.581 -2.968 1.00 94.12 322 GLY A O 1
ATOM 2594 N N . HIS A 1 323 ? 2.579 9.410 -2.486 1.00 95.19 323 HIS A N 1
ATOM 2595 C CA . HIS A 1 323 ? 1.154 9.071 -2.511 1.00 95.19 323 HIS A CA 1
ATOM 2596 C C . HIS A 1 323 ? 0.591 8.716 -1.132 1.00 95.19 323 HIS A C 1
ATOM 2598 O O . HIS A 1 323 ? -0.603 8.879 -0.890 1.00 95.19 323 HIS A O 1
ATOM 2604 N N . THR A 1 324 ? 1.414 8.201 -0.223 1.00 97.69 324 THR A N 1
ATOM 2605 C CA . THR A 1 324 ? 1.019 7.775 1.122 1.00 97.69 324 THR A CA 1
ATOM 2606 C C . THR A 1 324 ? 2.239 7.646 2.041 1.00 97.69 324 THR A C 1
ATOM 2608 O O . THR A 1 324 ? 3.392 7.611 1.601 1.00 97.69 324 THR A O 1
ATOM 2611 N N . LEU A 1 325 ? 1.968 7.544 3.340 1.00 98.25 325 LEU A N 1
ATOM 2612 C CA . LEU A 1 325 ? 2.917 7.053 4.322 1.00 98.25 325 LEU A CA 1
ATOM 2613 C C . LEU A 1 325 ? 2.864 5.523 4.343 1.00 98.25 325 LEU A C 1
ATOM 2615 O O . LEU A 1 325 ? 1.842 4.945 4.707 1.00 98.25 325 LEU A O 1
ATOM 2619 N N . GLN A 1 326 ? 3.967 4.871 3.989 1.00 98.56 326 GLN A N 1
ATOM 2620 C CA . GLN A 1 326 ? 4.060 3.419 3.877 1.00 98.56 326 GLN A CA 1
ATOM 2621 C C . GLN A 1 326 ? 5.088 2.849 4.860 1.00 98.56 326 GLN A C 1
ATOM 2623 O O . GLN A 1 326 ? 6.236 3.289 4.903 1.00 98.56 326 GLN A O 1
ATOM 2628 N N . LEU A 1 327 ? 4.702 1.806 5.596 1.00 98.44 327 LEU A N 1
ATOM 2629 C CA . LEU A 1 327 ? 5.583 1.012 6.449 1.00 98.44 327 LEU A CA 1
ATOM 2630 C C . LEU A 1 327 ? 5.813 -0.362 5.809 1.00 98.44 327 LEU A C 1
ATOM 2632 O O . LEU A 1 327 ? 4.868 -1.080 5.482 1.00 98.44 327 LEU A O 1
ATOM 2636 N N . SER A 1 328 ? 7.076 -0.738 5.624 1.00 98.00 328 SER A N 1
ATOM 2637 C CA . SER A 1 328 ? 7.455 -2.039 5.055 1.00 98.00 328 SER A CA 1
ATOM 2638 C C . SER A 1 328 ? 7.377 -3.132 6.123 1.00 98.00 328 SER A C 1
ATOM 2640 O O . SER A 1 328 ? 7.928 -2.961 7.211 1.00 98.00 328 SER A O 1
ATOM 2642 N N . LEU A 1 329 ? 6.712 -4.253 5.822 1.00 97.69 329 LEU A N 1
ATOM 2643 C CA . LEU A 1 329 ? 6.461 -5.331 6.785 1.00 97.69 329 LEU A CA 1
ATOM 2644 C C . LEU A 1 329 ? 7.305 -6.582 6.471 1.00 97.69 329 LEU A C 1
ATOM 2646 O O . LEU A 1 329 ? 7.519 -6.902 5.301 1.00 97.69 329 LEU A O 1
ATOM 2650 N N . PRO A 1 330 ? 7.801 -7.304 7.493 1.00 95.06 330 PRO A N 1
ATOM 2651 C CA . PRO A 1 330 ? 8.621 -8.497 7.297 1.00 95.06 330 PRO A CA 1
ATOM 2652 C C . PRO A 1 330 ? 7.786 -9.748 6.966 1.00 95.06 330 PRO A C 1
ATOM 2654 O O . PRO A 1 330 ? 6.672 -9.934 7.448 1.00 95.06 330 PRO A O 1
ATOM 2657 N N . SER A 1 331 ? 8.366 -10.674 6.196 1.00 92.00 331 SER A N 1
ATOM 2658 C CA . SER A 1 331 ? 7.690 -11.866 5.640 1.00 92.00 331 SER A CA 1
ATOM 2659 C C . SER A 1 331 ? 7.366 -12.994 6.644 1.00 92.00 331 SER A C 1
ATOM 2661 O O . SER A 1 331 ? 6.867 -14.066 6.263 1.00 92.00 331 SER A O 1
ATOM 2663 N N . ASN A 1 332 ? 7.640 -12.776 7.933 1.00 94.06 332 ASN A N 1
ATOM 2664 C CA . ASN A 1 332 ? 7.121 -13.596 9.028 1.00 94.06 332 ASN A CA 1
ATOM 2665 C C . ASN A 1 332 ? 5.698 -13.182 9.450 1.00 94.06 332 ASN A C 1
ATOM 2667 O O . ASN A 1 332 ? 5.016 -14.001 10.057 1.00 94.06 332 ASN A O 1
ATOM 2671 N N . MET A 1 333 ? 5.232 -11.974 9.104 1.00 98.12 333 MET A N 1
ATOM 2672 C CA . MET A 1 333 ? 3.840 -11.556 9.308 1.00 98.12 333 MET A CA 1
ATOM 2673 C C . MET A 1 333 ? 2.909 -12.224 8.299 1.00 98.12 333 MET A C 1
ATOM 2675 O O . MET A 1 333 ? 3.132 -12.132 7.087 1.00 98.12 333 MET A O 1
ATOM 2679 N N . ARG A 1 334 ? 1.868 -12.912 8.781 1.00 98.12 334 ARG A N 1
ATOM 2680 C CA . ARG A 1 334 ? 0.970 -13.714 7.933 1.00 98.12 334 ARG A CA 1
ATOM 2681 C C . ARG A 1 334 ? -0.477 -13.715 8.406 1.00 98.12 334 ARG A C 1
ATOM 2683 O O . ARG A 1 334 ? -0.747 -13.725 9.604 1.00 98.12 334 ARG A O 1
ATOM 2690 N N . ILE A 1 335 ? -1.399 -13.818 7.451 1.00 98.44 335 ILE A N 1
ATOM 2691 C CA . ILE A 1 335 ? -2.767 -14.286 7.674 1.00 98.44 335 ILE A CA 1
ATOM 2692 C C . ILE A 1 335 ? -2.752 -15.810 7.523 1.00 98.44 335 ILE A C 1
ATOM 2694 O O . ILE A 1 335 ? -2.501 -16.331 6.437 1.00 98.44 335 ILE A O 1
ATOM 2698 N N . MET A 1 336 ? -3.019 -16.516 8.620 1.00 97.75 336 MET A N 1
ATOM 2699 C CA . MET A 1 336 ? -2.980 -17.981 8.717 1.00 97.75 336 MET A CA 1
ATOM 2700 C C . MET A 1 336 ? -4.369 -18.627 8.634 1.00 97.75 336 MET A C 1
ATOM 2702 O O . MET A 1 336 ? -4.482 -19.811 8.326 1.00 97.75 336 MET A O 1
ATOM 2706 N N . ARG A 1 337 ? -5.432 -17.869 8.936 1.00 96.31 337 ARG A N 1
ATOM 2707 C CA . ARG A 1 337 ? -6.846 -18.241 8.736 1.00 96.31 337 ARG A CA 1
ATOM 2708 C C . ARG A 1 337 ? -7.643 -16.993 8.359 1.00 96.31 337 ARG A C 1
ATOM 2710 O O . ARG A 1 337 ? -7.258 -15.897 8.756 1.00 96.31 337 ARG A O 1
ATOM 2717 N N . GLY A 1 338 ? -8.738 -17.169 7.619 1.00 94.38 338 GLY A N 1
ATOM 2718 C CA . GLY A 1 338 ? -9.564 -16.079 7.071 1.00 94.38 338 GLY A CA 1
ATOM 2719 C C . GLY A 1 338 ? -9.784 -16.172 5.553 1.00 94.38 338 GLY A C 1
ATOM 2720 O O . GLY A 1 338 ? -10.683 -15.516 5.021 1.00 94.38 338 GLY A O 1
ATOM 2721 N N . PHE A 1 339 ? -8.970 -16.995 4.884 1.00 95.25 339 PHE A N 1
ATOM 2722 C CA . PHE A 1 339 ? -8.932 -17.277 3.445 1.00 95.25 339 PHE A CA 1
ATOM 2723 C C . PHE A 1 339 ? -8.470 -18.733 3.228 1.00 95.25 339 PHE A C 1
ATOM 2725 O O . PHE A 1 339 ? -7.964 -19.354 4.166 1.00 95.25 339 PHE A O 1
ATOM 2732 N N . ASP A 1 340 ? -8.595 -19.252 2.003 1.00 92.69 340 ASP A N 1
ATOM 2733 C CA . ASP A 1 340 ? -8.221 -20.637 1.641 1.00 92.69 340 ASP A CA 1
ATOM 2734 C C . ASP A 1 340 ? -6.699 -20.874 1.567 1.00 92.69 340 ASP A C 1
ATOM 2736 O O . ASP A 1 340 ? -6.222 -22.010 1.555 1.00 92.69 340 ASP A O 1
ATOM 2740 N N . HIS A 1 341 ? -5.923 -19.791 1.522 1.00 95.25 341 HIS A N 1
ATOM 2741 C CA . HIS A 1 341 ? -4.467 -19.798 1.445 1.00 95.25 341 HIS A CA 1
ATOM 2742 C C . HIS A 1 341 ? -3.856 -18.939 2.555 1.00 95.25 341 HIS A C 1
ATOM 2744 O O . HIS A 1 341 ? -4.512 -18.064 3.122 1.00 95.25 341 HIS A O 1
ATOM 2750 N N . VAL A 1 342 ? -2.576 -19.177 2.847 1.00 97.94 342 VAL A N 1
ATOM 2751 C CA . VAL A 1 342 ? -1.784 -18.292 3.708 1.00 97.94 342 VAL A CA 1
ATOM 2752 C C . VAL A 1 342 ? -1.391 -17.057 2.900 1.00 97.94 342 VAL A C 1
ATOM 2754 O O . VAL A 1 342 ? -0.896 -17.173 1.780 1.00 97.94 342 VAL A O 1
ATOM 2757 N N . TYR A 1 343 ? -1.580 -15.874 3.478 1.00 98.56 343 TYR A N 1
ATOM 2758 C CA . TYR A 1 343 ? -1.163 -14.611 2.867 1.00 98.56 343 TYR A CA 1
ATOM 2759 C C . TYR A 1 343 ? -0.049 -13.980 3.701 1.00 98.56 343 TYR A C 1
ATOM 2761 O O . TYR A 1 343 ? -0.174 -13.858 4.917 1.00 98.56 343 TYR A O 1
ATOM 2769 N N . VAL A 1 344 ? 1.049 -13.590 3.059 1.00 98.62 344 VAL A N 1
ATOM 2770 C CA . VAL A 1 344 ? 2.227 -12.976 3.686 1.00 98.62 344 VAL A CA 1
ATOM 2771 C C . VAL A 1 344 ? 2.112 -11.460 3.581 1.00 98.62 344 VAL A C 1
ATOM 2773 O O . VAL A 1 344 ? 1.860 -10.943 2.493 1.00 98.62 344 VAL A O 1
ATOM 2776 N N . ALA A 1 345 ? 2.282 -10.743 4.691 1.00 98.44 345 ALA A N 1
ATOM 2777 C CA . ALA A 1 345 ? 2.259 -9.284 4.685 1.00 98.44 345 ALA A CA 1
ATOM 2778 C C . ALA A 1 345 ? 3.471 -8.719 3.925 1.00 98.44 345 ALA A C 1
ATOM 2780 O O . ALA A 1 345 ? 4.568 -9.276 3.977 1.00 98.44 345 ALA A O 1
ATOM 2781 N N . ALA A 1 346 ? 3.267 -7.602 3.229 1.00 97.38 346 ALA A N 1
ATOM 2782 C CA . ALA A 1 346 ? 4.314 -6.911 2.477 1.00 97.38 346 ALA A CA 1
ATOM 2783 C C . ALA A 1 346 ? 4.511 -5.464 2.948 1.00 97.38 346 ALA A C 1
ATOM 2785 O O . ALA A 1 346 ? 5.640 -4.997 3.104 1.00 97.38 346 ALA A O 1
ATOM 2786 N N . GLN A 1 347 ? 3.414 -4.747 3.183 1.00 98.12 347 GLN A N 1
ATOM 2787 C CA . GLN A 1 347 ? 3.425 -3.369 3.663 1.00 98.12 347 GLN A CA 1
ATOM 2788 C C . GLN A 1 347 ? 2.109 -3.032 4.373 1.00 98.12 347 GLN A C 1
ATOM 2790 O O . GLN A 1 347 ? 1.123 -3.763 4.248 1.00 98.12 347 GLN A O 1
ATOM 2795 N N . LEU A 1 348 ? 2.106 -1.921 5.104 1.00 98.56 348 LEU A N 1
ATOM 2796 C CA . LEU A 1 348 ? 0.889 -1.175 5.406 1.00 98.56 348 LEU A CA 1
ATOM 2797 C C . LEU A 1 348 ? 1.040 0.286 4.984 1.00 98.56 348 LEU A C 1
ATOM 2799 O O . LEU A 1 348 ? 2.161 0.788 4.884 1.00 98.56 348 LEU A O 1
ATOM 2803 N N . HIS A 1 349 ? -0.078 0.957 4.738 1.00 98.81 349 HIS A N 1
ATOM 2804 C CA . HIS A 1 349 ? -0.125 2.368 4.364 1.00 98.81 349 HIS A CA 1
ATOM 2805 C C . HIS A 1 349 ? -1.453 3.022 4.771 1.00 98.81 349 HIS A C 1
ATOM 2807 O O . HIS A 1 349 ? -2.357 2.343 5.265 1.00 98.81 349 HIS A O 1
ATOM 2813 N N . PHE A 1 350 ? -1.548 4.344 4.609 1.00 98.62 350 PHE A N 1
ATOM 2814 C CA . PHE A 1 350 ? -2.666 5.148 5.112 1.00 98.62 350 PHE A CA 1
ATOM 2815 C C . PHE A 1 350 ? -3.290 6.041 4.035 1.00 98.62 350 PHE A C 1
ATOM 2817 O O . PHE A 1 350 ? -2.589 6.623 3.205 1.00 98.62 350 PHE A O 1
ATOM 2824 N N . HIS A 1 351 ? -4.601 6.226 4.122 1.00 98.75 351 HIS A N 1
ATOM 2825 C CA . HIS A 1 351 ? -5.367 7.182 3.327 1.00 98.75 351 HIS A CA 1
ATOM 2826 C C . HIS A 1 351 ? -6.034 8.188 4.269 1.00 98.75 351 HIS A C 1
ATOM 2828 O O . HIS A 1 351 ? -6.566 7.803 5.314 1.00 98.75 351 HIS A O 1
ATOM 2834 N N . TRP A 1 352 ? -5.946 9.476 3.946 1.00 98.38 352 TRP A N 1
ATOM 2835 C CA . TRP A 1 352 ? -6.473 10.575 4.749 1.00 98.38 352 TRP A CA 1
ATOM 2836 C C . TRP A 1 352 ? -6.935 11.749 3.879 1.00 98.38 352 TRP A C 1
ATOM 2838 O O . TRP A 1 352 ? -6.587 11.898 2.704 1.00 98.38 352 TRP A O 1
ATOM 2848 N N . GLY A 1 353 ? -7.771 12.601 4.468 1.00 95.69 353 GLY A N 1
ATOM 2849 C CA . GLY A 1 353 ? -8.369 13.740 3.780 1.00 95.69 353 GLY A CA 1
ATOM 2850 C C . GLY A 1 353 ? -7.646 15.058 4.049 1.00 95.69 353 GLY A C 1
ATOM 2851 O O . GLY A 1 353 ? -6.452 15.196 3.781 1.00 95.69 353 GLY A O 1
ATOM 2852 N N . THR A 1 354 ? -8.397 16.035 4.551 1.00 94.06 354 THR A N 1
ATOM 2853 C CA . THR A 1 354 ? -7.909 17.272 5.177 1.00 94.06 354 THR A CA 1
ATOM 2854 C C . THR A 1 354 ? -8.608 17.450 6.523 1.00 94.06 354 THR A C 1
ATOM 2856 O O . THR A 1 354 ? -9.516 16.700 6.881 1.00 94.06 354 THR A O 1
ATOM 2859 N N . LYS A 1 355 ? -8.248 18.503 7.251 1.00 90.75 355 LYS A N 1
ATOM 2860 C CA . LYS A 1 355 ? -8.886 18.886 8.512 1.00 90.75 355 LYS A CA 1
ATOM 2861 C C . LYS A 1 355 ? -10.406 19.091 8.410 1.00 90.75 355 LYS A C 1
ATOM 2863 O O . LYS A 1 355 ? -11.115 18.885 9.394 1.00 90.75 355 LYS A O 1
ATOM 2868 N N . GLU A 1 356 ? -10.896 19.486 7.236 1.00 90.62 356 GLU A N 1
ATOM 2869 C CA . GLU A 1 356 ? -12.305 19.756 6.922 1.00 90.62 356 GLU A CA 1
ATOM 2870 C C . GLU A 1 356 ? -12.998 18.599 6.188 1.00 90.62 356 GLU A C 1
ATOM 2872 O O . GLU A 1 356 ? -14.218 18.468 6.271 1.00 90.62 356 GLU A O 1
ATOM 2877 N N . VAL A 1 357 ? -12.244 17.786 5.440 1.00 92.50 357 VAL A N 1
ATOM 2878 C CA . VAL A 1 357 ? -12.777 16.743 4.550 1.00 92.50 357 VAL A CA 1
ATOM 2879 C C . VAL A 1 357 ? -12.257 15.376 5.004 1.00 92.50 357 VAL A C 1
ATOM 2881 O O . VAL A 1 357 ? -11.055 15.158 4.904 1.00 92.50 357 VAL A O 1
ATOM 2884 N N . PRO A 1 358 ? -13.102 14.436 5.467 1.00 94.75 358 PRO A N 1
ATOM 2885 C CA . PRO A 1 358 ? -12.666 13.072 5.785 1.00 94.75 358 PRO A CA 1
ATOM 2886 C C . PRO A 1 358 ? -12.140 12.343 4.536 1.00 94.75 358 PRO A C 1
ATOM 2888 O O . PRO A 1 358 ? -12.550 12.663 3.421 1.00 94.75 358 PRO A O 1
ATOM 2891 N N . GLY A 1 359 ? -11.243 11.368 4.712 1.00 96.62 359 GLY A N 1
ATOM 2892 C CA . GLY A 1 359 ? -10.578 10.693 3.591 1.00 96.62 359 GLY A CA 1
ATOM 2893 C C . GLY A 1 359 ? -10.240 9.223 3.812 1.00 96.62 359 GLY A C 1
ATOM 2894 O O . GLY A 1 359 ? -9.165 8.784 3.414 1.00 96.62 359 GLY A O 1
ATOM 2895 N N . SER A 1 360 ? -11.142 8.456 4.430 1.00 98.69 360 SER A N 1
ATOM 2896 C CA . SER A 1 360 ? -11.175 7.008 4.204 1.00 98.69 360 SER A CA 1
ATOM 2897 C C . SER A 1 360 ? -11.486 6.699 2.738 1.00 98.69 360 SER A C 1
ATOM 2899 O O . SER A 1 360 ? -12.188 7.462 2.073 1.00 98.69 360 SER A O 1
ATOM 2901 N N . GLU A 1 361 ? -11.004 5.565 2.242 1.00 98.69 361 GLU A N 1
ATOM 2902 C CA . GLU A 1 361 ? -11.268 5.115 0.875 1.00 98.69 361 GLU A CA 1
ATOM 2903 C C . GLU A 1 361 ? -12.652 4.463 0.789 1.00 98.69 361 GLU A C 1
ATOM 2905 O O . GLU A 1 361 ? -13.493 4.828 -0.034 1.00 98.69 361 GLU A O 1
ATOM 2910 N N . HIS A 1 362 ? -12.914 3.508 1.682 1.00 98.81 362 HIS A N 1
ATOM 2911 C CA . HIS A 1 362 ? -14.228 2.907 1.839 1.00 98.81 362 HIS A CA 1
ATOM 2912 C C . HIS A 1 362 ? -15.176 3.865 2.559 1.00 98.81 362 HIS A C 1
ATOM 2914 O O . HIS A 1 362 ? -14.771 4.725 3.349 1.00 98.81 362 HIS A O 1
ATOM 2920 N N . THR A 1 363 ? -16.469 3.671 2.319 1.00 98.31 363 THR A N 1
ATOM 2921 C CA . THR A 1 363 ? -17.542 4.344 3.052 1.00 98.31 363 THR A CA 1
ATOM 2922 C C . THR A 1 363 ? -18.514 3.326 3.631 1.00 98.31 363 THR A C 1
ATOM 2924 O O . THR A 1 363 ? -18.695 2.239 3.079 1.00 98.31 363 THR A O 1
ATOM 2927 N N . ILE A 1 364 ? -19.129 3.677 4.760 1.00 97.25 364 ILE A N 1
ATOM 2928 C CA . ILE A 1 364 ? -20.249 2.938 5.353 1.00 97.25 364 ILE A CA 1
ATOM 2929 C C . ILE A 1 364 ? -21.493 3.802 5.173 1.00 97.25 364 ILE A C 1
ATOM 2931 O O . ILE A 1 364 ? -21.499 4.952 5.605 1.00 97.25 364 ILE A O 1
ATOM 2935 N N . ASP A 1 365 ? -22.523 3.282 4.507 1.00 95.38 365 ASP A N 1
ATOM 2936 C CA . ASP A 1 365 ? -23.766 4.011 4.206 1.00 95.38 365 ASP A CA 1
ATOM 2937 C C . ASP A 1 365 ? -23.541 5.399 3.546 1.00 95.38 365 ASP A C 1
ATOM 2939 O O . ASP A 1 365 ? -24.305 6.345 3.735 1.00 95.38 365 ASP A O 1
ATOM 2943 N N . ASN A 1 366 ? -22.505 5.493 2.701 1.00 95.25 366 ASN A N 1
ATOM 2944 C CA . ASN A 1 366 ? -21.968 6.685 2.021 1.00 95.25 366 ASN A CA 1
ATOM 2945 C C . ASN A 1 366 ? -21.288 7.726 2.935 1.00 95.25 366 ASN A C 1
ATOM 2947 O O . ASN A 1 366 ? -21.027 8.849 2.505 1.00 95.25 366 ASN A O 1
ATOM 2951 N N . VAL A 1 367 ? -20.958 7.364 4.176 1.00 94.44 367 VAL A N 1
ATOM 2952 C CA . VAL A 1 367 ? -20.200 8.204 5.111 1.00 94.44 367 VAL A CA 1
ATOM 2953 C C . VAL A 1 367 ? -18.723 7.801 5.106 1.00 94.44 367 VAL A C 1
ATOM 2955 O O . VAL A 1 367 ? -18.386 6.630 5.297 1.00 94.44 367 VAL A O 1
ATOM 2958 N N . HIS A 1 368 ? -17.839 8.781 4.899 1.00 97.38 368 HIS A N 1
ATOM 2959 C CA . HIS A 1 368 ? -16.391 8.623 5.057 1.00 97.38 368 HIS A CA 1
ATOM 2960 C C . HIS A 1 368 ? -15.979 8.729 6.530 1.00 97.38 368 HIS A C 1
ATOM 2962 O O . HIS A 1 368 ? -16.480 9.571 7.279 1.00 97.38 368 HIS A O 1
ATOM 2968 N N . PHE A 1 369 ? -14.996 7.925 6.919 1.00 98.12 369 PHE A N 1
ATOM 2969 C CA . PHE A 1 369 ? -14.237 8.105 8.151 1.00 98.12 369 PHE A CA 1
ATOM 2970 C C . PHE A 1 369 ? -13.073 9.083 7.914 1.00 98.12 369 PHE A C 1
ATOM 2972 O O . PHE A 1 369 ? -12.656 9.277 6.771 1.00 98.12 369 PHE A O 1
ATOM 2979 N N . PRO A 1 370 ? -12.524 9.717 8.968 1.00 98.12 370 PRO A N 1
ATOM 2980 C CA . PRO A 1 370 ? -11.420 10.666 8.829 1.00 98.12 370 PRO A CA 1
ATOM 2981 C C . PRO A 1 370 ? -10.208 10.126 8.051 1.00 98.12 370 PRO A C 1
ATOM 2983 O O . PRO A 1 370 ? -9.664 10.844 7.211 1.00 98.12 370 PRO A O 1
ATOM 2986 N N . ALA A 1 371 ? -9.827 8.870 8.295 1.00 98.69 371 ALA A N 1
ATOM 2987 C CA . ALA A 1 371 ? -8.737 8.177 7.610 1.00 98.69 371 ALA A CA 1
ATOM 2988 C C . ALA A 1 371 ? -8.982 6.654 7.553 1.00 98.69 371 ALA A C 1
ATOM 2990 O O . ALA A 1 371 ? -9.909 6.134 8.182 1.00 98.69 371 ALA A O 1
ATOM 2991 N N . GLU A 1 372 ? -8.133 5.927 6.829 1.00 98.88 372 GLU A N 1
ATOM 2992 C CA . GLU A 1 372 ? -8.153 4.462 6.721 1.00 98.88 372 GLU A CA 1
ATOM 2993 C C . GLU A 1 372 ? -6.724 3.895 6.667 1.00 98.88 372 GLU A C 1
ATOM 2995 O O . GLU A 1 372 ? -5.846 4.477 6.032 1.00 98.88 372 GLU A O 1
ATOM 3000 N N . ILE A 1 373 ? -6.482 2.764 7.338 1.00 98.88 373 ILE A N 1
ATOM 3001 C CA . ILE A 1 373 ? -5.241 1.979 7.230 1.00 98.88 373 ILE A CA 1
ATOM 3002 C C . ILE A 1 373 ? -5.479 0.750 6.356 1.00 98.88 373 ILE A C 1
ATOM 3004 O O . ILE A 1 373 ? -6.442 0.012 6.573 1.00 98.88 373 ILE A O 1
ATOM 3008 N N . HIS A 1 374 ? -4.567 0.485 5.422 1.00 98.88 374 HIS A N 1
ATOM 3009 C CA . HIS A 1 374 ? -4.531 -0.739 4.620 1.00 98.88 374 HIS A CA 1
ATOM 3010 C C . HIS A 1 374 ? -3.293 -1.558 4.953 1.00 98.88 374 HIS A C 1
ATOM 3012 O O . HIS A 1 374 ? -2.176 -1.060 4.859 1.00 98.88 374 HIS A O 1
ATOM 3018 N N . VAL A 1 375 ? -3.477 -2.836 5.285 1.00 98.81 375 VAL A N 1
ATOM 3019 C CA . VAL A 1 375 ? -2.386 -3.812 5.425 1.00 98.81 375 VAL A CA 1
ATOM 3020 C C . VAL A 1 375 ? -2.444 -4.769 4.238 1.00 98.81 375 VAL A C 1
ATOM 3022 O O . VAL A 1 375 ? -3.419 -5.510 4.080 1.00 98.81 375 VAL A O 1
ATOM 3025 N N . VAL A 1 376 ? -1.416 -4.737 3.390 1.00 98.69 376 VAL A N 1
ATOM 3026 C CA . VAL A 1 376 ? -1.363 -5.451 2.108 1.00 98.69 376 VAL A CA 1
ATOM 3027 C C . VAL A 1 376 ? -0.596 -6.759 2.247 1.00 98.69 376 VAL A C 1
ATOM 3029 O O . VAL A 1 376 ? 0.543 -6.788 2.724 1.00 98.69 376 VAL A O 1
ATOM 3032 N N . HIS A 1 377 ? -1.206 -7.837 1.759 1.00 98.75 377 HIS A N 1
ATOM 3033 C CA . HIS A 1 377 ? -0.651 -9.183 1.782 1.00 98.75 377 HIS A CA 1
ATOM 3034 C C . HIS A 1 377 ? -0.734 -9.825 0.402 1.00 98.75 377 HIS A C 1
ATOM 3036 O O . HIS A 1 377 ? -1.668 -9.567 -0.360 1.00 98.75 377 HIS A O 1
ATOM 3042 N N . TYR A 1 378 ? 0.199 -10.729 0.118 1.00 98.44 378 TYR A N 1
ATOM 3043 C CA . TYR A 1 378 ? 0.194 -11.559 -1.081 1.00 98.44 378 TYR A CA 1
ATOM 3044 C C . TYR A 1 378 ? 0.086 -13.042 -0.727 1.00 98.44 378 TYR A C 1
ATOM 3046 O O . TYR A 1 378 ? 0.596 -13.493 0.298 1.00 98.44 378 TYR A O 1
ATOM 3054 N N . ASN A 1 379 ? -0.596 -13.805 -1.572 1.00 98.31 379 ASN A N 1
ATOM 3055 C CA . ASN A 1 379 ? -0.781 -15.241 -1.413 1.00 98.31 379 ASN A CA 1
ATOM 3056 C C . ASN A 1 379 ? 0.581 -15.954 -1.459 1.00 98.31 379 ASN A C 1
ATOM 3058 O O . ASN A 1 379 ? 1.340 -15.780 -2.416 1.00 98.31 379 ASN A O 1
ATOM 3062 N N . SER A 1 380 ? 0.884 -16.780 -0.451 1.00 97.31 380 SER A N 1
ATOM 3063 C CA . SER A 1 380 ? 2.181 -17.460 -0.301 1.00 97.31 380 SER A CA 1
ATOM 3064 C C . SER A 1 380 ? 2.495 -18.479 -1.404 1.00 97.31 380 SER A C 1
ATOM 3066 O O . SER A 1 380 ? 3.598 -19.018 -1.445 1.00 97.31 380 SER A O 1
ATOM 3068 N N . LYS A 1 381 ? 1.522 -18.770 -2.274 1.00 97.00 381 LYS A N 1
ATOM 3069 C CA . LYS A 1 381 ? 1.673 -19.515 -3.532 1.00 97.00 381 LYS A CA 1
ATOM 3070 C C . LYS A 1 381 ? 2.610 -18.821 -4.531 1.00 97.00 381 LYS A C 1
ATOM 3072 O O . LYS A 1 381 ? 3.227 -19.504 -5.343 1.00 97.00 381 LYS A O 1
ATOM 3077 N N . TYR A 1 382 ? 2.702 -17.492 -4.479 1.00 95.44 382 TYR A N 1
ATOM 3078 C CA . TYR A 1 382 ? 3.517 -16.670 -5.377 1.00 95.44 382 TYR A CA 1
ATOM 3079 C C . TYR A 1 382 ? 4.802 -16.216 -4.681 1.00 95.44 382 TYR A C 1
ATOM 3081 O O . TYR A 1 382 ? 4.835 -16.033 -3.462 1.00 95.44 382 TYR A O 1
ATOM 3089 N N . ALA A 1 383 ? 5.879 -16.016 -5.442 1.00 90.62 383 ALA A N 1
ATOM 3090 C CA . ALA A 1 383 ? 7.199 -15.751 -4.874 1.00 90.62 383 ALA A CA 1
ATOM 3091 C C . ALA A 1 383 ? 7.301 -14.380 -4.183 1.00 90.62 383 ALA A C 1
ATOM 3093 O O . ALA A 1 383 ? 8.160 -14.186 -3.322 1.00 90.62 383 ALA A O 1
ATOM 3094 N N . ASN A 1 384 ? 6.468 -13.414 -4.581 1.00 90.00 384 ASN A N 1
ATOM 3095 C CA . ASN A 1 384 ? 6.452 -12.048 -4.061 1.00 90.00 384 ASN A CA 1
ATOM 3096 C C . ASN A 1 384 ? 5.158 -11.304 -4.452 1.00 90.00 384 ASN A C 1
ATOM 3098 O O . ASN A 1 384 ? 4.378 -11.765 -5.287 1.00 90.00 384 ASN A O 1
ATOM 3102 N N . LEU A 1 385 ? 4.981 -10.112 -3.873 1.00 90.75 385 LEU A N 1
ATOM 3103 C CA . LEU A 1 385 ? 3.871 -9.190 -4.135 1.00 90.75 385 LEU A CA 1
ATOM 3104 C C . LEU A 1 385 ? 3.686 -8.850 -5.630 1.00 90.75 385 LEU A C 1
ATOM 3106 O O . LEU A 1 385 ? 2.549 -8.768 -6.090 1.00 90.75 385 LEU A O 1
ATOM 3110 N N . ALA A 1 386 ? 4.783 -8.683 -6.380 1.00 89.75 386 ALA A N 1
ATOM 3111 C CA . ALA A 1 386 ? 4.757 -8.281 -7.788 1.00 89.75 386 ALA A CA 1
ATOM 3112 C C . ALA A 1 386 ? 4.119 -9.357 -8.679 1.00 89.75 386 ALA A C 1
ATOM 3114 O O . ALA A 1 386 ? 3.203 -9.088 -9.453 1.00 89.75 386 ALA A O 1
ATOM 3115 N N . GLU A 1 387 ? 4.567 -10.605 -8.515 1.00 92.25 387 GLU A N 1
ATOM 3116 C CA . GLU A 1 387 ? 3.991 -11.758 -9.205 1.00 92.25 387 GLU A CA 1
ATOM 3117 C C . GLU A 1 387 ? 2.508 -11.926 -8.845 1.00 92.25 387 GLU A C 1
ATOM 3119 O O . GLU A 1 387 ? 1.669 -12.118 -9.732 1.00 92.25 387 GLU A O 1
ATOM 3124 N N . ALA A 1 388 ? 2.193 -11.821 -7.551 1.00 95.06 388 ALA A N 1
ATOM 3125 C CA . ALA A 1 388 ? 0.870 -12.081 -7.008 1.00 95.06 388 ALA A CA 1
ATOM 3126 C C . ALA A 1 388 ? -0.195 -11.087 -7.487 1.00 95.06 388 ALA A C 1
ATOM 3128 O O . ALA A 1 388 ? -1.295 -11.510 -7.828 1.00 95.06 388 ALA A O 1
ATOM 3129 N N . ALA A 1 389 ? 0.098 -9.784 -7.567 1.00 91.81 389 ALA A N 1
ATOM 3130 C CA . ALA A 1 389 ? -0.930 -8.778 -7.866 1.00 91.81 389 ALA A CA 1
ATOM 3131 C C . ALA A 1 389 ? -1.556 -8.880 -9.264 1.00 91.81 389 ALA A C 1
ATOM 3133 O O . ALA A 1 389 ? -2.565 -8.232 -9.517 1.00 91.81 389 ALA A O 1
ATOM 3134 N N . THR A 1 390 ? -0.999 -9.699 -10.160 1.00 92.62 390 THR A N 1
ATOM 3135 C CA . THR A 1 390 ? -1.581 -9.998 -11.481 1.00 92.62 390 THR A CA 1
ATOM 3136 C C . THR A 1 390 ? -2.468 -11.253 -11.486 1.00 92.62 390 THR A C 1
ATOM 3138 O O . THR A 1 390 ? -2.931 -11.679 -12.543 1.00 92.62 390 THR A O 1
ATOM 3141 N N . LYS A 1 391 ? -2.688 -11.893 -10.327 1.00 96.31 391 LYS A N 1
ATOM 3142 C CA . LYS A 1 391 ? -3.390 -13.181 -10.176 1.00 96.31 391 LYS A CA 1
ATOM 3143 C C . LYS A 1 391 ? -4.704 -13.001 -9.419 1.00 96.31 391 LYS A C 1
ATOM 3145 O O . LYS A 1 391 ? -4.753 -12.269 -8.441 1.00 96.31 391 LYS A O 1
ATOM 3150 N N . ALA A 1 392 ? -5.767 -13.689 -9.835 1.00 91.81 392 ALA A N 1
ATOM 3151 C CA . ALA A 1 392 ? -7.114 -13.498 -9.277 1.00 91.81 392 ALA A CA 1
ATOM 3152 C C . ALA A 1 392 ? -7.236 -13.816 -7.768 1.00 91.81 392 ALA A C 1
ATOM 3154 O O . ALA A 1 392 ? -8.047 -13.210 -7.077 1.00 91.81 392 ALA A O 1
ATOM 3155 N N . ASP A 1 393 ? -6.417 -14.742 -7.263 1.00 93.19 393 ASP A N 1
ATOM 3156 C CA . ASP A 1 393 ? -6.262 -15.129 -5.852 1.00 93.19 393 ASP A CA 1
ATOM 3157 C C . ASP A 1 393 ? -5.052 -14.444 -5.181 1.00 93.19 393 ASP A C 1
ATOM 3159 O O . ASP A 1 393 ? -4.576 -14.887 -4.132 1.00 93.19 393 ASP A O 1
ATOM 3163 N N . GLY A 1 394 ? -4.503 -13.413 -5.825 1.00 97.00 394 GLY A N 1
ATOM 3164 C CA . GLY A 1 394 ? -3.173 -12.877 -5.579 1.00 97.00 394 GLY A CA 1
ATOM 3165 C C . GLY A 1 394 ? -3.011 -12.129 -4.268 1.00 97.00 394 GLY A C 1
ATOM 3166 O O . GLY A 1 394 ? -2.042 -12.375 -3.550 1.00 97.00 394 GLY A O 1
ATOM 3167 N N . LEU A 1 395 ? -3.938 -11.224 -3.951 1.00 98.50 395 LEU A N 1
ATOM 3168 C CA . LEU A 1 395 ? -3.794 -10.280 -2.845 1.00 98.50 395 LEU A CA 1
ATOM 3169 C C . LEU A 1 395 ? -4.935 -10.379 -1.833 1.00 98.50 395 LEU A C 1
ATOM 3171 O O . LEU A 1 395 ? -6.094 -10.598 -2.185 1.00 98.50 395 LEU A O 1
ATOM 3175 N N . ALA A 1 396 ? -4.599 -10.123 -0.572 1.00 98.62 396 ALA A N 1
ATOM 3176 C CA . ALA A 1 396 ? -5.561 -9.877 0.493 1.00 98.62 396 ALA A CA 1
ATOM 3177 C C . ALA A 1 396 ? -5.205 -8.559 1.186 1.00 98.62 396 ALA A C 1
ATOM 3179 O O . ALA A 1 396 ? -4.064 -8.366 1.617 1.00 98.62 396 ALA A O 1
ATOM 3180 N N . VAL A 1 397 ? -6.172 -7.650 1.303 1.00 98.81 397 VAL A N 1
ATOM 3181 C CA . VAL A 1 397 ? -5.979 -6.371 2.000 1.00 98.81 397 VAL A CA 1
ATOM 3182 C C . VAL A 1 397 ? -6.928 -6.294 3.187 1.00 98.81 397 VAL A C 1
ATOM 3184 O O . VAL A 1 397 ? -8.125 -6.561 3.063 1.00 98.81 397 VAL A O 1
ATOM 3187 N N . LEU A 1 398 ? -6.367 -5.956 4.348 1.00 98.88 398 LEU A N 1
ATOM 3188 C CA . LEU A 1 398 ? -7.116 -5.673 5.566 1.00 98.88 398 LEU A CA 1
ATOM 3189 C C . LEU A 1 398 ? -7.251 -4.151 5.697 1.00 98.88 398 LEU A C 1
ATOM 3191 O O . LEU A 1 398 ? -6.240 -3.467 5.850 1.00 98.88 398 LEU A O 1
ATOM 3195 N N . GLY A 1 399 ? -8.477 -3.639 5.607 1.00 98.75 399 GLY A N 1
ATOM 3196 C CA . GLY A 1 399 ? -8.818 -2.224 5.756 1.00 98.75 399 GLY A CA 1
ATOM 3197 C C . GLY A 1 399 ? -9.405 -1.932 7.137 1.00 98.75 399 GLY A C 1
ATOM 3198 O O . GLY A 1 399 ? -10.318 -2.630 7.583 1.00 98.75 399 GLY A O 1
ATOM 3199 N N . GLY A 1 400 ? -8.891 -0.911 7.822 1.00 98.62 400 GLY A N 1
ATOM 3200 C CA . GLY A 1 400 ? -9.395 -0.453 9.119 1.00 98.62 400 GLY A CA 1
ATOM 3201 C C . GLY A 1 400 ? -9.704 1.041 9.104 1.00 98.62 400 GLY A C 1
ATOM 3202 O O . GLY A 1 400 ? -8.840 1.851 8.777 1.00 98.62 400 GLY A O 1
ATOM 3203 N N . PHE A 1 401 ? -10.921 1.422 9.490 1.00 98.75 401 PHE A N 1
ATOM 3204 C CA . PHE A 1 401 ? -11.296 2.831 9.605 1.00 98.75 401 PHE A CA 1
ATOM 3205 C C . PHE A 1 401 ? -10.634 3.493 10.813 1.00 98.75 401 PHE A C 1
ATOM 3207 O O . PHE A 1 401 ? -10.676 2.952 11.919 1.00 98.75 401 PHE A O 1
ATOM 3214 N N . ILE A 1 402 ? -10.089 4.693 10.621 1.00 98.62 402 ILE A N 1
ATOM 3215 C CA . ILE A 1 402 ? -9.484 5.512 11.673 1.00 98.62 402 ILE A CA 1
ATOM 3216 C C . ILE A 1 402 ? -10.434 6.668 11.992 1.00 98.62 402 ILE A C 1
ATOM 3218 O O . ILE A 1 402 ? -10.638 7.581 11.191 1.00 98.62 402 ILE A O 1
ATOM 3222 N N . GLY A 1 403 ? -11.026 6.619 13.184 1.00 96.31 403 GLY A N 1
ATOM 3223 C CA . GLY A 1 403 ? -11.876 7.662 13.748 1.00 96.31 403 GLY A CA 1
ATOM 3224 C C . GLY A 1 403 ? -11.163 8.494 14.814 1.00 96.31 403 GLY A C 1
ATOM 3225 O O . GLY A 1 403 ? -10.178 8.071 15.420 1.00 96.31 403 GLY A O 1
ATOM 3226 N N . ILE A 1 404 ? -11.710 9.676 15.100 1.00 95.81 404 ILE A N 1
ATOM 3227 C CA . ILE A 1 404 ? -11.229 10.521 16.199 1.00 95.81 404 ILE A CA 1
ATOM 3228 C C . ILE A 1 404 ? -11.709 9.937 17.541 1.00 95.81 404 ILE A C 1
ATOM 3230 O O . ILE A 1 404 ? -12.862 9.510 17.676 1.00 95.81 404 ILE A O 1
ATOM 3234 N N . GLY A 1 405 ? -10.814 9.907 18.527 1.00 95.00 405 GLY A N 1
ATOM 3235 C CA . GLY A 1 405 ? -11.060 9.563 19.927 1.00 95.00 405 GLY A CA 1
ATOM 3236 C C . GLY A 1 405 ? -10.565 10.650 20.890 1.00 95.00 405 GLY A C 1
ATOM 3237 O O . GLY A 1 405 ? -10.016 11.669 20.471 1.00 95.00 405 GLY A O 1
ATOM 3238 N N . LEU A 1 406 ? -10.774 10.428 22.192 1.00 94.75 406 LEU A N 1
ATOM 3239 C CA . LEU A 1 406 ? -10.449 11.391 23.257 1.00 94.75 406 LEU A CA 1
ATOM 3240 C C . LEU A 1 406 ? -8.969 11.392 23.681 1.00 94.75 406 LEU A C 1
ATOM 3242 O O . LEU A 1 406 ? -8.517 12.354 24.298 1.00 94.75 406 LEU A O 1
ATOM 3246 N N . HIS A 1 407 ? -8.224 10.332 23.366 1.00 96.19 407 HIS A N 1
ATOM 3247 C CA . HIS A 1 407 ? -6.851 10.112 23.826 1.00 96.19 407 HIS A CA 1
ATOM 3248 C C . HIS A 1 407 ? -5.905 9.841 22.649 1.00 96.19 407 HIS A C 1
ATOM 3250 O O . HIS A 1 407 ? -6.343 9.390 21.587 1.00 96.19 407 HIS A O 1
ATOM 3256 N N . ASP A 1 408 ? -4.615 10.128 22.843 1.00 98.12 408 ASP A N 1
ATOM 3257 C CA . ASP A 1 408 ? -3.553 9.696 21.929 1.00 98.12 408 ASP A CA 1
ATOM 3258 C C . ASP A 1 408 ? -3.473 8.152 21.946 1.00 98.12 408 ASP A C 1
ATOM 3260 O O . ASP A 1 408 ? -3.655 7.513 22.981 1.00 98.12 408 ASP A O 1
ATOM 3264 N N . ASN A 1 409 ? -3.231 7.546 20.784 1.00 98.19 409 ASN A N 1
ATOM 3265 C CA . ASN A 1 409 ? -3.036 6.110 20.607 1.00 98.19 409 ASN A CA 1
ATOM 3266 C C . ASN A 1 409 ? -1.534 5.803 20.547 1.00 98.19 409 ASN A C 1
ATOM 3268 O O . ASN A 1 409 ? -0.863 6.133 19.564 1.00 98.19 409 ASN A O 1
ATOM 3272 N N . ASP A 1 410 ? -1.016 5.151 21.588 1.00 97.31 410 ASP A N 1
ATOM 3273 C CA . ASP A 1 410 ? 0.416 4.870 21.763 1.00 97.31 410 ASP A CA 1
ATOM 3274 C C . ASP A 1 410 ? 1.033 4.001 20.655 1.00 97.31 410 ASP A C 1
ATOM 3276 O O . ASP A 1 410 ? 2.244 4.064 20.422 1.00 97.31 410 ASP A O 1
ATOM 3280 N N . ASN A 1 411 ? 0.225 3.182 19.971 1.00 96.38 411 ASN A N 1
ATOM 3281 C CA . ASN A 1 411 ? 0.693 2.321 18.883 1.00 96.38 411 ASN A CA 1
ATOM 3282 C C . ASN A 1 411 ? 0.877 3.127 17.591 1.00 96.38 411 ASN A C 1
ATOM 3284 O O . ASN A 1 411 ? 1.874 2.953 16.895 1.00 96.38 411 ASN A O 1
ATOM 3288 N N . TYR A 1 412 ? -0.036 4.063 17.312 1.00 98.06 412 TYR A N 1
ATOM 3289 C CA . TYR A 1 412 ? 0.109 5.007 16.201 1.00 98.06 412 TYR A CA 1
ATOM 3290 C C . TYR A 1 412 ? 1.261 5.983 16.448 1.00 98.06 412 TYR A C 1
ATOM 3292 O O . TYR A 1 412 ? 2.008 6.285 15.521 1.00 98.06 412 TYR A O 1
ATOM 3300 N N . GLU A 1 413 ? 1.493 6.401 17.696 1.00 97.75 413 GLU A N 1
ATOM 3301 C CA . GLU A 1 413 ? 2.607 7.294 18.041 1.00 97.75 413 GLU A CA 1
ATOM 3302 C C . GLU A 1 413 ? 3.986 6.718 17.655 1.00 97.75 413 GLU A C 1
ATOM 3304 O O . GLU A 1 413 ? 4.902 7.478 17.339 1.00 97.75 413 GLU A O 1
ATOM 3309 N N . LYS A 1 414 ? 4.137 5.383 17.578 1.00 96.38 414 LYS A N 1
ATOM 3310 C CA . LYS A 1 414 ? 5.368 4.723 17.084 1.00 96.38 414 LYS A CA 1
ATOM 3311 C C . LYS A 1 414 ? 5.689 5.050 15.623 1.00 96.38 414 LYS A C 1
ATOM 3313 O O . LYS A 1 414 ? 6.855 5.034 15.249 1.00 96.38 414 LYS A O 1
ATOM 3318 N N . ILE A 1 415 ? 4.668 5.345 14.819 1.00 97.62 415 ILE A N 1
ATOM 3319 C CA . ILE A 1 415 ? 4.802 5.799 13.429 1.00 97.62 415 ILE A CA 1
ATOM 3320 C C . ILE A 1 415 ? 4.830 7.330 13.386 1.00 97.62 415 ILE A C 1
ATOM 3322 O O . ILE A 1 415 ? 5.704 7.919 12.753 1.00 97.62 415 ILE A O 1
ATOM 3326 N N . LEU A 1 416 ? 3.887 7.983 14.074 1.00 97.00 416 LEU A N 1
ATOM 3327 C CA . LEU A 1 416 ? 3.667 9.427 13.958 1.00 97.00 416 LEU A CA 1
ATOM 3328 C C . LEU A 1 416 ? 4.850 10.261 14.476 1.00 97.00 416 LEU A C 1
ATOM 3330 O O . LEU A 1 416 ? 5.160 11.307 13.908 1.00 97.00 416 LEU A O 1
ATOM 3334 N N . SER A 1 417 ? 5.563 9.775 15.495 1.00 96.12 417 SER A N 1
ATOM 3335 C CA . SER A 1 417 ? 6.768 10.437 16.019 1.00 96.12 417 SER A CA 1
ATOM 3336 C C . SER A 1 417 ? 7.915 10.545 15.001 1.00 96.12 417 SER A C 1
ATOM 3338 O O . SER A 1 417 ? 8.720 11.470 15.104 1.00 96.12 417 SER A O 1
ATOM 3340 N N . ALA A 1 418 ? 7.953 9.675 13.984 1.00 96.62 418 ALA A N 1
ATOM 3341 C CA . ALA A 1 418 ? 8.967 9.665 12.926 1.00 96.62 418 ALA A CA 1
ATOM 3342 C C . ALA A 1 418 ? 8.574 10.467 11.664 1.00 96.62 418 ALA A C 1
ATOM 3344 O O . ALA A 1 418 ? 9.365 10.568 10.728 1.00 96.62 418 ALA A O 1
ATOM 3345 N N . LEU A 1 419 ? 7.376 11.072 11.614 1.00 96.12 419 LEU A N 1
ATOM 3346 C CA . LEU A 1 419 ? 6.862 11.770 10.420 1.00 96.12 419 LEU A CA 1
ATOM 3347 C C . LEU A 1 419 ? 7.762 12.896 9.902 1.00 96.12 419 LEU A C 1
ATOM 3349 O O . LEU A 1 419 ? 7.771 13.173 8.705 1.00 96.12 419 LEU A O 1
ATOM 3353 N N . LYS A 1 420 ? 8.508 13.564 10.788 1.00 95.12 420 LYS A N 1
ATOM 3354 C CA . LYS A 1 420 ? 9.406 14.664 10.401 1.00 95.12 420 LYS A CA 1
ATOM 3355 C C . LYS A 1 420 ? 10.558 14.175 9.525 1.00 95.12 420 LYS A C 1
ATOM 3357 O O . LYS A 1 420 ? 10.890 14.846 8.548 1.00 95.12 420 LYS A O 1
ATOM 3362 N N . ASP A 1 421 ? 11.091 12.996 9.832 1.00 96.19 421 ASP A N 1
ATOM 3363 C CA . ASP A 1 421 ? 12.204 12.369 9.112 1.00 96.19 421 ASP A CA 1
ATOM 3364 C C . ASP A 1 421 ? 11.791 11.915 7.703 1.00 96.19 421 ASP A C 1
ATOM 3366 O O . ASP A 1 421 ? 12.637 11.799 6.820 1.00 96.19 421 ASP A O 1
ATOM 3370 N N . VAL A 1 422 ? 10.485 11.703 7.487 1.00 96.50 422 VAL A N 1
ATOM 3371 C CA . VAL A 1 422 ? 9.878 11.322 6.199 1.00 96.50 422 VAL A CA 1
ATOM 3372 C C . VAL A 1 422 ? 8.972 12.413 5.604 1.00 96.50 422 VAL A C 1
ATOM 3374 O O . VAL A 1 422 ? 8.099 12.149 4.780 1.00 96.50 422 VAL A O 1
ATOM 3377 N N . SER A 1 423 ? 9.150 13.670 6.020 1.00 94.88 423 SER A N 1
ATOM 3378 C CA . SER A 1 423 ? 8.246 14.774 5.650 1.00 94.88 423 SER A CA 1
ATOM 3379 C C . SER A 1 423 ? 8.277 15.166 4.165 1.00 94.88 423 SER A C 1
ATOM 3381 O O . SER A 1 423 ? 7.350 15.817 3.688 1.00 94.88 423 SER A O 1
ATOM 3383 N N . ILE A 1 424 ? 9.305 14.754 3.418 1.00 93.69 424 ILE A N 1
ATOM 3384 C CA . ILE A 1 424 ? 9.498 15.064 1.993 1.00 93.69 424 ILE A CA 1
ATOM 3385 C C . ILE A 1 424 ? 9.248 13.802 1.155 1.00 93.69 424 ILE A C 1
ATOM 3387 O O . ILE A 1 424 ? 9.538 12.691 1.596 1.00 93.69 424 ILE A O 1
ATOM 3391 N N . GLU A 1 425 ? 8.717 13.953 -0.055 1.00 92.75 425 GLU A N 1
ATOM 3392 C CA . GLU A 1 425 ? 8.551 12.840 -0.992 1.00 92.75 425 GLU A CA 1
ATOM 3393 C C . GLU A 1 425 ? 9.862 12.073 -1.233 1.00 92.75 425 GLU A C 1
ATOM 3395 O O . GLU A 1 425 ? 10.954 12.643 -1.245 1.00 92.75 425 GLU A O 1
ATOM 3400 N N . GLU A 1 426 ? 9.744 10.756 -1.392 1.00 89.81 426 GLU A N 1
ATOM 3401 C CA . GLU A 1 426 ? 10.838 9.804 -1.580 1.00 89.81 426 GLU A CA 1
ATOM 3402 C C . GLU A 1 426 ? 11.879 9.751 -0.440 1.00 89.81 426 GLU A C 1
ATOM 3404 O O . GLU A 1 426 ? 12.914 9.087 -0.593 1.00 89.81 426 GLU A O 1
ATOM 3409 N N . SER A 1 427 ? 11.603 10.342 0.730 1.00 93.81 427 SER A N 1
ATOM 3410 C CA . SER A 1 427 ? 12.421 10.178 1.944 1.00 93.81 427 SER A CA 1
ATOM 3411 C C . SER A 1 427 ? 12.013 8.956 2.784 1.00 93.81 427 SER A C 1
ATOM 3413 O O . SER A 1 427 ? 10.861 8.511 2.768 1.00 93.81 427 SER A O 1
ATOM 3415 N N . ASP A 1 428 ? 12.990 8.367 3.481 1.00 96.62 428 ASP A N 1
ATOM 3416 C CA . ASP A 1 428 ? 12.829 7.157 4.288 1.00 96.62 428 ASP A CA 1
ATOM 3417 C C . ASP A 1 428 ? 13.656 7.129 5.579 1.00 96.62 428 ASP A C 1
ATOM 3419 O O . ASP A 1 428 ? 14.783 7.618 5.649 1.00 96.62 428 ASP A O 1
ATOM 3423 N N . THR A 1 429 ? 13.084 6.493 6.603 1.00 97.75 429 THR A N 1
ATOM 3424 C CA . THR A 1 429 ? 13.695 6.301 7.924 1.00 97.75 429 THR A CA 1
ATOM 3425 C C . THR A 1 429 ? 13.453 4.880 8.447 1.00 97.75 429 THR A C 1
ATOM 3427 O O . THR A 1 429 ? 12.603 4.143 7.939 1.00 97.75 429 THR A O 1
ATOM 3430 N N . GLU A 1 430 ? 14.210 4.474 9.467 1.00 97.56 430 GLU A N 1
ATOM 3431 C CA . GLU A 1 430 ? 13.986 3.219 10.190 1.00 97.56 430 GLU A CA 1
ATOM 3432 C C . GLU A 1 430 ? 13.364 3.498 11.557 1.00 97.56 430 GLU A C 1
ATOM 3434 O O . GLU A 1 430 ? 13.955 4.202 12.375 1.00 97.56 430 GLU A O 1
ATOM 3439 N N . ILE A 1 431 ? 12.218 2.877 11.839 1.00 97.00 431 ILE A N 1
ATOM 3440 C CA . ILE A 1 431 ? 11.614 2.869 13.175 1.00 97.00 431 ILE A CA 1
ATOM 3441 C C . ILE A 1 431 ? 11.818 1.502 13.853 1.00 97.00 431 ILE A C 1
ATOM 3443 O O . ILE A 1 431 ? 11.853 0.473 13.164 1.00 97.00 431 ILE A O 1
ATOM 3447 N N . PRO A 1 432 ? 11.962 1.444 15.192 1.00 97.00 432 PRO A N 1
ATOM 3448 C CA . PRO A 1 432 ? 12.006 0.179 15.921 1.00 97.00 432 PRO A CA 1
ATOM 3449 C C . PRO A 1 432 ? 10.710 -0.618 15.756 1.00 97.00 432 PRO A C 1
ATOM 3451 O O . PRO A 1 432 ? 9.622 -0.051 15.688 1.00 97.00 432 PRO A O 1
ATOM 3454 N N . GLY A 1 433 ? 10.825 -1.942 15.746 1.00 96.06 433 GLY A N 1
ATOM 3455 C CA . GLY A 1 433 ? 9.700 -2.864 15.679 1.00 96.06 433 GLY A CA 1
ATOM 3456 C C . GLY A 1 433 ? 8.791 -2.762 16.903 1.00 96.06 433 GLY A C 1
ATOM 3457 O O . GLY A 1 433 ? 9.232 -2.546 18.032 1.00 96.06 433 GLY A O 1
ATOM 3458 N N . PHE A 1 434 ? 7.499 -2.930 16.671 1.00 96.69 434 PHE A N 1
ATOM 3459 C CA . PHE A 1 434 ? 6.461 -2.912 17.695 1.00 96.69 434 PHE A CA 1
ATOM 3460 C C . PHE A 1 434 ? 5.332 -3.855 17.278 1.00 96.69 434 PHE A C 1
ATOM 3462 O O . PHE A 1 434 ? 5.317 -4.353 16.150 1.00 96.69 434 PHE A O 1
ATOM 3469 N N . ASN A 1 435 ? 4.365 -4.081 18.168 1.00 97.12 435 ASN A N 1
ATOM 3470 C CA . ASN A 1 435 ? 3.233 -4.940 17.856 1.00 97.12 435 ASN A CA 1
ATOM 3471 C C . ASN A 1 435 ? 2.300 -4.289 16.814 1.00 97.12 435 ASN A C 1
ATOM 3473 O O . ASN A 1 435 ? 1.383 -3.540 17.152 1.00 97.12 435 ASN A O 1
ATOM 3477 N N . VAL A 1 436 ? 2.518 -4.612 15.538 1.00 97.56 436 VAL A N 1
ATOM 3478 C CA . VAL A 1 436 ? 1.750 -4.109 14.388 1.00 97.56 436 VAL A CA 1
ATOM 3479 C C . VAL A 1 436 ? 0.281 -4.538 14.466 1.00 97.56 436 VAL A C 1
ATOM 3481 O O . VAL A 1 436 ? -0.586 -3.861 13.914 1.00 97.56 436 VAL A O 1
ATOM 3484 N N . ARG A 1 437 ? -0.045 -5.607 15.214 1.00 97.56 437 ARG A N 1
ATOM 3485 C CA . ARG A 1 437 ? -1.435 -6.032 15.450 1.00 97.56 437 ARG A CA 1
ATOM 3486 C C . ARG A 1 437 ? -2.273 -4.906 16.054 1.00 97.56 437 ARG A C 1
ATOM 3488 O O . ARG A 1 437 ? -3.446 -4.813 15.711 1.00 97.56 437 ARG A O 1
ATOM 3495 N N . HIS A 1 438 ? -1.692 -4.059 16.904 1.00 97.00 438 HIS A N 1
ATOM 3496 C CA . HIS A 1 438 ? -2.395 -2.961 17.574 1.00 97.00 438 HIS A CA 1
ATOM 3497 C C . HIS A 1 438 ? -2.652 -1.732 16.674 1.00 97.00 438 HIS A C 1
ATOM 3499 O O . HIS A 1 438 ? -3.199 -0.735 17.138 1.00 97.00 438 HIS A O 1
ATOM 3505 N N . LEU A 1 439 ? -2.256 -1.771 15.394 1.00 98.19 439 LEU A N 1
ATOM 3506 C CA . LEU A 1 439 ? -2.693 -0.779 14.401 1.00 98.19 439 LEU A CA 1
ATOM 3507 C C . LEU A 1 439 ? -4.048 -1.130 13.767 1.00 98.19 439 LEU A C 1
ATOM 3509 O O . LEU A 1 439 ? -4.643 -0.283 13.101 1.00 98.19 439 LEU A O 1
ATOM 3513 N N . LEU A 1 440 ? -4.518 -2.366 13.972 1.00 98.19 440 LEU A N 1
ATOM 3514 C CA . LEU A 1 440 ? -5.831 -2.872 13.572 1.00 98.19 440 LEU A CA 1
ATOM 3515 C C . LEU A 1 440 ? -6.799 -2.856 14.773 1.00 98.19 440 LEU A C 1
ATOM 3517 O O . LEU A 1 440 ? -6.322 -2.850 15.908 1.00 98.19 440 LEU A O 1
ATOM 3521 N N . PRO A 1 441 ? -8.129 -2.907 14.558 1.00 96.62 441 PRO A N 1
ATOM 3522 C CA . PRO A 1 441 ? -9.116 -2.897 15.643 1.00 96.62 441 PRO A CA 1
ATOM 3523 C C . PRO A 1 441 ? -8.926 -4.035 16.653 1.00 96.62 441 PRO A C 1
ATOM 3525 O O . PRO A 1 441 ? -8.382 -5.093 16.319 1.00 96.62 441 PRO A O 1
ATOM 3528 N N . ASP A 1 442 ? -9.394 -3.845 17.885 1.00 92.88 442 ASP A N 1
ATOM 3529 C CA . ASP A 1 442 ? -9.207 -4.827 18.957 1.00 92.88 442 ASP A CA 1
ATOM 3530 C C . ASP A 1 442 ? -9.899 -6.158 18.626 1.00 92.88 442 ASP A C 1
ATOM 3532 O O . ASP A 1 442 ? -9.262 -7.212 18.724 1.00 92.88 442 ASP A O 1
ATOM 3536 N N . SER A 1 443 ? -11.129 -6.136 18.094 1.00 94.75 443 SER A N 1
ATOM 3537 C CA . SER A 1 443 ? -11.757 -7.326 17.507 1.00 94.75 443 SER A CA 1
ATOM 3538 C C . SER A 1 443 ? -11.544 -7.419 15.992 1.00 94.75 443 SER A C 1
ATOM 3540 O O . SER A 1 443 ? -11.872 -6.508 15.234 1.00 94.75 443 SER A O 1
ATOM 3542 N N . LEU A 1 444 ? -11.068 -8.581 15.522 1.00 96.50 444 LEU A N 1
ATOM 3543 C CA . LEU A 1 444 ? -11.032 -8.928 14.089 1.00 96.50 444 LEU A CA 1
ATOM 3544 C C . LEU A 1 444 ? -12.217 -9.811 13.662 1.00 96.50 444 LEU A C 1
ATOM 3546 O O . LEU A 1 444 ? -12.222 -10.326 12.546 1.00 96.50 444 LEU A O 1
ATOM 3550 N N . GLU A 1 445 ? -13.194 -10.044 14.542 1.00 95.75 445 GLU A N 1
ATOM 3551 C CA . GLU A 1 445 ? -14.298 -10.976 14.273 1.00 95.75 445 GLU A CA 1
ATOM 3552 C C . GLU A 1 445 ? -15.375 -10.367 13.373 1.00 95.75 445 GLU A C 1
ATOM 3554 O O . GLU A 1 445 ? -16.033 -11.088 12.625 1.00 95.75 445 GLU A O 1
ATOM 3559 N N . ARG A 1 446 ? -15.552 -9.039 13.426 1.00 97.00 446 ARG A N 1
ATOM 3560 C CA . ARG A 1 446 ? -16.613 -8.306 12.724 1.00 97.00 446 ARG A CA 1
ATOM 3561 C C . ARG A 1 446 ? -16.048 -7.530 11.538 1.00 97.00 446 ARG A C 1
ATOM 3563 O O . ARG A 1 446 ? -15.464 -6.460 11.703 1.00 97.00 446 ARG A O 1
ATOM 3570 N N . PHE A 1 447 ? -16.250 -8.056 10.337 1.00 98.25 447 PHE A N 1
ATOM 3571 C CA . PHE A 1 447 ? -15.747 -7.482 9.097 1.00 98.25 447 PHE A CA 1
ATOM 3572 C C . PHE A 1 447 ? -16.702 -7.694 7.922 1.00 98.25 447 PHE A C 1
ATOM 3574 O O . PHE A 1 447 ? -17.585 -8.553 7.938 1.00 98.25 447 PHE A O 1
ATOM 3581 N N . TYR A 1 448 ? -16.458 -6.913 6.878 1.00 98.56 448 TYR A N 1
ATOM 3582 C CA . TYR A 1 448 ? -17.047 -7.031 5.557 1.00 98.56 448 TYR A CA 1
ATOM 3583 C C . TYR A 1 448 ? -16.038 -7.666 4.593 1.00 98.56 448 TYR A C 1
ATOM 3585 O O . TYR A 1 448 ? -14.854 -7.332 4.633 1.00 98.56 448 TYR A O 1
ATOM 3593 N N . ARG A 1 449 ? -16.488 -8.573 3.722 1.00 98.31 449 ARG A N 1
ATOM 3594 C CA . ARG A 1 449 ? -15.669 -9.295 2.733 1.00 98.31 449 ARG A CA 1
ATOM 3595 C C . ARG A 1 449 ? -16.222 -9.075 1.327 1.00 98.31 449 ARG A C 1
ATOM 3597 O O . ARG A 1 449 ? -17.411 -9.289 1.098 1.00 98.31 449 ARG A O 1
ATOM 3604 N N . TYR A 1 450 ? -15.363 -8.692 0.383 1.00 98.31 450 TYR A N 1
ATOM 3605 C CA . TYR A 1 450 ? -15.703 -8.616 -1.044 1.00 98.31 450 TYR A CA 1
ATOM 3606 C C . TYR A 1 450 ? -14.452 -8.759 -1.929 1.00 98.31 450 TYR A C 1
ATOM 3608 O O . TYR A 1 450 ? -13.330 -8.627 -1.445 1.00 98.31 450 TYR A O 1
ATOM 3616 N N . ASN A 1 451 ? -14.634 -9.014 -3.228 1.00 98.19 451 ASN A N 1
ATOM 3617 C CA . ASN A 1 451 ? -13.536 -9.026 -4.203 1.00 98.19 451 ASN A CA 1
ATOM 3618 C C . ASN A 1 451 ? -13.515 -7.718 -5.011 1.00 98.19 451 ASN A C 1
ATOM 3620 O O . ASN A 1 451 ? -14.549 -7.248 -5.502 1.00 98.19 451 ASN A O 1
ATOM 3624 N N . GLY A 1 452 ? -12.329 -7.138 -5.152 1.00 98.25 452 GLY A N 1
ATOM 3625 C CA . GLY A 1 452 ? -12.122 -5.812 -5.717 1.00 98.25 452 GLY A CA 1
ATOM 3626 C C . GLY A 1 452 ? -10.738 -5.641 -6.335 1.00 98.25 452 GLY A C 1
ATOM 3627 O O . GLY A 1 452 ? -10.140 -6.604 -6.822 1.00 98.25 452 GLY A O 1
ATOM 3628 N N . SER A 1 453 ? -10.230 -4.412 -6.311 1.00 98.44 453 SER A N 1
ATOM 3629 C CA . SER A 1 453 ? -8.953 -4.050 -6.929 1.00 98.44 453 SER A CA 1
ATOM 3630 C C . SER A 1 453 ? -7.967 -3.419 -5.954 1.00 98.44 453 SER A C 1
ATOM 3632 O O . SER A 1 453 ? -8.317 -3.096 -4.820 1.00 98.44 453 SER A O 1
ATOM 3634 N N . LEU A 1 454 ? -6.740 -3.191 -6.426 1.00 98.00 454 LEU A N 1
ATOM 3635 C CA . LEU A 1 454 ? -5.914 -2.096 -5.917 1.00 98.00 454 LEU A CA 1
ATOM 3636 C C . LEU A 1 454 ? -6.670 -0.767 -6.104 1.00 98.00 454 LEU A C 1
ATOM 3638 O O . LEU A 1 454 ? -7.354 -0.579 -7.115 1.00 98.00 454 LEU A O 1
ATOM 3642 N N . THR A 1 455 ? -6.565 0.137 -5.135 1.00 98.00 455 THR A N 1
ATOM 3643 C CA . THR A 1 455 ? -7.205 1.466 -5.160 1.00 98.00 455 THR A CA 1
ATOM 3644 C C . THR A 1 455 ? -6.335 2.542 -5.807 1.00 98.00 455 THR A C 1
ATOM 3646 O O . THR A 1 455 ? -6.784 3.663 -6.016 1.00 98.00 455 THR A O 1
ATOM 3649 N N . THR A 1 456 ? -5.118 2.182 -6.203 1.00 96.56 456 THR A N 1
ATOM 3650 C CA . THR A 1 456 ? -4.177 3.005 -6.963 1.00 96.56 456 THR A CA 1
ATOM 3651 C C . THR A 1 456 ? -3.808 2.307 -8.277 1.00 96.56 456 THR A C 1
ATOM 3653 O O . THR A 1 456 ? -3.963 1.080 -8.386 1.00 96.56 456 THR A O 1
ATOM 3656 N N . PRO A 1 457 ? -3.330 3.045 -9.297 1.00 95.69 457 PRO A N 1
ATOM 3657 C CA . PRO A 1 457 ? -2.798 2.457 -10.520 1.00 95.69 457 PRO A CA 1
ATOM 3658 C C . PRO A 1 457 ? -1.728 1.381 -10.248 1.00 95.69 457 PRO A C 1
ATOM 3660 O O . PRO A 1 457 ? -0.933 1.526 -9.318 1.00 95.69 457 PRO A O 1
ATOM 3663 N N . PRO A 1 458 ? -1.703 0.281 -11.025 1.00 95.19 458 PRO A N 1
ATOM 3664 C CA . PRO A 1 458 ? -2.517 0.010 -12.214 1.00 95.19 458 PRO A CA 1
ATOM 3665 C C . PRO A 1 458 ? -3.905 -0.598 -11.917 1.00 95.19 458 PRO A C 1
ATOM 3667 O O . PRO A 1 458 ? -4.516 -1.159 -12.814 1.00 95.19 458 PRO A O 1
ATOM 3670 N N . CYS A 1 459 ? -4.437 -0.528 -10.692 1.00 96.69 459 CYS A N 1
ATOM 3671 C CA . CYS A 1 459 ? -5.801 -0.966 -10.350 1.00 96.69 459 CYS A CA 1
ATOM 3672 C C . CYS A 1 459 ? -6.151 -2.444 -10.662 1.00 96.69 459 CYS A C 1
ATOM 3674 O O . CYS A 1 459 ? -7.300 -2.757 -11.005 1.00 96.69 459 CYS A O 1
ATOM 3676 N N . PHE A 1 460 ? -5.195 -3.376 -10.550 1.00 97.12 460 PHE A N 1
ATOM 3677 C CA . PHE A 1 460 ? -5.448 -4.806 -10.789 1.00 97.12 460 PHE A CA 1
ATOM 3678 C C . PHE A 1 460 ? -6.596 -5.346 -9.916 1.00 97.12 460 PHE A C 1
ATOM 3680 O O . PHE A 1 460 ? -6.630 -5.119 -8.708 1.00 97.12 460 PHE A O 1
ATOM 3687 N N . GLN A 1 461 ? -7.525 -6.090 -10.528 1.00 97.19 461 GLN A N 1
ATOM 3688 C CA . GLN A 1 461 ? -8.736 -6.640 -9.891 1.00 97.19 461 GLN A CA 1
ATOM 3689 C C . GLN A 1 461 ? -8.470 -7.996 -9.218 1.00 97.19 461 GLN A C 1
ATOM 3691 O O . GLN A 1 461 ? -9.033 -9.024 -9.593 1.00 97.19 461 GLN A O 1
ATOM 3696 N N . THR A 1 462 ? -7.523 -7.996 -8.288 1.00 96.94 462 THR A N 1
ATOM 3697 C CA . THR A 1 462 ? -6.857 -9.193 -7.747 1.00 96.94 462 THR A CA 1
ATOM 3698 C C . THR A 1 462 ? -6.868 -9.242 -6.222 1.00 96.94 462 THR A C 1
ATOM 3700 O O . THR A 1 462 ? -6.161 -10.047 -5.612 1.00 96.94 462 THR A O 1
ATOM 3703 N N . VAL A 1 463 ? -7.668 -8.368 -5.601 1.00 98.44 463 VAL A N 1
ATOM 3704 C CA . VAL A 1 463 ? -7.694 -8.151 -4.156 1.00 98.44 463 VAL A CA 1
ATOM 3705 C C . VAL A 1 463 ? -8.964 -8.729 -3.546 1.00 98.44 463 VAL A C 1
ATOM 3707 O O . VAL A 1 463 ? -10.074 -8.308 -3.881 1.00 98.44 463 VAL A O 1
ATOM 3710 N N . SER A 1 464 ? -8.807 -9.637 -2.584 1.00 98.19 464 SER A N 1
ATOM 3711 C CA . SER A 1 464 ? -9.876 -9.968 -1.644 1.00 98.19 464 SER A CA 1
ATOM 3712 C C . SER A 1 464 ? -9.798 -9.024 -0.440 1.00 98.19 464 SER A C 1
ATOM 3714 O O . SER A 1 464 ? -8.860 -9.063 0.360 1.00 98.19 464 SER A O 1
ATOM 3716 N N . TRP A 1 465 ? -10.771 -8.124 -0.345 1.00 98.75 465 TRP A N 1
ATOM 3717 C CA . TRP A 1 465 ? -10.840 -7.077 0.668 1.00 98.75 465 TRP A CA 1
ATOM 3718 C C . TRP A 1 465 ? -11.504 -7.581 1.940 1.00 98.75 465 TRP A C 1
ATOM 3720 O O . TRP A 1 465 ? -12.567 -8.201 1.892 1.00 98.75 465 TRP A O 1
ATOM 3730 N N . THR A 1 466 ? -10.911 -7.259 3.088 1.00 98.81 466 THR A N 1
ATOM 3731 C CA . THR A 1 466 ? -11.563 -7.389 4.393 1.00 98.81 466 THR A CA 1
ATOM 3732 C C . THR A 1 466 ? -11.569 -6.044 5.096 1.00 98.81 466 THR A C 1
ATOM 3734 O O . THR A 1 466 ? -10.512 -5.571 5.496 1.00 98.81 466 THR A O 1
ATOM 3737 N N . VAL A 1 467 ? -12.741 -5.431 5.243 1.00 98.81 467 VAL A N 1
ATOM 3738 C CA . VAL A 1 467 ? -12.901 -4.118 5.886 1.00 98.81 467 VAL A CA 1
ATOM 3739 C C . VAL A 1 467 ? -13.514 -4.325 7.265 1.00 98.81 467 VAL A C 1
ATOM 3741 O O . VAL A 1 467 ? -14.611 -4.873 7.376 1.00 98.81 467 VAL A O 1
ATOM 3744 N N . PHE A 1 468 ? -12.811 -3.942 8.328 1.00 98.62 468 PHE A N 1
ATOM 3745 C CA . PHE A 1 468 ? -13.302 -4.129 9.694 1.00 98.62 468 PHE A CA 1
ATOM 3746 C C . PHE A 1 468 ? -14.472 -3.192 10.010 1.00 98.62 468 PHE A C 1
ATOM 3748 O O . PHE A 1 468 ? -14.487 -2.029 9.615 1.00 98.62 468 PHE A O 1
ATOM 3755 N N . ASN A 1 469 ? -15.460 -3.707 10.746 1.00 96.12 469 ASN A N 1
ATOM 3756 C CA . ASN A 1 469 ? -16.617 -2.925 11.186 1.00 96.12 469 ASN A CA 1
ATOM 3757 C C . ASN A 1 469 ? -16.293 -2.028 12.394 1.00 96.12 469 ASN A C 1
ATOM 3759 O O . ASN A 1 469 ? -16.952 -1.016 12.613 1.00 96.12 469 ASN A O 1
ATOM 3763 N N . GLU A 1 470 ? -15.317 -2.420 13.211 1.00 95.12 470 GLU A N 1
ATOM 3764 C CA . GLU A 1 470 ? -14.853 -1.629 14.348 1.00 95.12 470 GLU A CA 1
ATOM 3765 C C . GLU A 1 470 ? -13.809 -0.595 13.899 1.00 95.12 470 GLU A C 1
ATOM 3767 O O . GLU A 1 470 ? -12.899 -0.902 13.131 1.00 95.12 470 GLU A O 1
ATOM 3772 N N . SER A 1 471 ? -13.950 0.646 14.371 1.00 95.62 471 SER A N 1
ATOM 3773 C CA . SER A 1 471 ? -13.046 1.754 14.044 1.00 95.62 471 SER A CA 1
ATOM 3774 C C . SER A 1 471 ? -11.889 1.849 15.039 1.00 95.62 471 SER A C 1
ATOM 3776 O O . SER A 1 471 ? -12.135 1.966 16.243 1.00 95.62 471 SER A O 1
ATOM 3778 N N . ILE A 1 472 ? -10.660 1.956 14.543 1.00 98.31 472 ILE A N 1
ATOM 3779 C CA . ILE A 1 472 ? -9.500 2.394 15.327 1.00 98.31 472 ILE A CA 1
ATOM 3780 C C . ILE A 1 472 ? -9.727 3.838 15.797 1.00 98.31 472 ILE A C 1
ATOM 3782 O O . ILE A 1 472 ? -10.326 4.646 15.083 1.00 98.31 472 ILE A O 1
ATOM 3786 N N . ARG A 1 473 ? -9.239 4.186 16.992 1.00 97.38 473 ARG A N 1
ATOM 3787 C CA . ARG A 1 473 ? -9.304 5.549 17.538 1.00 97.38 473 ARG A CA 1
ATOM 3788 C C . ARG A 1 473 ? -7.911 6.152 17.682 1.00 97.38 473 ARG A C 1
ATOM 3790 O O . ARG A 1 473 ? -7.016 5.507 18.222 1.00 97.38 473 ARG A O 1
ATOM 3797 N N . VAL A 1 474 ? -7.761 7.392 17.220 1.00 98.25 474 VAL A N 1
ATOM 3798 C CA . VAL A 1 474 ? -6.577 8.255 17.400 1.00 98.25 474 VAL A CA 1
ATOM 3799 C C . VAL A 1 474 ? -7.036 9.652 17.816 1.00 98.25 474 VAL A C 1
ATOM 3801 O O . VAL A 1 474 ? -8.185 10.025 17.563 1.00 98.25 474 VAL A O 1
ATOM 3804 N N . SER A 1 475 ? -6.178 10.461 18.433 1.00 98.25 475 SER A N 1
ATOM 3805 C CA . SER A 1 475 ? -6.573 11.831 18.784 1.00 98.25 475 SER A CA 1
ATOM 3806 C C . SER A 1 475 ? -6.637 12.753 17.559 1.00 98.25 475 SER A C 1
ATOM 3808 O O . SER A 1 475 ? -6.015 12.510 16.521 1.00 98.25 475 SER A O 1
ATOM 3810 N N . ARG A 1 476 ? -7.335 13.889 17.689 1.00 97.31 476 ARG A N 1
ATOM 3811 C CA . ARG A 1 476 ? -7.356 14.942 16.651 1.00 97.31 476 ARG A CA 1
ATOM 3812 C C . ARG A 1 476 ? -5.962 15.532 16.381 1.00 97.31 476 ARG A C 1
ATOM 3814 O O . ARG A 1 476 ? -5.720 15.978 15.264 1.00 97.31 476 ARG A O 1
ATOM 3821 N N . LYS A 1 477 ? -5.049 15.505 17.362 1.00 97.44 477 LYS A N 1
ATOM 3822 C CA . LYS A 1 477 ? -3.631 15.890 17.210 1.00 97.44 477 LYS A CA 1
ATOM 3823 C C . LYS A 1 477 ? -2.883 14.874 16.341 1.00 97.44 477 LYS A C 1
ATOM 3825 O O . LYS A 1 477 ? -2.174 15.268 15.424 1.00 97.44 477 LYS A O 1
ATOM 3830 N N . GLN A 1 478 ? -3.056 13.582 16.614 1.00 97.94 478 GLN A N 1
ATOM 3831 C CA . GLN A 1 478 ? -2.407 12.507 15.862 1.00 97.94 478 GLN A CA 1
ATOM 3832 C C . GLN A 1 478 ? -2.877 12.442 14.406 1.00 97.94 478 GLN A C 1
ATOM 3834 O O . GLN A 1 478 ? -2.057 12.314 13.502 1.00 97.94 478 GLN A O 1
ATOM 3839 N N . LEU A 1 479 ? -4.180 12.609 14.167 1.00 97.75 479 LEU A N 1
ATOM 3840 C CA . LEU A 1 479 ? -4.719 12.707 12.812 1.00 97.75 479 LEU A CA 1
ATOM 3841 C C . LEU A 1 479 ? -4.186 13.949 12.070 1.00 97.75 479 LEU A C 1
ATOM 3843 O O . LEU A 1 479 ? -3.791 13.841 10.912 1.00 97.75 479 LEU A O 1
ATOM 3847 N N . ALA A 1 480 ? -4.103 15.105 12.740 1.00 96.88 480 ALA A N 1
ATOM 3848 C CA . ALA A 1 480 ? -3.530 16.317 12.149 1.00 96.88 480 ALA A CA 1
ATOM 3849 C C . ALA A 1 480 ? -2.048 16.143 11.775 1.00 96.88 480 ALA A C 1
ATOM 3851 O O . ALA A 1 480 ? -1.597 16.717 10.794 1.00 96.88 480 ALA A O 1
ATOM 3852 N N . ALA A 1 481 ? -1.290 15.305 12.491 1.00 96.50 481 ALA A N 1
ATOM 3853 C CA . ALA A 1 481 ? 0.097 15.022 12.127 1.00 96.50 481 ALA A CA 1
ATOM 3854 C C . ALA A 1 481 ? 0.218 14.356 10.740 1.00 96.50 481 ALA A C 1
ATOM 3856 O O . ALA A 1 481 ? 1.131 14.709 9.992 1.00 96.50 481 ALA A O 1
ATOM 3857 N N . LEU A 1 482 ? -0.703 13.455 10.369 1.00 94.00 482 LEU A N 1
ATOM 3858 C CA . LEU A 1 482 ? -0.770 12.888 9.013 1.00 94.00 482 LEU A CA 1
ATOM 3859 C C . LEU A 1 482 ? -1.182 13.945 7.981 1.00 94.00 482 LEU A C 1
ATOM 3861 O O . LEU A 1 482 ? -0.533 14.064 6.945 1.00 94.00 482 LEU A O 1
ATOM 3865 N N . GLU A 1 483 ? -2.225 14.723 8.289 1.00 95.06 483 GLU A N 1
ATOM 3866 C CA . GLU A 1 483 ? -2.758 15.759 7.395 1.00 95.06 483 GLU A CA 1
ATOM 3867 C C . GLU A 1 483 ? -1.739 16.873 7.094 1.00 95.06 483 GLU A C 1
ATOM 3869 O O . GLU A 1 483 ? -1.646 17.278 5.942 1.00 95.06 483 GLU A O 1
ATOM 3874 N N . ASP A 1 484 ? -0.981 17.346 8.095 1.00 94.88 484 ASP A N 1
ATOM 3875 C CA . ASP A 1 484 ? -0.213 18.604 8.045 1.00 94.88 484 ASP A CA 1
ATOM 3876 C C . ASP A 1 484 ? 1.319 18.437 7.861 1.00 94.88 484 ASP A C 1
ATOM 3878 O O . ASP A 1 484 ? 2.018 19.433 7.648 1.00 94.88 484 ASP A O 1
ATOM 3882 N N . THR A 1 485 ? 1.881 17.219 7.945 1.00 95.56 485 THR A N 1
ATOM 3883 C CA . THR A 1 485 ? 3.356 17.021 7.942 1.00 95.56 485 THR A CA 1
ATOM 3884 C C . THR A 1 485 ? 3.941 16.577 6.600 1.00 95.56 485 THR A C 1
ATOM 3886 O O . THR A 1 485 ? 5.043 17.001 6.244 1.00 95.56 485 THR A O 1
ATOM 3889 N N . LEU A 1 486 ? 3.255 15.686 5.883 1.00 95.69 486 LEU A N 1
ATOM 3890 C CA . LEU A 1 486 ? 3.806 14.992 4.714 1.00 95.69 486 LEU A CA 1
ATOM 3891 C C . LEU A 1 486 ? 3.645 15.816 3.439 1.00 95.69 486 LEU A C 1
ATOM 3893 O O . LEU A 1 486 ? 2.641 16.500 3.254 1.00 95.69 486 LEU A O 1
ATOM 3897 N N . LYS A 1 487 ? 4.625 15.742 2.536 1.00 94.00 487 LYS A N 1
ATOM 3898 C CA . LYS A 1 487 ? 4.648 16.539 1.304 1.00 94.00 487 LYS A CA 1
ATOM 3899 C C . LYS A 1 487 ? 5.018 15.732 0.069 1.00 94.00 487 LYS A C 1
ATOM 3901 O O . LYS A 1 487 ? 5.718 14.728 0.174 1.00 94.00 487 LYS A O 1
ATOM 3906 N N . THR A 1 488 ? 4.586 16.244 -1.080 1.00 89.44 488 THR A N 1
ATOM 3907 C CA . THR A 1 488 ? 4.931 15.771 -2.427 1.00 89.44 488 THR A CA 1
ATOM 3908 C C . THR A 1 488 ? 6.159 16.496 -3.009 1.00 89.44 488 THR A C 1
ATOM 3910 O O . THR A 1 488 ? 6.631 17.477 -2.424 1.00 89.44 488 THR A O 1
ATOM 3913 N N . GLU A 1 489 ? 6.664 16.062 -4.172 1.00 75.69 489 GLU A N 1
ATOM 3914 C CA . GLU A 1 489 ? 7.858 16.591 -4.870 1.00 75.69 489 GLU A CA 1
ATOM 3915 C C . GLU A 1 489 ? 7.815 18.123 -5.023 1.00 75.69 489 GLU A C 1
ATOM 3917 O O . GLU A 1 489 ? 8.816 18.819 -4.859 1.00 75.69 489 GLU A O 1
ATOM 3922 N N . HIS A 1 490 ? 6.628 18.686 -5.258 1.00 76.75 490 HIS A N 1
ATOM 3923 C CA . HIS A 1 490 ? 6.418 20.130 -5.407 1.00 76.75 490 HIS A CA 1
ATOM 3924 C C . HIS A 1 490 ? 6.290 20.889 -4.070 1.00 76.75 490 HIS A C 1
ATOM 3926 O O . HIS A 1 490 ? 5.762 22.002 -4.048 1.00 76.75 490 HIS A O 1
ATOM 3932 N N . ASN A 1 491 ? 6.721 20.293 -2.948 1.00 81.69 491 ASN A N 1
ATOM 3933 C CA . ASN A 1 491 ? 6.604 20.828 -1.581 1.00 81.69 491 ASN A CA 1
ATOM 3934 C C . ASN A 1 491 ? 5.145 21.169 -1.183 1.00 81.69 491 ASN A C 1
ATOM 3936 O O . ASN A 1 491 ? 4.910 21.931 -0.243 1.00 81.69 491 ASN A O 1
ATOM 3940 N N . LYS A 1 492 ? 4.159 20.593 -1.890 1.00 90.75 492 LYS A N 1
ATOM 3941 C CA . LYS A 1 492 ? 2.731 20.671 -1.557 1.00 90.75 492 LYS A CA 1
ATOM 3942 C C . LYS A 1 492 ? 2.398 19.617 -0.509 1.00 90.75 492 LYS A C 1
ATOM 3944 O O . LYS A 1 492 ? 2.988 18.543 -0.502 1.00 90.75 492 LYS A O 1
ATOM 3949 N N . LEU A 1 493 ? 1.431 19.921 0.346 1.00 93.25 493 LEU A N 1
ATOM 3950 C CA . LEU A 1 493 ? 0.962 19.015 1.387 1.00 93.25 493 LEU A CA 1
ATOM 3951 C C . LEU A 1 493 ? 0.288 17.771 0.781 1.00 93.25 493 LEU A C 1
ATOM 3953 O O . LEU A 1 493 ? -0.641 17.899 -0.022 1.00 93.25 493 LEU A O 1
ATOM 3957 N N . LEU A 1 494 ? 0.744 16.581 1.174 1.00 94.38 494 LEU A N 1
ATOM 3958 C CA . LEU A 1 494 ? 0.140 15.310 0.790 1.00 94.38 494 LEU A CA 1
ATOM 3959 C C . LEU A 1 494 ? -1.180 15.148 1.550 1.00 94.38 494 LEU A C 1
ATOM 3961 O O . LEU A 1 494 ? -1.205 14.919 2.756 1.00 94.38 494 LEU A O 1
ATOM 3965 N N . SER A 1 495 ? -2.285 15.315 0.833 1.00 92.88 495 SER A N 1
ATOM 3966 C CA . SER A 1 495 ? -3.634 15.354 1.394 1.00 92.88 495 SER A CA 1
ATOM 3967 C C . SER A 1 495 ? -4.654 14.879 0.363 1.00 92.88 495 SER A C 1
ATOM 3969 O O . SER A 1 495 ? -4.376 14.898 -0.839 1.00 92.88 495 SER A O 1
ATOM 3971 N N . LYS A 1 496 ? -5.838 14.457 0.829 1.00 94.69 496 LYS A N 1
ATOM 3972 C CA . LYS A 1 496 ? -6.887 13.845 -0.014 1.00 94.69 496 LYS A CA 1
ATOM 3973 C C . LYS A 1 496 ? -6.354 12.684 -0.858 1.00 94.69 496 LYS A C 1
ATOM 3975 O O . LYS A 1 496 ? -6.687 12.550 -2.035 1.00 94.69 496 LYS A O 1
ATOM 3980 N N . ASN A 1 497 ? -5.500 11.858 -0.263 1.00 96.88 497 ASN A N 1
ATOM 3981 C CA . ASN A 1 497 ? -4.817 10.771 -0.951 1.00 96.88 497 ASN A CA 1
ATOM 3982 C C . ASN A 1 497 ? -5.676 9.497 -0.997 1.00 96.88 497 ASN A C 1
ATOM 3984 O O . ASN A 1 497 ? -5.202 8.416 -0.670 1.00 96.88 497 ASN A O 1
ATOM 3988 N N . PHE A 1 498 ? -6.948 9.633 -1.377 1.00 97.50 498 PHE A N 1
ATOM 3989 C CA . PHE A 1 498 ? -7.925 8.547 -1.450 1.00 97.50 498 PHE A CA 1
ATOM 3990 C C . PHE A 1 498 ? -8.671 8.563 -2.789 1.00 97.50 498 PHE A C 1
ATOM 3992 O O . PHE A 1 498 ? -8.929 9.624 -3.369 1.00 97.50 498 PHE A O 1
ATOM 3999 N N . ARG A 1 499 ? -9.035 7.383 -3.286 1.00 98.00 499 ARG A N 1
ATOM 4000 C CA . ARG A 1 499 ? -9.838 7.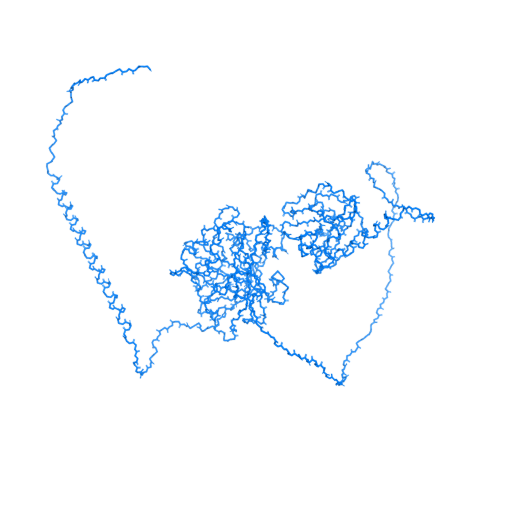203 -4.492 1.00 98.00 499 ARG A CA 1
ATOM 4001 C C . ARG A 1 499 ? -11.331 7.315 -4.176 1.00 98.00 499 ARG A C 1
ATOM 4003 O O . ARG A 1 499 ? -11.794 6.867 -3.129 1.00 98.00 499 ARG A O 1
ATOM 4010 N N . ALA A 1 500 ? -12.108 7.871 -5.102 1.00 96.44 500 ALA A N 1
ATOM 4011 C CA . ALA A 1 500 ? -13.565 7.893 -4.990 1.00 96.44 500 ALA A CA 1
ATOM 4012 C C . ALA A 1 500 ? -14.167 6.462 -4.932 1.00 96.44 500 ALA A C 1
ATOM 4014 O O . ALA A 1 500 ? -13.705 5.582 -5.671 1.00 96.44 500 ALA A O 1
ATOM 4015 N N . PRO A 1 501 ? -15.220 6.214 -4.123 1.00 97.62 501 PRO A N 1
ATOM 4016 C CA . PRO A 1 501 ? -15.935 4.937 -4.096 1.00 97.62 501 PRO A CA 1
ATOM 4017 C C . PRO A 1 501 ? -16.458 4.498 -5.469 1.00 97.62 501 PRO A C 1
ATOM 4019 O O . PRO A 1 501 ? -17.120 5.249 -6.182 1.00 97.62 501 PRO A O 1
ATOM 4022 N N . GLN A 1 502 ? -16.172 3.249 -5.823 1.00 98.12 502 GLN A N 1
ATOM 4023 C CA . GLN A 1 502 ? -16.480 2.636 -7.111 1.00 98.12 502 GLN A CA 1
ATOM 4024 C C . GLN A 1 502 ? -17.793 1.842 -7.050 1.00 98.12 502 GLN A C 1
ATOM 4026 O O . GLN A 1 502 ? -18.217 1.358 -5.997 1.00 98.12 502 GLN A O 1
ATOM 4031 N N . LEU A 1 503 ? -18.444 1.666 -8.202 1.00 97.12 503 LEU A N 1
ATOM 4032 C CA . LEU A 1 503 ? -19.713 0.942 -8.289 1.00 97.12 503 LEU A CA 1
ATOM 4033 C C . LEU A 1 503 ? -19.533 -0.569 -8.056 1.00 97.12 503 LEU A C 1
ATOM 4035 O O . LEU A 1 503 ? -18.595 -1.205 -8.543 1.00 97.12 503 LEU A O 1
ATOM 4039 N N . LEU A 1 504 ? -20.492 -1.185 -7.359 1.00 96.12 504 LEU A N 1
ATOM 4040 C CA . LEU A 1 504 ? -20.474 -2.629 -7.093 1.00 96.12 504 LEU A CA 1
ATOM 4041 C C . LEU A 1 504 ? -20.637 -3.488 -8.357 1.00 96.12 504 LEU A C 1
ATOM 4043 O O . LEU A 1 504 ? -20.137 -4.609 -8.377 1.00 96.12 504 LEU A O 1
ATOM 4047 N N . HIS A 1 505 ? -21.327 -2.994 -9.394 1.00 96.19 505 HIS A N 1
ATOM 4048 C CA . HIS A 1 505 ? -21.607 -3.722 -10.646 1.00 96.19 505 HIS A CA 1
ATOM 4049 C C . HIS A 1 505 ? -22.132 -5.163 -10.441 1.00 96.19 505 HIS A C 1
ATOM 4051 O O . HIS A 1 505 ? -21.751 -6.092 -11.149 1.00 96.19 505 HIS A O 1
ATOM 4057 N N . GLY A 1 506 ? -23.012 -5.360 -9.452 1.00 94.19 506 GLY A N 1
ATOM 4058 C CA . GLY A 1 506 ? -23.610 -6.663 -9.135 1.00 94.19 506 GLY A CA 1
ATOM 4059 C C . GLY A 1 506 ? -22.771 -7.568 -8.223 1.00 94.19 506 GLY A C 1
ATOM 4060 O O . GLY A 1 506 ? -23.249 -8.634 -7.833 1.00 94.19 506 GLY A O 1
ATOM 4061 N N . ARG A 1 507 ? -21.557 -7.155 -7.825 1.00 96.56 507 ARG A N 1
ATOM 4062 C CA . ARG A 1 507 ? -20.810 -7.816 -6.743 1.00 96.56 507 ARG A CA 1
ATOM 4063 C C . ARG A 1 507 ? -21.601 -7.748 -5.437 1.00 96.56 507 ARG A C 1
ATOM 4065 O O . ARG A 1 507 ? -22.244 -6.742 -5.143 1.00 96.56 507 ARG A O 1
ATOM 4072 N N . LYS A 1 508 ? -21.496 -8.805 -4.631 1.00 94.94 508 LYS A N 1
ATOM 4073 C CA . LYS A 1 508 ? -22.022 -8.844 -3.262 1.00 94.94 508 LYS A CA 1
ATOM 4074 C C . LYS A 1 508 ? -20.898 -8.564 -2.270 1.00 94.94 508 LYS A C 1
ATOM 4076 O O . LYS A 1 508 ? -19.795 -9.083 -2.428 1.00 94.94 508 LYS A O 1
ATOM 4081 N N . VAL A 1 509 ? -21.213 -7.783 -1.245 1.00 97.94 509 VAL A N 1
ATOM 4082 C CA . VAL A 1 509 ? -20.429 -7.689 -0.010 1.00 97.94 509 VAL A CA 1
ATOM 4083 C C . VAL A 1 509 ? -21.055 -8.660 0.990 1.00 97.94 509 VAL A C 1
ATOM 4085 O O . VAL A 1 509 ? -22.275 -8.800 1.007 1.00 97.94 509 VAL A O 1
ATOM 4088 N N . LEU A 1 510 ? -20.244 -9.341 1.794 1.00 97.88 510 LEU A N 1
ATOM 4089 C CA . LEU A 1 510 ? -20.691 -10.261 2.846 1.00 97.88 510 LEU A CA 1
ATOM 4090 C C . LEU A 1 510 ? -20.248 -9.733 4.215 1.00 97.88 510 LEU A C 1
ATOM 4092 O O . LEU A 1 510 ? -19.159 -9.172 4.311 1.00 97.88 510 LEU A O 1
ATOM 4096 N N . ALA A 1 511 ? -21.039 -9.933 5.270 1.00 98.12 511 ALA A N 1
ATOM 4097 C CA . ALA A 1 511 ? -20.650 -9.625 6.650 1.00 98.12 511 ALA A CA 1
ATOM 4098 C C . ALA A 1 511 ? -20.349 -10.909 7.430 1.00 98.12 511 ALA A C 1
ATOM 4100 O O . ALA A 1 511 ? -21.082 -11.889 7.313 1.00 98.12 511 ALA A O 1
ATOM 4101 N N . SER A 1 512 ? -19.326 -10.891 8.288 1.00 97.50 512 SER A N 1
ATOM 4102 C CA . SER A 1 512 ? -19.028 -11.981 9.237 1.00 97.50 512 SER A CA 1
ATOM 4103 C C . SER A 1 512 ? -19.915 -11.965 10.493 1.00 97.50 512 SER A C 1
ATOM 4105 O O . SER A 1 512 ? -19.716 -12.752 11.416 1.00 97.50 512 SER A O 1
ATOM 4107 N N . PHE A 1 513 ? -20.898 -11.064 10.551 1.00 95.56 513 PHE A N 1
ATOM 4108 C CA . PHE A 1 513 ? -21.801 -10.860 11.681 1.00 95.56 513 PHE A CA 1
ATOM 4109 C C . PHE A 1 513 ? -23.205 -10.469 11.202 1.00 95.56 513 PHE A C 1
ATOM 4111 O O . PHE A 1 513 ? -23.388 -10.028 10.069 1.00 95.56 513 PHE A O 1
ATOM 4118 N N . HIS A 1 514 ? -24.199 -10.589 12.084 1.00 90.69 514 HIS A N 1
ATOM 4119 C CA . HIS A 1 514 ? -25.572 -10.186 11.787 1.00 90.69 514 HIS A CA 1
ATOM 4120 C C . HIS A 1 514 ? -25.705 -8.657 11.679 1.00 90.69 514 HIS A C 1
ATOM 4122 O O . HIS A 1 514 ? -25.628 -7.937 12.677 1.00 90.69 514 HIS A O 1
ATOM 4128 N N . THR A 1 515 ? -25.970 -8.179 10.466 1.00 71.69 515 THR A N 1
ATOM 4129 C CA . THR A 1 515 ? -26.407 -6.819 10.118 1.00 71.69 515 THR A CA 1
ATOM 4130 C C . THR A 1 515 ? -27.905 -6.660 10.408 1.00 71.69 515 THR A C 1
ATOM 4132 O O . THR A 1 515 ? -28.750 -6.608 9.518 1.00 71.69 515 THR A O 1
ATOM 4135 N N . GLY A 1 516 ? -28.267 -6.660 11.694 1.00 57.09 516 GLY A N 1
ATOM 4136 C CA . GLY A 1 516 ? -29.663 -6.522 12.113 1.00 57.09 516 GLY A CA 1
ATOM 4137 C C . GLY A 1 516 ? -30.228 -5.123 11.814 1.00 57.09 516 GLY A C 1
ATOM 4138 O O . GLY A 1 516 ? -29.543 -4.132 12.075 1.00 57.09 516 GLY A O 1
ATOM 4139 N N . PRO A 1 517 ? -31.480 -4.994 11.335 1.00 46.44 517 PRO A N 1
ATOM 4140 C CA . PRO A 1 517 ? -32.133 -3.694 11.266 1.00 46.44 517 PRO A CA 1
ATOM 4141 C C . PRO A 1 517 ? -32.371 -3.174 12.689 1.00 46.44 517 PRO A C 1
ATOM 4143 O O . PRO A 1 517 ? -33.046 -3.827 13.487 1.00 46.44 517 PRO A O 1
ATOM 4146 N N . HIS A 1 518 ? -31.876 -1.973 13.001 1.00 43.31 518 HIS A N 1
ATOM 4147 C CA . HIS A 1 518 ? -32.192 -1.264 14.247 1.00 43.31 518 HIS A CA 1
ATOM 4148 C C . HIS A 1 518 ? -33.644 -0.739 14.244 1.00 43.31 518 HIS A C 1
ATOM 4150 O O . HIS A 1 518 ? -33.903 0.459 14.312 1.00 43.31 518 HIS A O 1
ATOM 4156 N N . ILE A 1 519 ? -34.618 -1.653 14.202 1.00 39.28 519 ILE A N 1
ATOM 4157 C CA . ILE A 1 519 ? -36.002 -1.381 14.594 1.00 39.28 519 ILE A CA 1
ATOM 4158 C C . ILE A 1 519 ? -36.136 -1.804 16.054 1.00 39.28 519 ILE A C 1
ATOM 4160 O O . ILE A 1 519 ? -36.539 -2.923 16.373 1.00 39.28 519 ILE A O 1
ATOM 4164 N N . GLY A 1 520 ? -35.800 -0.879 16.951 1.00 37.47 520 GLY A N 1
ATOM 4165 C CA . GLY A 1 520 ? -36.134 -0.986 18.366 1.00 37.47 520 GLY A CA 1
ATOM 4166 C C . GLY A 1 520 ? -37.641 -0.846 18.577 1.00 37.47 520 GLY A C 1
ATOM 4167 O O . GLY A 1 520 ? -38.108 0.202 19.011 1.00 37.47 520 GLY A O 1
ATOM 4168 N N . LYS A 1 521 ? -38.415 -1.896 18.276 1.00 30.66 521 LYS A N 1
ATOM 4169 C CA . LYS A 1 521 ? -39.735 -2.085 18.889 1.00 30.66 521 LYS A CA 1
ATOM 4170 C C . LYS A 1 521 ? -39.539 -2.861 20.196 1.00 30.66 521 LYS A C 1
ATOM 4172 O O . LYS A 1 521 ? -38.874 -3.898 20.162 1.00 30.66 521 LYS A O 1
ATOM 4177 N N . PRO A 1 522 ? -40.082 -2.388 21.332 1.00 38.19 522 PRO A N 1
ATOM 4178 C CA . PRO A 1 522 ? -39.880 -3.041 22.618 1.00 38.19 522 PRO A CA 1
ATOM 4179 C C . PRO A 1 522 ? -40.494 -4.441 22.586 1.00 38.19 522 PRO A C 1
ATOM 4181 O O . PRO A 1 522 ? -41.682 -4.613 22.304 1.00 38.19 522 PRO A O 1
ATOM 4184 N N . LYS A 1 523 ? -39.667 -5.453 22.848 1.00 34.00 523 LYS A N 1
ATOM 4185 C CA . LYS A 1 523 ? -40.102 -6.846 22.890 1.00 34.00 523 LYS A CA 1
ATOM 4186 C C . LYS A 1 523 ? -40.682 -7.119 24.275 1.00 34.00 523 LYS A C 1
ATOM 4188 O O . LYS A 1 523 ? -39.937 -7.255 25.237 1.00 34.00 523 LYS A O 1
ATOM 4193 N N . ALA A 1 524 ? -42.006 -7.169 24.371 1.00 43.41 524 ALA A N 1
ATOM 4194 C CA . ALA A 1 524 ? -42.678 -7.532 25.610 1.00 43.41 524 ALA A CA 1
ATOM 4195 C C . ALA A 1 524 ? -42.407 -9.006 25.959 1.00 43.41 524 ALA A C 1
ATOM 4197 O O . ALA A 1 524 ? -42.717 -9.895 25.164 1.00 43.41 524 ALA A O 1
ATOM 4198 N N . LEU A 1 525 ? -41.878 -9.255 27.158 1.00 33.72 525 LEU A N 1
ATOM 4199 C CA . LEU A 1 525 ? -42.086 -10.498 27.899 1.00 33.72 525 LEU A CA 1
ATOM 4200 C C . LEU A 1 525 ? -42.035 -10.208 29.410 1.00 33.72 525 LEU A C 1
ATOM 4202 O O . LEU A 1 525 ? -41.455 -9.210 29.831 1.00 33.72 525 LEU A O 1
ATOM 4206 N N . ALA A 1 526 ? -42.738 -11.034 30.184 1.00 33.25 526 ALA A N 1
ATOM 4207 C CA . ALA A 1 526 ? -43.052 -10.841 31.601 1.00 33.25 526 ALA A CA 1
ATOM 4208 C C . ALA A 1 526 ? -41.844 -11.127 32.543 1.00 33.25 526 ALA A C 1
ATOM 4210 O O . ALA A 1 526 ? -40.804 -11.573 32.058 1.00 33.25 526 ALA A O 1
ATOM 4211 N N . PRO A 1 527 ? -41.938 -10.815 33.854 1.00 42.25 527 PRO A N 1
ATOM 4212 C CA . PRO A 1 527 ? -40.773 -10.430 34.652 1.00 42.25 527 PRO A CA 1
ATOM 4213 C C . PRO A 1 527 ? -40.138 -11.563 35.467 1.00 42.25 527 PRO A C 1
ATOM 4215 O O . PRO A 1 527 ? -40.847 -12.357 36.078 1.00 42.25 527 PRO A O 1
ATOM 4218 N N . GLU A 1 528 ? -38.812 -11.503 35.621 1.00 32.28 528 GLU A N 1
ATOM 4219 C CA . GLU A 1 528 ? -38.094 -12.074 36.769 1.00 32.28 528 GLU A CA 1
ATOM 4220 C C . GLU A 1 528 ? -37.096 -11.037 37.328 1.00 32.28 528 GLU A C 1
ATOM 4222 O O . GLU A 1 528 ? -36.141 -10.646 36.664 1.00 32.28 528 GLU A O 1
ATOM 4227 N N . THR A 1 529 ? -37.429 -10.548 38.528 1.00 35.12 529 THR A N 1
ATOM 4228 C CA . THR A 1 529 ? -36.589 -9.998 39.619 1.00 35.12 529 THR A CA 1
ATOM 4229 C C . THR A 1 529 ? -35.255 -9.285 39.319 1.00 35.12 529 THR A C 1
ATOM 4231 O O . THR A 1 529 ? -34.280 -9.921 38.938 1.00 35.12 529 THR A O 1
ATOM 4234 N N . GLU A 1 530 ? -35.235 -7.981 39.649 1.00 42.62 530 GLU A N 1
ATOM 4235 C CA . GLU A 1 530 ? -34.196 -7.201 40.377 1.00 42.62 530 GLU A CA 1
ATOM 4236 C C . GLU A 1 530 ? -32.730 -7.697 40.285 1.00 42.62 530 GLU A C 1
ATOM 4238 O O . GLU A 1 530 ? -32.404 -8.796 40.714 1.00 42.62 530 GLU A O 1
ATOM 4243 N N . ASP A 1 531 ? -31.762 -6.906 39.802 1.00 40.91 531 ASP A N 1
ATOM 4244 C CA . ASP A 1 531 ? -31.273 -5.716 40.524 1.00 40.91 531 ASP A CA 1
ATOM 4245 C C . ASP A 1 531 ? -30.407 -4.792 39.616 1.00 40.91 531 ASP A C 1
ATOM 4247 O O . ASP A 1 531 ? -29.297 -5.161 39.224 1.00 40.91 531 ASP A O 1
ATOM 4251 N N . SER A 1 532 ? -30.896 -3.599 39.223 1.00 39.97 532 SER A N 1
ATOM 4252 C CA . SER A 1 532 ? -30.109 -2.641 38.401 1.00 39.97 532 SER A CA 1
ATOM 4253 C C . SER A 1 532 ? -30.606 -1.176 38.362 1.00 39.97 532 SER A C 1
ATOM 4255 O O . SER A 1 532 ? -30.202 -0.410 37.485 1.00 39.97 532 SER A O 1
ATOM 4257 N N . SER A 1 533 ? -31.490 -0.740 39.264 1.00 42.59 533 SER A N 1
ATOM 4258 C CA . SER A 1 533 ? -32.253 0.522 39.115 1.00 42.59 533 SER A CA 1
ATOM 4259 C C . SER A 1 533 ? -31.531 1.818 39.542 1.00 42.59 533 SER A C 1
ATOM 4261 O O . SER A 1 533 ? -32.083 2.910 39.399 1.00 42.59 533 SER A O 1
ATOM 4263 N N . ILE A 1 534 ? -30.292 1.742 40.042 1.00 47.19 534 ILE A N 1
ATOM 4264 C CA . ILE A 1 534 ? -29.610 2.891 40.677 1.00 47.19 534 ILE A CA 1
ATOM 4265 C C . ILE A 1 534 ? -28.881 3.809 39.667 1.00 47.19 534 ILE A C 1
ATOM 4267 O O . ILE A 1 534 ? -28.706 5.004 39.928 1.00 47.19 534 ILE A O 1
ATOM 4271 N N . MET A 1 535 ? -28.482 3.308 38.489 1.00 42.66 535 MET A N 1
ATOM 4272 C CA . MET A 1 535 ? -27.590 4.064 37.589 1.00 42.66 535 MET A CA 1
ATOM 4273 C C . MET A 1 535 ? -28.305 4.995 36.586 1.00 42.66 535 MET A C 1
ATOM 4275 O O . MET A 1 535 ? -27.792 6.081 36.317 1.00 42.66 535 MET A O 1
ATOM 4279 N N . GLU A 1 536 ? -29.502 4.657 36.085 1.00 47.97 536 GLU A N 1
ATOM 4280 C CA . GLU A 1 536 ? -30.238 5.529 35.141 1.00 47.97 536 GLU A CA 1
ATOM 4281 C C . GLU A 1 536 ? -30.866 6.765 35.811 1.00 47.97 536 GLU A C 1
ATOM 4283 O O . GLU A 1 536 ? -30.848 7.859 35.242 1.00 47.97 536 GLU A O 1
ATOM 4288 N N . SER A 1 537 ? -31.357 6.635 37.050 1.00 54.81 537 SER A N 1
ATOM 4289 C CA . SER A 1 537 ? -31.984 7.743 37.797 1.00 54.81 537 SER A CA 1
ATOM 4290 C C . SER A 1 537 ? -31.034 8.940 37.980 1.00 54.81 537 SER A C 1
ATOM 4292 O O . SER A 1 537 ? -31.406 10.100 37.779 1.00 54.81 537 SER A O 1
ATOM 4294 N N . SER A 1 538 ? -29.759 8.653 38.266 1.00 57.56 538 SER A N 1
ATOM 4295 C CA . SER A 1 538 ? -28.721 9.665 38.495 1.00 57.56 538 SER A CA 1
ATOM 4296 C C . SER A 1 538 ? -28.472 10.558 37.271 1.00 57.56 538 SER A C 1
ATOM 4298 O O . SER A 1 538 ? -28.275 11.767 37.417 1.00 57.56 538 SER A O 1
ATOM 4300 N N . GLY A 1 539 ? -28.526 9.995 36.057 1.00 70.56 539 GLY A N 1
ATOM 4301 C CA . GLY A 1 539 ? -28.297 10.734 34.810 1.00 70.56 539 GLY A CA 1
ATOM 4302 C C . GLY A 1 539 ? -29.387 11.769 34.518 1.00 70.56 539 GLY A C 1
ATOM 4303 O O . GLY A 1 539 ? -29.082 12.906 34.150 1.00 70.56 539 GLY A O 1
ATOM 4304 N N . HIS A 1 540 ? -30.654 11.417 34.756 1.00 72.81 540 HIS A N 1
ATOM 4305 C CA . HIS A 1 540 ? -31.775 12.347 34.594 1.00 72.81 540 HIS A CA 1
ATOM 4306 C C . HIS A 1 540 ? -31.742 13.484 35.621 1.00 72.81 540 HIS A C 1
ATOM 4308 O O . HIS A 1 540 ? -31.954 14.641 35.256 1.00 72.81 540 HIS A O 1
ATOM 4314 N N . ILE A 1 541 ? -31.413 13.184 36.882 1.00 78.94 541 ILE A N 1
ATOM 4315 C CA . ILE A 1 541 ? -31.279 14.199 37.937 1.00 78.94 541 ILE A CA 1
ATOM 4316 C C . ILE A 1 541 ? -30.156 15.191 37.590 1.00 78.94 541 ILE A C 1
ATOM 4318 O O . ILE A 1 541 ? -30.371 16.403 37.645 1.00 78.94 541 ILE A O 1
ATOM 4322 N N . LEU A 1 542 ? -28.992 14.703 37.143 1.00 81.00 542 LEU A N 1
ATOM 4323 C CA . LEU A 1 542 ? -27.890 15.550 36.670 1.00 81.00 542 LEU A CA 1
ATOM 4324 C C . LEU A 1 542 ? -28.302 16.434 35.482 1.00 81.00 542 LEU A C 1
ATOM 4326 O O . LEU A 1 542 ? -28.044 17.639 35.504 1.00 81.00 542 LEU A O 1
ATOM 4330 N N . ALA A 1 543 ? -28.983 15.878 34.477 1.00 78.00 543 ALA A N 1
ATOM 4331 C CA . ALA A 1 543 ? -29.453 16.639 33.318 1.00 78.00 543 ALA A CA 1
ATOM 4332 C C . ALA A 1 543 ? -30.435 17.764 33.704 1.00 78.00 543 ALA A C 1
ATOM 4334 O O . ALA A 1 543 ? -30.322 18.883 33.198 1.00 78.00 543 ALA A O 1
ATOM 4335 N N . ILE A 1 544 ? -31.353 17.501 34.642 1.00 86.94 544 ILE A N 1
ATOM 4336 C CA . ILE A 1 544 ? -32.296 18.502 35.166 1.00 86.94 544 ILE A CA 1
ATOM 4337 C C . ILE A 1 544 ? -31.553 19.605 35.935 1.00 86.94 544 ILE A C 1
ATOM 4339 O O . ILE A 1 544 ? -31.831 20.787 35.723 1.00 86.94 544 ILE A O 1
ATOM 4343 N N . ILE A 1 545 ? -30.574 19.251 36.777 1.00 89.00 545 ILE A N 1
ATOM 4344 C CA . ILE A 1 545 ? -29.762 20.220 37.534 1.00 89.00 545 ILE A CA 1
ATOM 4345 C C . ILE A 1 545 ? -28.958 21.124 36.588 1.00 89.00 545 ILE A C 1
ATOM 4347 O O . ILE A 1 545 ? -28.997 22.348 36.732 1.00 89.00 545 ILE A O 1
ATOM 4351 N N . PHE A 1 546 ? -28.277 20.560 35.585 1.00 89.00 546 PHE A N 1
ATOM 4352 C CA . PHE A 1 546 ? -27.537 21.351 34.595 1.00 89.00 546 PHE A CA 1
ATOM 4353 C C . PHE A 1 546 ? -28.460 22.238 33.746 1.00 89.00 546 PHE A C 1
ATOM 4355 O O . PHE A 1 546 ? -28.142 23.408 33.528 1.00 89.00 546 PHE A O 1
ATOM 4362 N N . GLY A 1 547 ? -29.625 21.731 33.328 1.00 90.31 547 GLY A N 1
ATOM 4363 C CA . GLY A 1 547 ? -30.631 22.518 32.609 1.00 90.31 547 GLY A CA 1
ATOM 4364 C C . GLY A 1 547 ? -31.161 23.699 33.432 1.00 90.31 547 GLY A C 1
ATOM 4365 O O . GLY A 1 547 ? -31.236 24.821 32.928 1.00 90.31 547 GLY A O 1
ATOM 4366 N N . ALA A 1 548 ? -31.453 23.481 34.717 1.00 91.69 548 ALA A N 1
ATOM 4367 C CA . ALA A 1 548 ? -31.894 24.531 35.634 1.00 91.69 548 ALA A CA 1
ATOM 4368 C C . ALA A 1 548 ? -30.805 25.596 35.868 1.00 91.69 548 ALA A C 1
ATOM 4370 O O . ALA A 1 548 ? -31.087 26.793 35.788 1.00 91.69 548 ALA A O 1
ATOM 4371 N N . LEU A 1 549 ? -29.549 25.188 36.085 1.00 92.19 549 LEU A N 1
ATOM 4372 C CA . LEU A 1 549 ? -28.411 26.107 36.229 1.00 92.19 549 LEU A CA 1
ATOM 4373 C C . LEU A 1 549 ? -28.170 26.941 34.957 1.00 92.19 549 LEU A C 1
ATOM 4375 O O . LEU A 1 549 ? -27.901 28.145 35.038 1.00 92.19 549 LEU A O 1
ATOM 4379 N N . PHE A 1 550 ? -28.316 26.339 33.776 1.00 92.00 550 PHE A N 1
ATOM 4380 C CA . PHE A 1 550 ? -28.197 27.048 32.503 1.00 92.00 550 PHE A CA 1
ATOM 4381 C C . PHE A 1 550 ? -29.338 28.060 32.297 1.00 92.00 550 PHE A C 1
ATOM 4383 O O . PHE A 1 550 ? -29.095 29.211 31.930 1.00 92.00 550 PHE A O 1
ATOM 4390 N N . ALA A 1 551 ? -30.578 27.688 32.631 1.00 91.75 551 ALA A N 1
ATOM 4391 C CA . ALA A 1 551 ? -31.715 28.605 32.591 1.00 91.75 551 ALA A CA 1
ATOM 4392 C C . ALA A 1 551 ? -31.534 29.794 33.555 1.00 91.75 551 ALA A C 1
ATOM 4394 O O . ALA A 1 551 ? -31.747 30.942 33.161 1.00 91.75 551 ALA A O 1
ATOM 4395 N N . ILE A 1 552 ? -31.080 29.548 34.790 1.00 94.19 552 ILE A N 1
ATOM 4396 C CA . ILE A 1 552 ? -30.827 30.597 35.792 1.00 94.19 552 ILE A CA 1
ATOM 4397 C C . ILE A 1 552 ? -29.720 31.552 35.324 1.00 94.19 552 ILE A C 1
ATOM 4399 O O . ILE A 1 552 ? -29.888 32.769 35.419 1.00 94.19 552 ILE A O 1
ATOM 4403 N N . THR A 1 553 ? -28.611 31.040 34.783 1.00 92.06 553 THR A N 1
ATOM 4404 C CA . THR A 1 553 ? -27.509 31.896 34.304 1.00 92.06 553 THR A CA 1
ATOM 4405 C C . THR A 1 553 ? -27.918 32.749 33.098 1.00 92.06 553 THR A C 1
ATOM 4407 O O . THR A 1 553 ? -27.606 33.942 33.078 1.00 92.06 553 THR A O 1
ATOM 4410 N N . LEU A 1 554 ? -28.709 32.212 32.159 1.00 92.69 554 LEU A N 1
ATOM 4411 C CA . LEU A 1 554 ? -29.318 32.999 31.076 1.00 92.69 554 LEU A CA 1
ATOM 4412 C C . LEU A 1 554 ? -30.276 34.083 31.592 1.00 92.69 554 LEU A C 1
ATOM 4414 O O . LEU A 1 554 ? -30.280 35.201 31.066 1.00 92.69 554 LEU A O 1
ATOM 4418 N N . LEU A 1 555 ? -31.065 33.795 32.631 1.00 93.81 555 LEU A N 1
ATOM 4419 C CA . LEU A 1 555 ? -31.995 34.759 33.229 1.00 93.81 555 LEU A CA 1
ATOM 4420 C C . LEU A 1 555 ? -31.235 35.894 33.936 1.00 93.81 555 LEU A C 1
ATOM 4422 O O . LEU A 1 555 ? -31.523 37.070 33.705 1.00 93.81 555 LEU A O 1
ATOM 4426 N N . VAL A 1 556 ? -30.199 35.565 34.714 1.00 93.56 556 VAL A N 1
ATOM 4427 C CA . VAL A 1 556 ? -29.302 36.546 35.351 1.00 93.56 556 VAL A CA 1
ATOM 4428 C C . VAL A 1 556 ? -28.591 37.405 34.302 1.00 93.56 556 VAL A C 1
ATOM 4430 O O . VAL A 1 556 ? -28.557 38.629 34.444 1.00 93.56 556 VAL A O 1
ATOM 4433 N N . PHE A 1 557 ? -28.087 36.812 33.215 1.00 92.50 557 PHE A N 1
ATOM 4434 C CA . PHE A 1 557 ? -27.451 37.550 32.120 1.00 92.50 557 PHE A CA 1
ATOM 4435 C C . PHE A 1 557 ? -28.441 38.465 31.376 1.00 92.50 557 PHE A C 1
ATOM 4437 O O . PHE A 1 557 ? -28.119 39.611 31.046 1.00 92.50 557 PHE A O 1
ATOM 4444 N N . SER A 1 558 ? -29.682 38.017 31.181 1.00 88.62 558 SER A N 1
ATOM 4445 C CA . SER A 1 558 ? -30.758 38.816 30.580 1.00 88.62 558 SER A CA 1
ATOM 4446 C C . SER A 1 558 ? -31.161 40.000 31.471 1.00 88.62 558 SER A C 1
ATOM 4448 O O . SER A 1 558 ? -31.289 41.129 30.998 1.00 88.62 558 SER A O 1
ATOM 4450 N N . VAL A 1 559 ? -31.271 39.792 32.788 1.00 90.94 559 VAL A N 1
ATOM 4451 C CA . VAL A 1 559 ? -31.514 40.870 33.763 1.00 90.94 559 VAL A CA 1
ATOM 4452 C C . VAL A 1 559 ? -30.324 41.832 33.845 1.00 90.94 559 VAL A C 1
ATOM 4454 O O . VAL A 1 559 ? -30.524 43.046 33.930 1.00 90.94 559 VAL A O 1
ATOM 4457 N N . TYR A 1 560 ? -29.089 41.328 33.778 1.00 90.50 560 TYR A N 1
ATOM 4458 C CA . TYR A 1 560 ? -27.873 42.141 33.756 1.00 90.50 560 TYR A CA 1
ATOM 4459 C C . TYR A 1 560 ? -27.811 43.032 32.509 1.00 90.50 560 TYR A C 1
ATOM 4461 O O . TYR A 1 560 ? -27.670 44.251 32.628 1.00 90.50 560 TYR A O 1
ATOM 4469 N N . THR A 1 561 ? -27.995 42.463 31.316 1.00 86.88 561 THR A N 1
ATOM 4470 C CA . THR A 1 561 ? -27.998 43.218 30.051 1.00 86.88 561 THR A CA 1
ATOM 4471 C C . THR A 1 561 ? -29.156 44.217 29.980 1.00 86.88 561 THR A C 1
ATOM 4473 O O . THR A 1 561 ? -28.953 45.348 29.532 1.00 86.88 561 THR A O 1
ATOM 4476 N N . TYR A 1 562 ? -30.338 43.881 30.508 1.00 85.69 562 TYR A N 1
ATOM 4477 C CA . TYR A 1 562 ? -31.452 44.824 30.654 1.00 85.69 562 TYR A CA 1
ATOM 4478 C C . TYR A 1 562 ? -31.126 45.977 31.620 1.00 85.69 562 TYR A C 1
ATOM 4480 O O . TYR A 1 562 ? -31.344 47.147 31.288 1.00 85.69 562 TYR A O 1
ATOM 4488 N N . ARG A 1 563 ? -30.535 45.685 32.789 1.00 83.25 563 ARG A N 1
ATOM 4489 C CA . ARG A 1 563 ? -30.074 46.709 33.746 1.00 83.25 563 ARG A CA 1
ATOM 4490 C C . ARG A 1 563 ? -29.008 47.620 33.138 1.00 83.25 563 ARG A C 1
ATOM 4492 O O . ARG A 1 563 ? -29.109 48.835 33.305 1.00 83.25 563 ARG A O 1
ATOM 4499 N N . GLN A 1 564 ? -28.050 47.074 32.387 1.00 77.69 564 GLN A N 1
ATOM 4500 C CA . GLN A 1 564 ? -27.055 47.873 31.666 1.00 77.69 564 GLN A CA 1
ATOM 4501 C C . GLN A 1 564 ? -27.718 48.765 30.608 1.00 77.69 564 GLN A C 1
ATOM 4503 O O . GLN A 1 564 ? -27.513 49.979 30.629 1.00 77.69 564 GLN A O 1
ATOM 4508 N N . ARG A 1 565 ? -28.606 48.225 29.757 1.00 77.88 565 ARG A N 1
ATOM 4509 C CA . ARG A 1 565 ? -29.375 49.025 28.780 1.00 77.88 565 ARG A CA 1
ATOM 4510 C C . ARG A 1 565 ? -30.149 50.169 29.446 1.00 77.88 565 ARG A C 1
ATOM 4512 O O . ARG A 1 565 ? -30.106 51.292 28.948 1.00 77.88 565 ARG A O 1
ATOM 4519 N N . LYS A 1 566 ? -30.782 49.935 30.603 1.00 73.38 566 LYS A N 1
ATOM 4520 C CA . LYS A 1 566 ? -31.473 50.985 31.376 1.00 73.38 566 LYS A CA 1
ATOM 4521 C C . LYS A 1 566 ? -30.504 52.041 31.937 1.00 73.38 566 LYS A C 1
ATOM 4523 O O . LYS A 1 566 ? -30.838 53.224 31.938 1.00 73.38 566 LYS A O 1
ATOM 4528 N N . LYS A 1 567 ? -29.296 51.645 32.359 1.00 69.00 567 LYS A N 1
ATOM 4529 C CA . LYS A 1 567 ? -28.245 52.558 32.851 1.00 69.00 567 LYS A CA 1
ATOM 4530 C C . LYS A 1 567 ? -27.719 53.475 31.733 1.00 69.00 567 LYS A C 1
ATOM 4532 O O . LYS A 1 567 ? -27.689 54.690 31.915 1.00 69.00 567 LYS A O 1
ATOM 4537 N N . TYR A 1 568 ? -27.423 52.919 30.555 1.00 58.59 568 TYR A N 1
ATOM 4538 C CA . TYR A 1 568 ? -27.028 53.686 29.362 1.00 58.59 568 TYR A CA 1
ATOM 4539 C C . TYR A 1 568 ? -28.166 54.563 28.807 1.00 58.59 568 TYR A C 1
ATOM 4541 O O . TYR A 1 568 ? -27.927 55.693 28.382 1.00 58.59 568 TYR A O 1
ATOM 4549 N N . SER A 1 569 ? -29.417 54.089 28.861 1.00 59.81 569 SER A N 1
ATOM 4550 C CA . SER A 1 569 ? -30.599 54.877 28.482 1.00 59.81 569 SER A CA 1
ATOM 4551 C C . SER A 1 569 ? -30.793 56.117 29.362 1.00 59.81 569 SER A C 1
ATOM 4553 O O . SER A 1 569 ? -31.205 57.153 28.841 1.00 59.81 569 SER A O 1
ATOM 4555 N N . LYS A 1 570 ? -30.469 56.038 30.662 1.00 56.34 570 LYS A N 1
ATOM 4556 C CA . LYS A 1 570 ? -30.548 57.188 31.574 1.00 56.34 570 LYS A CA 1
ATOM 4557 C C . LYS A 1 570 ? -29.464 58.229 31.258 1.00 56.34 570 LYS A C 1
ATOM 4559 O O . LYS A 1 570 ? -29.794 59.385 31.018 1.00 56.34 570 LYS A O 1
ATOM 4564 N N . PHE A 1 571 ? -28.208 57.793 31.110 1.00 54.88 571 PHE A N 1
ATOM 4565 C CA . PHE A 1 571 ? -27.078 58.667 30.748 1.00 54.88 571 PHE A CA 1
ATOM 4566 C C . PHE A 1 571 ? -27.305 59.472 29.456 1.00 54.88 571 PHE A C 1
ATOM 4568 O O . PHE A 1 571 ? -26.954 60.647 29.390 1.00 54.88 571 PHE A O 1
ATOM 4575 N N . LYS A 1 572 ? -27.936 58.872 28.436 1.00 52.91 572 LYS A N 1
ATOM 4576 C CA . LYS A 1 572 ? -28.209 59.541 27.149 1.00 52.91 572 LYS A CA 1
ATOM 4577 C C . LYS A 1 572 ? -29.350 60.573 27.206 1.00 52.91 572 LYS A C 1
ATOM 4579 O O . LYS A 1 572 ? -29.568 61.285 26.225 1.00 52.91 572 LYS A O 1
ATOM 4584 N N . LYS A 1 573 ? -30.105 60.636 28.312 1.00 48.62 573 LYS A N 1
ATOM 4585 C CA . LYS A 1 573 ? -31.173 61.627 28.517 1.00 48.62 573 LYS A CA 1
ATOM 4586 C C . LYS A 1 573 ? -30.648 62.875 29.229 1.00 48.62 573 LYS A C 1
ATOM 4588 O O . LYS A 1 573 ? -30.985 63.979 28.813 1.00 48.62 573 LYS A O 1
ATOM 4593 N N . ASP A 1 574 ? -29.759 62.690 30.202 1.00 51.84 574 ASP A N 1
ATOM 4594 C CA . ASP A 1 574 ? -29.153 63.784 30.971 1.00 51.84 574 ASP A CA 1
ATOM 4595 C C . ASP A 1 574 ? -28.113 64.573 30.139 1.00 51.84 574 ASP A C 1
ATOM 4597 O O . ASP A 1 574 ? -27.947 65.773 30.325 1.00 51.84 574 ASP A O 1
ATOM 4601 N N . SER A 1 575 ? -27.477 63.948 29.136 1.00 50.94 575 SER A N 1
ATOM 4602 C CA . SER A 1 575 ? -26.469 64.589 28.269 1.00 50.94 575 SER A CA 1
ATOM 4603 C C . SER A 1 575 ? -27.027 65.477 27.137 1.00 50.94 575 SER A C 1
ATOM 4605 O O . SER A 1 575 ? -26.302 65.772 26.185 1.00 50.94 575 SER A O 1
ATOM 4607 N N . LYS A 1 576 ? -28.322 65.827 27.156 1.00 48.47 576 LYS A N 1
ATOM 4608 C CA . LYS A 1 576 ? -28.985 66.641 26.111 1.00 48.47 576 LYS A CA 1
ATOM 4609 C C . LYS A 1 576 ? -29.507 68.000 26.587 1.00 48.47 576 LYS A C 1
ATOM 4611 O O . LYS A 1 576 ? -30.033 68.754 25.773 1.00 48.47 576 LYS A O 1
ATOM 4616 N N . GLN A 1 577 ? -29.330 68.334 27.861 1.00 50.44 577 GLN A N 1
ATOM 4617 C CA . GLN A 1 577 ? -29.478 69.697 28.369 1.00 50.44 577 GLN A CA 1
ATOM 4618 C C . GLN A 1 577 ? -28.095 70.187 28.820 1.00 50.44 577 GLN A C 1
ATOM 4620 O O . GLN A 1 577 ? -27.345 69.422 29.416 1.00 50.44 577 GLN A O 1
ATOM 4625 N N . ASN A 1 578 ? -27.779 71.452 28.520 1.00 47.00 578 ASN A N 1
ATOM 4626 C CA . ASN A 1 578 ? -26.500 72.143 28.773 1.00 47.00 578 ASN A CA 1
ATOM 4627 C C . ASN A 1 578 ? -25.376 71.915 27.740 1.00 47.00 578 ASN A C 1
ATOM 4629 O O . ASN A 1 578 ? -24.306 71.404 28.058 1.00 47.00 578 ASN A O 1
ATOM 4633 N N . VAL A 1 579 ? -25.574 72.434 26.522 1.00 41.50 579 VAL A N 1
ATOM 4634 C CA . VAL A 1 579 ? -24.467 72.920 25.675 1.00 41.50 579 VAL A CA 1
ATOM 4635 C C . VAL A 1 579 ? -24.779 74.361 25.269 1.00 41.50 579 VAL A C 1
ATOM 4637 O O . VAL A 1 579 ? -25.575 74.600 24.364 1.00 41.50 579 VAL A O 1
ATOM 4640 N N . ILE A 1 580 ? -24.169 75.325 25.961 1.00 40.66 580 ILE A N 1
ATOM 4641 C CA . ILE A 1 580 ? -24.169 76.742 25.573 1.00 40.66 580 ILE A CA 1
ATOM 4642 C C . ILE A 1 580 ? -22.842 77.002 24.860 1.00 40.66 580 ILE A C 1
ATOM 4644 O O . ILE A 1 580 ? -21.785 76.931 25.483 1.00 40.66 580 ILE A O 1
ATOM 4648 N N . TYR A 1 581 ? -22.888 77.309 23.564 1.00 36.00 581 TYR A N 1
ATOM 4649 C CA . TYR A 1 581 ? -21.708 77.760 22.825 1.00 36.00 581 TYR A CA 1
ATOM 4650 C C . TYR A 1 581 ? -21.439 79.246 23.097 1.00 36.00 581 TYR A C 1
ATOM 4652 O O . TYR A 1 581 ? -22.327 80.082 22.927 1.00 36.00 581 TYR A O 1
ATOM 4660 N N . LYS A 1 582 ? -20.189 79.588 23.427 1.00 33.75 582 LYS A N 1
ATOM 4661 C CA . LYS A 1 582 ? -19.621 80.927 23.213 1.00 33.75 582 LYS A CA 1
ATOM 4662 C C . LYS A 1 582 ? -18.230 80.794 22.573 1.00 33.75 582 LYS A C 1
ATOM 4664 O O . LYS A 1 582 ? -17.470 79.928 23.003 1.00 33.75 582 LYS A O 1
ATOM 4669 N N . PRO A 1 583 ? -17.904 81.598 21.546 1.00 42.06 583 PRO A N 1
ATOM 4670 C CA . PRO A 1 583 ? -16.619 81.533 20.854 1.00 42.06 583 PRO A CA 1
ATOM 4671 C C . PRO A 1 583 ? -15.520 82.271 21.632 1.00 42.06 583 PRO A C 1
ATOM 4673 O O . PRO A 1 583 ? -15.803 83.233 22.346 1.00 42.06 583 PRO A O 1
ATOM 4676 N N . ALA A 1 584 ? -14.267 81.858 21.439 1.00 34.50 584 ALA A N 1
ATOM 4677 C CA . ALA A 1 584 ? -13.082 82.556 21.936 1.00 34.50 584 ALA A CA 1
ATOM 4678 C C . ALA A 1 584 ? -12.225 83.040 20.756 1.00 34.50 584 ALA A C 1
ATOM 4680 O O . ALA A 1 584 ? -11.998 82.295 19.802 1.00 34.50 584 ALA A O 1
ATOM 4681 N N . ALA A 1 585 ? -11.784 84.297 20.818 1.00 38.69 585 ALA A N 1
ATOM 4682 C CA . ALA A 1 585 ? -10.938 84.922 19.806 1.00 38.69 585 ALA A CA 1
ATOM 4683 C C . ALA A 1 585 ? -9.451 84.567 19.999 1.00 38.69 585 ALA A C 1
ATOM 4685 O O . ALA A 1 585 ? -9.024 84.183 21.087 1.00 38.69 585 ALA A O 1
ATOM 4686 N N . ILE A 1 586 ? -8.667 84.724 18.931 1.00 39.06 586 ILE A N 1
ATOM 4687 C CA . ILE A 1 586 ? -7.222 84.459 18.879 1.00 39.06 586 ILE A CA 1
ATOM 4688 C C . ILE A 1 586 ? -6.452 85.780 19.016 1.00 39.06 586 ILE A C 1
ATOM 4690 O O . ILE A 1 586 ? -6.799 86.747 18.339 1.00 39.06 586 ILE A O 1
ATOM 4694 N N . GLY A 1 587 ? -5.358 85.801 19.789 1.00 35.03 587 GLY A N 1
ATOM 4695 C CA . GLY A 1 587 ? -4.352 86.863 19.667 1.00 35.03 587 GLY A CA 1
ATOM 4696 C C . GLY A 1 587 ? -3.267 86.921 20.752 1.00 35.03 587 GLY A C 1
ATOM 4697 O O . GLY A 1 587 ? -3.564 87.381 21.846 1.00 35.03 587 GLY A O 1
ATOM 4698 N N . LYS A 1 588 ? -2.014 86.619 20.345 1.00 35.59 588 LYS A N 1
ATOM 4699 C CA . LYS A 1 588 ? -0.722 87.123 20.892 1.00 35.59 588 LYS A CA 1
ATOM 4700 C C . LYS A 1 588 ? -0.325 86.714 22.335 1.00 35.59 588 LYS A C 1
ATOM 4702 O O . LYS A 1 588 ? -1.186 86.372 23.130 1.00 35.59 588 LYS A O 1
ATOM 4707 N N . ASP A 1 589 ? 0.954 86.682 22.741 1.00 36.62 589 ASP A N 1
ATOM 4708 C CA . ASP A 1 589 ? 2.254 87.019 22.102 1.00 36.62 589 ASP A CA 1
ATOM 4709 C C . ASP A 1 589 ? 3.417 86.221 22.773 1.00 36.62 589 ASP A C 1
ATOM 4711 O O . ASP A 1 589 ? 3.253 85.846 23.928 1.00 36.62 589 ASP A O 1
ATOM 4715 N N . MET A 1 590 ? 4.567 86.061 22.077 1.00 36.94 590 MET A N 1
ATOM 4716 C CA . MET A 1 590 ? 5.983 85.945 22.572 1.00 36.94 590 MET A CA 1
ATOM 4717 C C . MET A 1 590 ? 6.381 84.861 23.640 1.00 36.94 590 MET A C 1
ATOM 4719 O O . MET A 1 590 ? 5.556 84.406 24.416 1.00 36.94 590 MET A O 1
ATOM 4723 N N . ASP A 1 591 ? 7.627 84.356 23.776 1.00 37.28 591 ASP A N 1
ATOM 4724 C CA . ASP A 1 591 ? 8.930 84.621 23.117 1.00 37.28 591 ASP A CA 1
ATOM 4725 C C . ASP A 1 591 ? 9.914 83.402 23.165 1.00 37.28 591 ASP A C 1
ATOM 4727 O O . ASP A 1 591 ? 9.706 82.468 23.933 1.00 37.28 591 ASP A O 1
ATOM 4731 N N . GLN A 1 592 ? 11.001 83.476 22.374 1.00 37.97 592 GLN A N 1
ATOM 4732 C CA . GLN A 1 592 ? 12.365 82.885 22.508 1.00 37.97 592 GLN A CA 1
ATOM 4733 C C . GLN A 1 592 ? 12.605 81.513 23.194 1.00 37.97 592 GLN A C 1
ATOM 4735 O O . GLN A 1 592 ? 12.418 81.326 24.392 1.00 37.97 592 GLN A O 1
ATOM 4740 N N . THR A 1 593 ? 13.294 80.574 22.526 1.00 38.12 593 THR A N 1
ATOM 4741 C CA . THR A 1 593 ? 14.783 80.581 22.483 1.00 38.12 593 THR A CA 1
ATOM 4742 C C . THR A 1 593 ? 15.382 79.902 21.229 1.00 38.12 593 THR A C 1
ATOM 4744 O O . THR A 1 593 ? 14.705 79.147 20.537 1.00 38.12 593 THR A O 1
ATOM 4747 N N . SER A 1 594 ? 16.646 80.2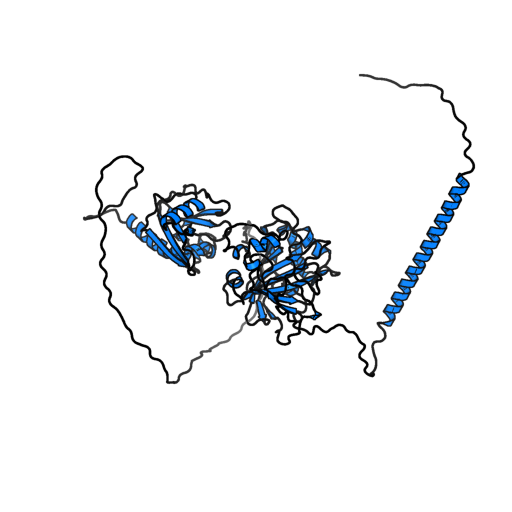12 20.906 1.00 41.56 594 SER A N 1
ATOM 4748 C CA . SER A 1 594 ? 17.260 80.108 19.563 1.00 41.56 594 SER A CA 1
ATOM 4749 C C . SER A 1 594 ? 18.652 79.423 19.531 1.00 41.56 594 SER A C 1
ATOM 4751 O O . SER A 1 594 ? 19.094 78.918 20.558 1.00 41.56 594 SER A O 1
ATOM 4753 N N . VAL A 1 595 ? 19.341 79.500 18.361 1.00 39.06 595 VAL A N 1
ATOM 4754 C CA . VAL A 1 595 ? 20.759 79.129 18.038 1.00 39.06 595 VAL A CA 1
ATOM 4755 C C . VAL A 1 595 ? 21.006 77.624 17.781 1.00 39.06 595 VAL A C 1
ATOM 4757 O O . VAL A 1 595 ? 20.627 76.816 18.616 1.00 39.06 595 VAL A O 1
ATOM 4760 N N . THR A 1 596 ? 21.641 77.123 16.697 1.00 39.97 596 THR A N 1
ATOM 4761 C CA . THR A 1 596 ? 22.057 77.581 15.325 1.00 39.97 596 THR A CA 1
ATOM 4762 C C . THR A 1 596 ? 22.142 76.317 14.407 1.00 39.97 596 THR A C 1
ATOM 4764 O O . THR A 1 596 ? 22.036 75.214 14.931 1.00 39.97 596 THR A O 1
ATOM 4767 N N . VAL A 1 597 ? 22.127 76.327 13.057 1.00 45.44 597 VAL A N 1
ATOM 4768 C CA . VAL A 1 597 ? 23.161 76.704 12.037 1.00 45.44 597 VAL A CA 1
ATOM 4769 C C . VAL A 1 597 ? 24.548 76.077 12.329 1.00 45.44 597 VAL A C 1
ATOM 4771 O O . VAL A 1 597 ? 25.075 76.275 13.418 1.00 45.44 597 VAL A O 1
ATOM 4774 N N . THR A 1 598 ? 25.190 75.284 11.457 1.00 46.34 598 THR A N 1
ATOM 4775 C CA . THR A 1 598 ? 25.093 75.119 9.982 1.00 46.34 598 THR A CA 1
ATOM 4776 C C . THR A 1 598 ? 25.005 73.645 9.595 1.00 46.34 598 THR A C 1
ATOM 4778 O O . THR A 1 598 ? 25.619 72.838 10.325 1.00 46.34 598 THR A O 1
#